Protein AF-A0A7D5QK86-F1 (afdb_monomer)

Organism: NCBI:txid2743089

Radius of gyration: 26.74 Å; Cα contacts (8 Å, |Δi|>4): 424; chains: 1; bounding box: 61×55×65 Å

Solvent-accessible surface area (backbone atoms only — not comparable to full-atom values): 21731 Å² total; per-residue (Å²): 132,88,86,69,81,88,64,60,74,61,50,80,81,49,54,70,57,17,56,50,31,13,65,75,61,63,37,50,57,73,58,20,40,52,40,33,78,75,60,38,50,55,69,46,36,40,68,49,61,46,80,78,53,56,89,67,48,65,63,41,51,27,52,53,59,42,45,62,54,55,44,50,51,56,49,44,68,69,42,47,63,55,55,61,55,54,42,77,72,43,91,57,45,43,80,43,49,79,72,49,91,72,87,74,87,71,64,84,90,59,69,73,78,52,74,47,75,72,59,95,60,34,30,44,35,44,54,61,94,62,78,75,76,84,69,78,78,60,100,58,92,66,85,75,72,88,80,78,80,80,77,47,75,66,58,50,53,52,51,55,53,48,54,57,48,51,52,52,49,53,56,48,39,77,72,67,37,67,66,52,48,49,47,53,51,49,46,52,53,41,52,48,54,51,28,49,54,52,36,49,53,60,68,71,39,93,61,87,60,94,44,57,66,51,43,48,36,51,45,39,67,68,38,45,70,41,71,80,35,29,59,56,46,8,66,43,44,79,50,49,45,74,62,43,59,45,51,38,84,28,50,97,73,43,64,39,61,82,72,76,50,66,73,54,52,49,51,40,36,60,74,42,68,58,23,13,72,61,81,62,47,68,60,67,72,40,81,40,56,62,42,29,53,86,78,29,31,55,91,45,63,89,30,44,44,35,23,21,59,62,58,48,36,41,44,18,42,18,61,41,80,40,97,89,74,50,60,37,70,56,37,90,76,48,57,76,51,93,45,70,64,40,34,64,70,44,58,42,66,48,86,67,90,82,54,76,67,95,86,76,49,84,69,71,70,76,72,77,134

Secondary structure (DSSP, 8-state):
----SSSSGGGGGS-HHHHHHHHHHT--HHHHHHHHHHH-SHHHHIIIIITTPPTTHHHHHHHHHHHHHHHHHHHHHHHHHHHHHHHTTSTTEEEEESS---S----TTS--EEEEE-STTEEEEEE-SSPPP-PPPPSS------------HHHHHHHHHHHHHHHHHHHHHHHH-HHHHHHHHHHHHHHHHHHHHHHHHHHH-SS---SHHHHHHHHHHH-GGGGT-HHHHHHHHT--HHHHHTEEEETTTEEEESSPPHHHHHHHHHHTTTS-TTT---SSEEEEESS-GGGT--SSGGGEEEEEHHHHHHHTTTTPBPTTSSBPPP-TT--SSSSHHHIIIIITTS--TTSPPTT--GGGGSS--

Structure (mmCIF, N/CA/C/O backbone):
data_AF-A0A7D5QK86-F1
#
_entry.id   AF-A0A7D5QK86-F1
#
loop_
_atom_site.group_PDB
_atom_site.id
_atom_site.type_symbol
_atom_site.label_atom_id
_atom_site.label_alt_id
_atom_site.label_comp_id
_atom_site.label_asym_id
_atom_site.label_entity_id
_atom_site.label_seq_id
_atom_site.pdbx_PDB_ins_code
_atom_site.Cartn_x
_atom_site.Cartn_y
_atom_site.Cartn_z
_atom_site.occupancy
_atom_site.B_iso_or_equiv
_atom_site.auth_seq_id
_atom_site.auth_comp_id
_atom_site.auth_asym_id
_atom_site.auth_atom_id
_atom_site.pdbx_PDB_model_num
ATOM 1 N N . MET A 1 1 ? 12.721 19.362 -25.412 1.00 27.14 1 MET A N 1
ATOM 2 C CA . MET A 1 1 ? 12.504 18.311 -26.419 1.00 27.14 1 MET A CA 1
ATOM 3 C C . MET A 1 1 ? 11.408 17.481 -25.824 1.00 27.14 1 MET A C 1
ATOM 5 O O . MET A 1 1 ? 11.578 16.994 -24.716 1.00 27.14 1 MET A O 1
ATOM 9 N N . ASP A 1 2 ? 10.263 17.571 -26.472 1.00 26.70 2 ASP A N 1
ATOM 10 C CA . ASP A 1 2 ? 8.943 17.268 -25.941 1.00 26.70 2 ASP A CA 1
ATOM 11 C C . ASP A 1 2 ? 8.795 15.750 -25.759 1.00 26.70 2 ASP A C 1
ATOM 13 O O . ASP A 1 2 ? 8.960 14.998 -26.715 1.00 26.70 2 ASP A O 1
ATOM 17 N N . GLY A 1 3 ? 8.586 15.311 -24.515 1.00 28.03 3 GLY A N 1
ATOM 18 C CA . GLY A 1 3 ? 8.412 13.908 -24.123 1.00 28.03 3 GLY A CA 1
ATOM 19 C C . GLY A 1 3 ? 6.940 13.563 -23.902 1.00 28.03 3 GLY A C 1
ATOM 20 O O . GLY A 1 3 ? 6.583 13.107 -22.821 1.00 28.03 3 GLY A O 1
ATOM 21 N N . GLU A 1 4 ? 6.075 13.858 -24.877 1.00 33.16 4 GLU A N 1
ATOM 22 C CA . GLU A 1 4 ? 4.616 13.699 -24.728 1.00 33.16 4 GLU A CA 1
ATOM 23 C C . GLU A 1 4 ? 4.048 12.343 -25.197 1.00 33.16 4 GLU A C 1
ATOM 25 O O . GLU A 1 4 ? 2.925 12.020 -24.824 1.00 33.16 4 GLU A O 1
ATOM 30 N N . ASP A 1 5 ? 4.792 11.486 -25.902 1.00 33.25 5 ASP A N 1
ATOM 31 C CA . ASP A 1 5 ? 4.126 10.445 -26.714 1.00 33.25 5 ASP A CA 1
ATOM 32 C C . ASP A 1 5 ? 4.205 8.994 -26.188 1.00 33.25 5 ASP A C 1
ATOM 34 O O . ASP A 1 5 ? 3.712 8.084 -26.840 1.00 33.25 5 ASP A O 1
ATOM 38 N N . GLY A 1 6 ? 4.764 8.737 -24.999 1.00 34.72 6 GLY A N 1
ATOM 39 C CA . GLY A 1 6 ? 4.867 7.363 -24.458 1.00 34.72 6 GLY A CA 1
ATOM 40 C C . GLY A 1 6 ? 3.691 6.891 -23.588 1.00 34.72 6 GLY A C 1
ATOM 41 O O . GLY A 1 6 ? 3.510 5.693 -23.395 1.00 34.72 6 GLY A O 1
ATOM 42 N N . TRP A 1 7 ? 2.900 7.822 -23.043 1.00 40.22 7 TRP A N 1
ATOM 43 C CA . TRP A 1 7 ? 1.901 7.542 -21.992 1.00 40.22 7 TRP A CA 1
ATOM 44 C C . TRP A 1 7 ? 0.485 8.030 -22.332 1.00 40.22 7 TRP A C 1
ATOM 46 O O . TRP A 1 7 ? -0.426 7.912 -21.511 1.00 40.22 7 TRP A O 1
ATOM 56 N N . ALA A 1 8 ? 0.292 8.621 -23.514 1.00 42.47 8 ALA A N 1
ATOM 57 C CA . ALA A 1 8 ? -0.974 9.235 -23.907 1.00 42.47 8 ALA A CA 1
ATOM 58 C C . ALA A 1 8 ? -2.054 8.200 -24.283 1.00 42.47 8 ALA A C 1
ATOM 60 O O . ALA A 1 8 ? -3.235 8.449 -24.047 1.00 42.47 8 ALA A O 1
ATOM 61 N N . GLU A 1 9 ? -1.662 7.036 -24.805 1.00 41.53 9 GLU A N 1
ATOM 62 C CA . GLU A 1 9 ? -2.588 5.996 -25.288 1.00 41.53 9 GLU A CA 1
ATOM 63 C C . GLU A 1 9 ? -3.185 5.148 -24.150 1.00 41.53 9 GLU A C 1
ATOM 65 O O . GLU A 1 9 ? -4.342 4.738 -24.217 1.00 41.53 9 GLU A O 1
ATOM 70 N N . ASP A 1 10 ? -2.475 5.005 -23.026 1.00 49.75 10 ASP A N 1
ATOM 71 C CA . ASP A 1 10 ? -2.983 4.314 -21.832 1.00 49.75 10 ASP A CA 1
ATOM 72 C C . ASP A 1 10 ? -4.040 5.132 -21.066 1.00 49.75 10 ASP A C 1
ATOM 74 O O . ASP A 1 10 ? -4.715 4.613 -20.172 1.00 49.75 10 ASP A O 1
ATOM 78 N N . ALA A 1 11 ? -4.211 6.417 -21.400 1.00 56.53 11 ALA A N 1
ATOM 79 C CA . ALA A 1 11 ? -5.110 7.313 -20.685 1.00 56.53 11 ALA A CA 1
ATOM 80 C C . ALA A 1 11 ? -6.578 6.863 -20.757 1.00 56.53 11 ALA A C 1
ATOM 82 O O . ALA A 1 11 ? -7.319 7.103 -19.806 1.00 56.53 11 ALA A O 1
ATOM 83 N N . GLU A 1 12 ? -7.021 6.196 -21.828 1.00 60.41 12 GLU A N 1
ATOM 84 C CA . GLU A 1 12 ? -8.421 5.765 -21.974 1.00 60.41 12 GLU A CA 1
ATOM 85 C C . GLU A 1 12 ? -8.866 4.752 -20.907 1.00 60.41 12 GLU A C 1
ATOM 87 O O . GLU A 1 12 ? -10.040 4.731 -20.538 1.00 60.41 12 GLU A O 1
ATOM 92 N N . PHE A 1 13 ? -7.932 3.979 -20.346 1.00 64.38 13 PHE A N 1
ATOM 93 C CA . PHE A 1 13 ? -8.212 2.962 -19.326 1.00 64.38 13 PHE A CA 1
ATOM 94 C C . PHE A 1 13 ? -8.319 3.515 -17.904 1.00 64.38 13 PHE A C 1
ATOM 96 O O . PHE A 1 13 ? -8.755 2.804 -16.996 1.00 64.38 13 PHE A O 1
ATOM 103 N N . PHE A 1 14 ? -7.910 4.765 -17.690 1.00 73.06 14 PHE A N 1
ATOM 104 C CA . PHE A 1 14 ? -7.939 5.388 -16.375 1.00 73.06 14 PHE A CA 1
ATOM 105 C C . PHE A 1 14 ? -9.202 6.222 -16.181 1.00 73.06 14 PHE A C 1
ATOM 107 O O . PHE A 1 14 ? -9.638 6.953 -17.076 1.00 73.06 14 PHE A O 1
ATOM 114 N N . ASP A 1 15 ? -9.751 6.141 -14.969 1.00 86.75 15 ASP A N 1
ATOM 115 C CA . ASP A 1 15 ? -10.875 6.964 -14.538 1.00 86.75 15 ASP A CA 1
ATOM 116 C C . ASP A 1 15 ? -10.545 8.461 -14.690 1.00 86.75 15 ASP A C 1
ATOM 118 O O . ASP A 1 15 ? -9.400 8.895 -14.503 1.00 86.75 15 ASP A O 1
ATOM 122 N N . ASP A 1 16 ? -11.546 9.274 -15.021 1.00 90.56 16 ASP A N 1
ATOM 123 C CA . ASP A 1 16 ? -11.359 10.716 -15.183 1.00 90.56 16 ASP A CA 1
ATOM 124 C C . ASP A 1 16 ? -10.868 11.387 -13.890 1.00 90.56 16 ASP A C 1
ATOM 126 O O . ASP A 1 16 ? -10.092 12.347 -13.956 1.00 90.56 16 ASP A O 1
ATOM 130 N N . ALA A 1 17 ? -11.219 10.841 -12.721 1.00 90.56 17 ALA A N 1
ATOM 131 C CA . ALA A 1 17 ? -10.684 11.275 -11.437 1.00 90.56 17 ALA A CA 1
ATOM 132 C C . ALA A 1 17 ? -9.167 11.038 -11.337 1.00 90.56 17 ALA A C 1
ATOM 134 O O . ALA A 1 17 ? -8.430 11.927 -10.903 1.00 90.56 17 ALA A O 1
ATOM 135 N N . ALA A 1 18 ? -8.669 9.887 -11.801 1.00 92.19 18 ALA A N 1
ATOM 136 C CA . ALA A 1 18 ? -7.235 9.593 -11.818 1.00 92.19 18 ALA A CA 1
ATOM 137 C C . ALA A 1 18 ? -6.481 10.534 -12.773 1.00 92.19 18 ALA A C 1
ATOM 139 O O . ALA A 1 18 ? -5.443 11.092 -12.410 1.00 92.19 18 ALA A O 1
ATOM 140 N N . LYS A 1 19 ? -7.037 10.803 -13.963 1.00 93.00 19 LYS A N 1
ATOM 141 C CA . LYS A 1 19 ? -6.471 11.789 -14.905 1.00 93.00 19 LYS A CA 1
ATOM 142 C C . LYS A 1 19 ? -6.410 13.187 -14.297 1.00 93.00 19 LYS A C 1
ATOM 144 O O . LYS A 1 19 ? -5.443 13.915 -14.519 1.00 93.00 19 LYS A O 1
ATOM 149 N N . GLN A 1 20 ? -7.441 13.579 -13.550 1.00 95.12 20 GLN A N 1
ATOM 150 C CA . GLN A 1 20 ? -7.478 14.872 -12.877 1.00 95.12 20 GLN A CA 1
ATOM 151 C C . GLN A 1 20 ? -6.384 14.979 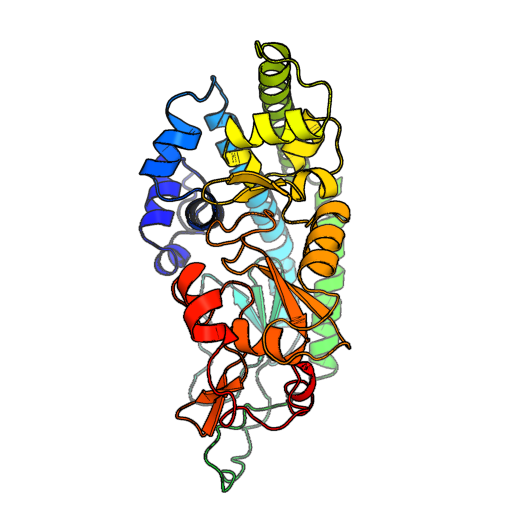-11.809 1.00 95.12 20 GLN A C 1
ATOM 153 O O . GLN A 1 20 ? -5.691 15.995 -11.757 1.00 95.12 20 GLN A O 1
ATOM 158 N N . ILE A 1 21 ? -6.183 13.928 -11.007 1.00 94.12 21 ILE A N 1
ATOM 159 C CA . ILE A 1 21 ? -5.112 13.869 -10.002 1.00 94.12 21 ILE A CA 1
ATOM 160 C C . ILE A 1 21 ? -3.732 13.963 -10.663 1.00 94.12 21 ILE A C 1
ATOM 162 O O . ILE A 1 21 ? -2.907 14.756 -10.209 1.00 94.12 21 ILE A O 1
ATOM 166 N N . ALA A 1 22 ? -3.493 13.216 -11.747 1.00 94.62 22 ALA A N 1
ATOM 167 C CA . ALA A 1 22 ? -2.220 13.245 -12.470 1.00 94.62 22 ALA A CA 1
ATOM 168 C C . ALA A 1 22 ? -1.858 14.663 -12.932 1.00 94.62 22 ALA A C 1
ATOM 170 O O . ALA A 1 22 ? -0.726 15.099 -12.745 1.00 94.62 22 ALA A O 1
ATOM 171 N N . ARG A 1 23 ? -2.831 15.411 -13.470 1.00 94.38 23 ARG A N 1
ATOM 172 C CA . ARG A 1 23 ? -2.630 16.804 -13.906 1.00 94.38 23 ARG A CA 1
ATOM 173 C C . ARG A 1 23 ? -2.416 17.764 -12.741 1.00 94.38 23 ARG A C 1
ATOM 175 O O . ARG A 1 23 ? -1.547 18.618 -12.823 1.00 94.38 23 ARG A O 1
ATOM 182 N N . GLU A 1 24 ? -3.213 17.651 -11.679 1.00 93.50 24 GLU A N 1
ATOM 183 C CA . GLU A 1 24 ? -3.149 18.575 -10.538 1.00 93.50 24 GLU A CA 1
ATOM 184 C C . GLU A 1 24 ? -1.835 18.430 -9.758 1.00 93.50 24 GLU A C 1
ATOM 186 O O . GLU A 1 24 ? -1.233 19.425 -9.362 1.00 93.50 24 GLU A O 1
ATOM 191 N N . TYR A 1 25 ? -1.382 17.195 -9.541 1.00 92.06 25 TYR A N 1
ATOM 192 C CA . TYR A 1 25 ? -0.174 16.913 -8.762 1.00 92.06 25 TYR A CA 1
ATOM 193 C C . TYR A 1 25 ? 1.077 16.733 -9.628 1.00 92.06 25 TYR A C 1
ATOM 195 O O . TYR A 1 25 ? 2.181 16.655 -9.085 1.00 92.06 25 TYR A O 1
ATOM 203 N N . GLU A 1 26 ? 0.912 16.735 -10.954 1.00 94.69 26 GLU A N 1
ATOM 204 C CA . GLU A 1 26 ? 1.945 16.469 -11.960 1.00 94.69 26 GLU A CA 1
ATOM 205 C C . GLU A 1 26 ? 2.678 15.152 -11.669 1.00 94.69 26 GLU A C 1
ATOM 207 O O . GLU A 1 26 ? 3.902 15.114 -11.620 1.00 94.69 26 GLU A O 1
ATOM 212 N N . VAL A 1 27 ? 1.930 14.074 -11.422 1.00 93.94 27 VAL A N 1
ATOM 213 C CA . VAL A 1 27 ? 2.457 12.726 -11.129 1.00 93.94 27 VAL A CA 1
ATOM 214 C C . VAL A 1 27 ? 2.070 11.732 -12.230 1.00 93.94 27 VAL A C 1
ATOM 216 O O . VAL A 1 27 ? 1.080 11.967 -12.929 1.00 93.94 27 VAL A O 1
ATOM 219 N N . PRO A 1 28 ? 2.787 10.601 -12.375 1.00 94.25 28 PRO A N 1
ATOM 220 C CA . PRO A 1 28 ? 2.446 9.574 -13.361 1.00 94.25 28 PRO A CA 1
ATOM 221 C C . PRO A 1 28 ? 1.013 9.048 -13.199 1.00 94.25 28 PRO A C 1
ATOM 223 O O . PRO A 1 28 ? 0.540 8.859 -12.074 1.00 94.25 28 PRO A O 1
ATOM 226 N N . LEU A 1 29 ? 0.334 8.744 -14.312 1.00 90.94 29 LEU A N 1
ATOM 227 C CA . LEU A 1 29 ? -1.047 8.230 -14.315 1.00 90.94 29 LEU A CA 1
AT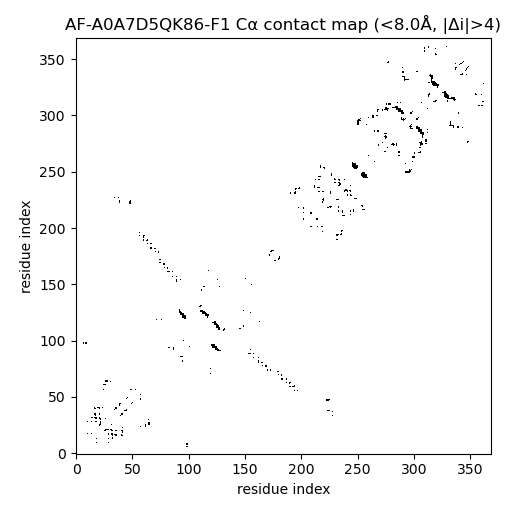OM 228 C C . LEU A 1 29 ? -1.248 6.987 -13.425 1.00 90.94 29 LEU A C 1
ATOM 230 O O . LEU A 1 29 ? -2.188 6.998 -12.628 1.00 90.94 29 LEU A O 1
ATOM 234 N N . PRO A 1 30 ? -0.372 5.957 -13.446 1.00 88.94 30 PRO A N 1
ATOM 235 C CA . PRO A 1 30 ? -0.554 4.797 -12.569 1.00 88.94 30 PRO A CA 1
ATOM 236 C C . PRO A 1 30 ? -0.372 5.139 -11.082 1.00 88.94 30 PRO A C 1
ATOM 238 O O . PRO A 1 30 ? -0.974 4.512 -10.208 1.00 88.94 30 PRO A O 1
ATOM 241 N N . THR A 1 31 ? 0.437 6.156 -10.768 1.00 91.50 31 THR A N 1
ATOM 242 C CA . THR A 1 31 ? 0.529 6.700 -9.407 1.00 91.50 31 THR A CA 1
ATOM 243 C C . THR A 1 31 ? -0.756 7.435 -9.027 1.00 91.50 31 THR A C 1
ATOM 245 O O . THR A 1 31 ? -1.276 7.200 -7.938 1.00 91.50 31 THR A O 1
ATOM 248 N N . ALA A 1 32 ? -1.294 8.273 -9.912 1.00 92.94 32 ALA A N 1
ATOM 249 C CA . ALA A 1 32 ? -2.531 9.011 -9.675 1.00 92.94 32 ALA A CA 1
ATOM 250 C C . ALA A 1 32 ? -3.741 8.088 -9.473 1.00 92.94 32 ALA A C 1
ATOM 252 O O . ALA A 1 32 ? -4.555 8.326 -8.588 1.00 92.94 32 ALA A O 1
ATOM 253 N N . ASP A 1 33 ? -3.833 7.006 -10.241 1.00 90.31 33 ASP A N 1
ATOM 254 C CA . ASP A 1 33 ? -4.858 5.974 -10.086 1.00 90.31 33 ASP A CA 1
ATOM 255 C C . ASP A 1 33 ? -4.733 5.227 -8.748 1.00 90.31 33 ASP A C 1
ATOM 257 O O . ASP A 1 33 ? -5.721 5.045 -8.037 1.00 90.31 33 ASP A O 1
ATOM 261 N N . ARG A 1 34 ? -3.511 4.876 -8.329 1.00 90.62 34 ARG A N 1
ATOM 262 C CA . ARG A 1 34 ? -3.278 4.317 -6.990 1.00 90.62 34 ARG A CA 1
ATOM 263 C C . ARG A 1 34 ? -3.695 5.299 -5.888 1.00 90.62 34 ARG A C 1
ATOM 265 O O . ARG A 1 34 ? -4.339 4.897 -4.920 1.00 90.62 34 ARG A O 1
ATOM 272 N N . TRP A 1 35 ? -3.366 6.583 -6.036 1.00 92.56 35 TRP A N 1
ATOM 273 C CA . TRP A 1 35 ? -3.801 7.624 -5.103 1.00 92.56 35 TRP A CA 1
ATOM 274 C C . TRP A 1 35 ? -5.318 7.784 -5.094 1.00 92.56 35 TRP A C 1
ATOM 276 O O . TRP A 1 35 ? -5.887 7.881 -4.015 1.00 92.56 35 TRP A O 1
ATOM 286 N N . TYR A 1 36 ? -5.980 7.741 -6.249 1.00 91.81 36 TYR A N 1
ATOM 287 C CA . TYR A 1 36 ? -7.436 7.801 -6.332 1.00 91.81 36 TYR A CA 1
ATOM 288 C C . TYR A 1 36 ? -8.093 6.705 -5.486 1.00 91.81 36 TYR A C 1
ATOM 290 O O . TYR A 1 36 ? -8.944 6.982 -4.640 1.00 91.81 36 TYR A O 1
ATOM 298 N N . ARG A 1 37 ? -7.628 5.463 -5.654 1.00 87.88 37 ARG A N 1
ATOM 299 C CA . ARG A 1 37 ? -8.170 4.294 -4.949 1.00 87.88 37 ARG A CA 1
ATOM 300 C C . ARG A 1 37 ? -7.919 4.325 -3.442 1.00 87.88 37 ARG A C 1
ATOM 302 O O . ARG A 1 37 ? -8.759 3.850 -2.685 1.00 87.88 37 ARG A O 1
ATOM 309 N N . ASN A 1 38 ? -6.774 4.857 -3.010 1.00 87.50 38 ASN A N 1
ATOM 310 C CA . ASN A 1 38 ? -6.321 4.722 -1.622 1.00 87.50 38 ASN A CA 1
ATOM 311 C C . ASN A 1 38 ? -6.422 6.008 -0.786 1.00 87.50 38 ASN A C 1
ATOM 313 O O . ASN A 1 38 ? -6.483 5.938 0.440 1.00 87.50 38 ASN A O 1
ATOM 317 N N . LEU A 1 39 ? -6.406 7.177 -1.426 1.00 89.00 39 LEU A N 1
ATOM 318 C CA . LEU A 1 39 ? -6.410 8.498 -0.786 1.00 89.00 39 LEU A CA 1
ATOM 319 C C . LEU A 1 39 ? -7.658 9.326 -1.142 1.00 89.00 39 LEU A C 1
ATOM 321 O O . LEU A 1 39 ? -7.969 10.275 -0.422 1.00 89.00 39 LEU A O 1
ATOM 325 N N . GLY A 1 40 ? -8.384 8.957 -2.203 1.00 90.31 40 GLY A N 1
ATOM 326 C CA . GLY A 1 40 ? -9.630 9.592 -2.635 1.00 90.31 40 GLY A CA 1
ATOM 327 C C . GLY A 1 40 ? -9.482 10.448 -3.894 1.00 90.31 40 GLY A C 1
ATOM 328 O O . GLY A 1 40 ? -8.464 10.425 -4.576 1.00 90.31 40 GLY A O 1
ATOM 329 N N . ASP A 1 41 ? -10.526 11.204 -4.227 1.00 92.62 41 ASP A N 1
ATOM 330 C CA . ASP A 1 41 ? -10.541 12.099 -5.389 1.00 92.62 41 ASP A CA 1
ATOM 331 C C . ASP A 1 41 ? -9.657 13.352 -5.209 1.00 92.62 41 ASP A C 1
ATOM 333 O O . ASP A 1 41 ? -9.034 13.577 -4.169 1.00 92.62 41 ASP A O 1
ATOM 337 N N . VAL A 1 42 ? -9.597 14.209 -6.235 1.00 91.50 42 VAL A N 1
ATOM 338 C CA . VAL A 1 42 ? -8.760 15.419 -6.203 1.00 91.50 42 VAL A CA 1
ATOM 339 C C . VAL A 1 42 ? -9.106 16.355 -5.036 1.00 91.50 42 VAL A C 1
ATOM 341 O O . VAL A 1 42 ? -8.220 17.023 -4.504 1.00 91.50 42 VAL A O 1
ATOM 344 N N . ASP A 1 43 ? -10.372 16.410 -4.617 1.00 91.12 43 ASP A N 1
ATOM 345 C CA . ASP A 1 43 ? -10.816 17.276 -3.527 1.00 91.12 43 ASP A CA 1
ATOM 346 C C . ASP A 1 43 ? -10.372 16.709 -2.175 1.00 91.12 43 ASP A C 1
ATOM 348 O O . ASP A 1 43 ? -9.928 17.465 -1.300 1.00 91.12 43 ASP A O 1
ATOM 352 N N . ALA A 1 44 ? -10.412 15.384 -2.017 1.00 89.88 44 ALA A N 1
ATOM 353 C CA . ALA A 1 44 ? -9.811 14.686 -0.889 1.00 89.88 44 ALA A CA 1
ATOM 354 C C . ALA A 1 44 ? -8.290 14.899 -0.852 1.00 89.88 44 ALA A C 1
ATOM 356 O O . ALA A 1 44 ? -7.741 15.238 0.201 1.00 89.88 44 ALA A O 1
ATOM 357 N N . LEU A 1 45 ? -7.595 14.803 -1.989 1.00 90.12 45 LEU A N 1
ATOM 358 C CA . LEU A 1 45 ? -6.153 15.055 -2.075 1.00 90.12 45 LEU A CA 1
ATOM 359 C C . LEU A 1 45 ? -5.794 16.509 -1.746 1.00 90.12 45 LEU A C 1
ATOM 361 O O . LEU A 1 45 ? -4.835 16.764 -1.016 1.00 90.12 45 LEU A O 1
ATOM 365 N N . LYS A 1 46 ? -6.584 17.490 -2.193 1.00 88.88 46 LYS A N 1
ATOM 366 C CA . LYS A 1 46 ? -6.370 18.907 -1.842 1.00 88.88 46 LYS A CA 1
ATOM 367 C C . LYS A 1 46 ? -6.458 19.143 -0.339 1.00 88.88 46 LYS A C 1
ATOM 369 O O . LYS A 1 46 ? -5.710 19.960 0.206 1.00 88.88 46 LYS A O 1
ATOM 374 N N . GLN A 1 47 ? -7.335 18.410 0.340 1.00 85.00 47 GLN A N 1
ATOM 375 C CA . GLN A 1 47 ? -7.472 18.457 1.794 1.00 85.00 47 GLN A CA 1
ATOM 376 C C . GLN A 1 47 ? -6.344 17.716 2.519 1.00 85.00 47 GLN A C 1
ATOM 378 O O . GLN A 1 47 ? -5.903 18.177 3.570 1.00 85.00 47 GLN A O 1
ATOM 383 N N . THR A 1 48 ? -5.882 16.593 1.969 1.00 79.88 48 THR A N 1
ATOM 384 C CA . THR A 1 48 ? -4.953 15.670 2.639 1.00 79.88 48 THR A CA 1
ATOM 385 C C . THR A 1 48 ? -3.482 15.928 2.319 1.00 79.88 48 THR A C 1
ATOM 387 O O . THR A 1 48 ? -2.655 15.899 3.225 1.00 79.88 48 THR A O 1
ATOM 390 N N . LEU A 1 49 ? -3.145 16.201 1.060 1.00 83.62 49 LEU A N 1
ATOM 391 C CA . LEU A 1 49 ? -1.787 16.477 0.584 1.00 83.62 49 LEU A CA 1
ATOM 392 C C . LEU A 1 49 ? -1.530 17.966 0.362 1.00 83.62 49 LEU A C 1
ATOM 394 O O . LEU A 1 49 ? -0.398 18.404 0.490 1.00 83.62 49 LEU A O 1
ATOM 398 N N . GLY A 1 50 ? -2.551 18.746 0.002 1.00 73.19 50 GLY A N 1
ATOM 399 C CA . GLY A 1 50 ? -2.367 20.128 -0.451 1.00 73.19 50 GLY A CA 1
ATOM 400 C C . GLY A 1 50 ? -2.283 21.161 0.673 1.00 73.19 50 GLY A C 1
ATOM 401 O O . GLY A 1 50 ? -1.227 21.715 0.959 1.00 73.19 50 GLY A O 1
ATOM 402 N N . ARG A 1 51 ? -3.431 21.465 1.290 1.00 63.56 51 ARG A N 1
ATOM 403 C CA . ARG A 1 51 ? -3.706 22.726 2.012 1.00 63.56 51 ARG A CA 1
ATOM 404 C C . ARG A 1 51 ? -2.683 23.145 3.078 1.00 63.56 51 ARG A C 1
ATOM 406 O O . ARG A 1 51 ? -2.590 24.335 3.362 1.00 63.56 51 ARG A O 1
ATOM 413 N N . ASN A 1 52 ? -1.959 22.198 3.671 1.00 65.06 52 ASN A N 1
ATOM 414 C CA . ASN A 1 52 ? -0.998 22.443 4.750 1.00 65.06 52 ASN A CA 1
ATOM 415 C C . ASN A 1 52 ? 0.357 21.749 4.522 1.00 65.06 52 ASN A C 1
ATOM 417 O O . ASN A 1 52 ? 1.097 21.552 5.487 1.00 65.06 52 ASN A O 1
ATOM 421 N N . ALA A 1 53 ? 0.672 21.331 3.293 1.00 78.88 53 ALA A N 1
ATOM 422 C CA . ALA A 1 53 ? 1.976 20.744 3.008 1.00 78.88 53 ALA A CA 1
ATOM 423 C C . ALA A 1 53 ? 3.096 21.752 3.322 1.00 78.88 53 ALA A C 1
ATOM 425 O O . ALA A 1 53 ? 3.017 22.898 2.873 1.00 78.88 53 ALA A O 1
ATOM 426 N N . PRO A 1 54 ? 4.130 21.367 4.091 1.00 83.81 54 PRO A N 1
ATOM 427 C CA . PRO A 1 54 ? 5.284 22.232 4.304 1.00 83.81 54 PRO A CA 1
ATOM 428 C C . PRO A 1 54 ? 6.049 22.392 2.988 1.00 83.81 54 PRO A C 1
ATOM 430 O O . PRO A 1 54 ? 6.174 21.428 2.248 1.00 83.81 54 PRO A O 1
ATOM 433 N N . ASP A 1 55 ? 6.609 23.560 2.686 1.00 82.75 55 ASP A N 1
ATOM 434 C CA . ASP A 1 55 ? 7.543 23.661 1.556 1.00 82.75 55 ASP A CA 1
ATOM 435 C C . ASP A 1 55 ? 8.861 22.933 1.887 1.00 82.75 55 ASP A C 1
ATOM 437 O O . ASP A 1 55 ? 9.366 23.104 3.004 1.00 82.75 55 ASP A O 1
ATOM 441 N N . PRO A 1 56 ? 9.465 22.158 0.956 1.00 89.38 56 PRO A N 1
ATOM 442 C CA . PRO A 1 56 ? 9.051 21.863 -0.430 1.00 89.38 56 PRO A CA 1
ATOM 443 C C . PRO A 1 56 ? 8.405 20.461 -0.607 1.00 89.38 56 PRO A C 1
ATOM 445 O O . PRO A 1 56 ? 8.716 19.721 -1.536 1.00 89.38 56 PRO A O 1
ATOM 448 N N . TYR A 1 57 ? 7.531 20.037 0.306 1.00 93.50 57 TYR A N 1
ATOM 449 C CA . TYR A 1 57 ? 7.006 18.666 0.408 1.00 93.50 57 TYR A CA 1
ATOM 450 C C . TYR A 1 57 ? 6.382 18.107 -0.875 1.00 93.50 57 TYR A C 1
ATOM 452 O O . TYR A 1 57 ? 6.668 16.969 -1.250 1.00 93.50 57 TYR A O 1
ATOM 460 N N . LEU A 1 58 ? 5.525 18.884 -1.544 1.00 92.25 58 LEU A N 1
ATOM 461 C CA . LEU A 1 58 ? 4.828 18.416 -2.745 1.00 92.25 58 LEU A CA 1
ATOM 462 C C . LEU A 1 58 ? 5.784 18.221 -3.924 1.00 92.25 58 LEU A C 1
ATOM 464 O O . LEU A 1 58 ? 5.659 17.223 -4.632 1.00 92.25 58 LEU A O 1
ATOM 468 N N . ASP A 1 59 ? 6.773 19.102 -4.080 1.00 94.00 59 ASP A N 1
ATOM 469 C CA . ASP A 1 59 ? 7.804 18.971 -5.114 1.00 94.00 59 ASP A CA 1
ATOM 470 C C . ASP A 1 59 ? 8.646 17.710 -4.897 1.00 94.00 59 ASP A C 1
ATOM 472 O O . ASP A 1 59 ? 8.945 16.980 -5.844 1.00 94.00 59 ASP A O 1
ATOM 476 N N . LEU A 1 60 ? 8.971 17.403 -3.637 1.00 96.62 60 LEU A N 1
ATOM 477 C CA . LEU A 1 60 ? 9.689 16.182 -3.279 1.00 96.62 60 LEU A CA 1
ATOM 478 C C . LEU A 1 60 ? 8.864 14.923 -3.576 1.00 96.62 60 LEU A C 1
ATOM 480 O O . LEU A 1 60 ? 9.400 13.971 -4.141 1.00 96.62 60 LEU A O 1
ATOM 484 N N . ILE A 1 61 ? 7.567 14.902 -3.240 1.00 95.12 61 ILE A N 1
ATOM 485 C CA . ILE A 1 61 ? 6.693 13.770 -3.597 1.00 95.12 61 ILE A CA 1
ATOM 486 C C . ILE A 1 61 ? 6.652 13.599 -5.110 1.00 95.12 61 ILE A C 1
ATOM 488 O O . ILE A 1 61 ? 6.866 12.495 -5.605 1.00 95.12 61 ILE A O 1
ATOM 492 N N . ARG A 1 62 ? 6.397 14.684 -5.841 1.00 95.00 62 ARG A N 1
ATOM 493 C CA . ARG A 1 62 ? 6.313 14.661 -7.298 1.00 95.00 62 ARG A CA 1
ATOM 494 C C . ARG A 1 62 ? 7.573 14.072 -7.906 1.00 95.00 62 ARG A C 1
ATOM 496 O O . ARG A 1 62 ? 7.492 13.126 -8.686 1.00 95.00 62 ARG A O 1
ATOM 503 N N . ARG A 1 63 ? 8.741 14.590 -7.515 1.00 97.25 63 ARG A N 1
ATOM 504 C CA . ARG A 1 63 ? 10.017 14.112 -8.046 1.00 97.25 63 ARG A CA 1
ATOM 505 C C . ARG A 1 63 ? 10.242 12.639 -7.715 1.00 97.25 63 ARG A C 1
ATOM 507 O O . ARG A 1 63 ? 10.599 11.870 -8.602 1.00 97.25 63 ARG A O 1
ATOM 514 N N . ARG A 1 64 ? 9.958 12.229 -6.475 1.00 97.06 64 ARG A N 1
ATOM 515 C CA . ARG A 1 64 ? 10.046 10.828 -6.043 1.00 97.06 64 ARG A CA 1
ATOM 516 C C . ARG A 1 64 ? 9.191 9.903 -6.905 1.00 97.06 64 ARG A C 1
ATOM 518 O O . ARG A 1 64 ? 9.619 8.787 -7.179 1.00 97.06 64 ARG A O 1
ATOM 525 N N . GLU A 1 65 ? 7.987 10.326 -7.283 1.00 95.19 65 GLU A N 1
ATOM 526 C CA . GLU A 1 65 ? 7.068 9.500 -8.071 1.00 95.19 65 GLU A CA 1
ATOM 527 C C . GLU A 1 65 ? 7.483 9.360 -9.538 1.00 95.19 65 GLU A C 1
ATOM 529 O O . GLU A 1 65 ? 7.164 8.334 -10.125 1.00 95.19 65 GLU A O 1
ATOM 534 N N . TRP A 1 66 ? 8.216 10.319 -10.113 1.00 96.31 66 TRP A N 1
ATOM 535 C CA . TRP A 1 66 ? 8.704 10.240 -11.498 1.00 96.31 66 TRP A CA 1
ATOM 536 C C . TRP A 1 66 ? 9.990 9.433 -11.666 1.00 96.31 66 TRP A C 1
ATOM 538 O O . TRP A 1 66 ? 10.120 8.714 -12.653 1.00 96.31 66 TRP A O 1
ATOM 548 N N . ILE A 1 67 ? 10.921 9.502 -10.709 1.00 96.75 67 ILE A N 1
ATOM 549 C CA . ILE A 1 67 ? 12.239 8.858 -10.848 1.00 96.75 67 ILE A CA 1
ATOM 550 C C . ILE A 1 67 ? 12.158 7.355 -11.199 1.00 96.75 67 ILE A C 1
ATOM 552 O O . ILE A 1 67 ? 12.898 6.934 -12.088 1.00 96.75 67 ILE A O 1
ATOM 556 N N . PRO A 1 68 ? 11.285 6.527 -10.583 1.00 92.56 68 PRO A N 1
ATOM 557 C CA . PRO A 1 68 ? 11.152 5.124 -10.976 1.00 92.56 68 PRO A CA 1
ATOM 558 C C . PRO A 1 68 ? 10.743 4.929 -12.442 1.00 92.56 68 PRO A C 1
ATOM 560 O O . PRO A 1 68 ? 11.222 4.002 -13.081 1.00 92.56 68 PRO A O 1
ATOM 563 N N . TYR A 1 69 ? 9.910 5.815 -12.993 1.00 90.62 69 TYR A N 1
ATOM 564 C CA . TYR A 1 69 ? 9.487 5.738 -14.393 1.00 90.62 69 TYR A CA 1
ATOM 565 C C . TYR A 1 69 ? 10.601 6.180 -15.343 1.00 90.62 69 TYR A C 1
ATOM 567 O O . TYR A 1 69 ? 10.774 5.569 -16.388 1.00 90.62 69 TYR A O 1
ATOM 575 N N . GLU A 1 70 ? 11.399 7.183 -14.966 1.00 93.69 70 GLU A N 1
ATOM 576 C CA . GLU A 1 70 ? 12.600 7.576 -15.723 1.00 93.69 70 GLU A CA 1
ATOM 577 C C . GLU A 1 70 ? 13.662 6.463 -15.712 1.00 93.69 70 GLU A C 1
ATOM 579 O O . GLU A 1 70 ? 14.350 6.230 -16.705 1.00 93.69 70 GLU A O 1
ATOM 584 N N . GLN A 1 71 ? 13.782 5.733 -14.597 1.00 91.81 71 GLN A N 1
ATOM 585 C CA . GLN A 1 71 ? 14.610 4.531 -14.517 1.00 91.81 71 GLN A CA 1
ATOM 586 C C . GLN A 1 71 ? 14.089 3.434 -15.451 1.00 91.81 71 GLN A C 1
ATOM 588 O O . GLN A 1 71 ? 14.870 2.886 -16.230 1.00 91.81 71 GLN A O 1
ATOM 593 N N . ASP A 1 72 ? 12.789 3.141 -15.409 1.00 85.75 72 ASP A N 1
ATOM 594 C CA . ASP A 1 72 ? 12.162 2.149 -16.286 1.00 85.75 72 ASP A CA 1
ATOM 595 C C . ASP A 1 72 ? 12.315 2.531 -17.771 1.00 85.75 72 ASP A C 1
ATOM 597 O O . ASP A 1 72 ? 12.692 1.685 -18.580 1.00 85.75 72 ASP A O 1
ATOM 601 N N . GLU A 1 73 ? 12.128 3.804 -18.134 1.00 86.94 73 GLU A N 1
ATOM 602 C CA . GLU A 1 73 ? 12.347 4.318 -19.494 1.00 86.94 73 GLU A CA 1
ATOM 603 C C . GLU A 1 73 ? 13.801 4.116 -19.941 1.00 86.94 73 GLU A C 1
ATOM 605 O O . GLU A 1 73 ? 14.063 3.599 -21.031 1.00 86.94 73 GLU A O 1
ATOM 610 N N . ARG A 1 74 ? 14.765 4.436 -19.069 1.00 89.38 74 ARG A N 1
ATOM 611 C CA . ARG A 1 74 ? 16.188 4.218 -19.345 1.00 89.38 74 ARG A CA 1
ATOM 612 C C . ARG A 1 74 ? 16.525 2.735 -19.511 1.00 89.38 74 ARG A C 1
ATOM 614 O O . ARG A 1 74 ? 17.349 2.367 -20.352 1.00 89.38 74 ARG A O 1
ATOM 621 N N . GLN A 1 75 ? 15.911 1.868 -18.710 1.00 87.00 75 GLN A N 1
ATOM 622 C CA . GLN A 1 75 ? 16.065 0.423 -18.846 1.00 87.00 75 GLN A CA 1
ATOM 623 C C . GLN A 1 75 ? 15.498 -0.065 -20.182 1.00 87.00 75 GLN A C 1
ATOM 625 O O . GLN A 1 75 ? 16.165 -0.833 -20.880 1.00 87.00 75 GLN A O 1
ATOM 630 N N . GLU A 1 76 ? 14.316 0.411 -20.564 1.00 82.81 76 GLU A N 1
ATOM 631 C CA . GLU A 1 76 ? 13.679 0.068 -21.832 1.00 82.81 76 GLU A CA 1
ATOM 632 C C . GLU A 1 76 ? 14.500 0.505 -23.042 1.00 82.81 76 GLU A C 1
ATOM 634 O O . GLU A 1 76 ? 14.706 -0.299 -23.953 1.00 82.81 76 GLU A O 1
ATOM 639 N N . GLU A 1 77 ? 15.056 1.718 -23.031 1.00 86.06 77 GLU A N 1
ATOM 640 C CA . GLU A 1 77 ? 15.944 2.216 -24.089 1.00 86.06 77 GLU A CA 1
ATOM 641 C C . GLU A 1 77 ? 17.096 1.230 -24.375 1.00 86.06 77 GLU A C 1
ATOM 643 O O . GLU A 1 77 ? 17.413 0.924 -25.531 1.00 86.06 77 GLU A O 1
ATOM 648 N N . LEU A 1 78 ? 17.699 0.680 -23.315 1.00 86.25 78 LEU A N 1
ATOM 649 C CA . LEU A 1 78 ? 18.835 -0.238 -23.405 1.00 86.25 78 LEU A CA 1
ATOM 650 C C . LEU A 1 78 ? 18.432 -1.680 -23.735 1.00 86.25 78 LEU A C 1
ATOM 652 O O . LEU A 1 78 ? 19.203 -2.401 -24.380 1.00 86.25 78 LEU A O 1
ATOM 656 N N . LEU A 1 79 ? 17.246 -2.117 -23.309 1.00 83.62 79 LEU A N 1
ATOM 657 C CA . LEU A 1 79 ? 16.727 -3.457 -23.589 1.00 83.62 79 LEU A CA 1
ATOM 658 C C . LEU A 1 79 ? 16.102 -3.573 -24.983 1.00 83.62 79 LEU A C 1
ATOM 660 O O . LEU A 1 79 ? 16.138 -4.653 -25.578 1.00 83.62 79 LEU A O 1
ATOM 664 N N . LEU A 1 80 ? 15.583 -2.486 -25.553 1.00 80.81 80 LEU A N 1
ATOM 665 C CA . LEU A 1 80 ? 14.854 -2.510 -26.820 1.00 80.81 80 LEU A CA 1
ATOM 666 C C . LEU A 1 80 ? 15.639 -3.146 -27.989 1.00 80.81 80 LEU A C 1
ATOM 668 O O . LEU A 1 80 ? 15.061 -3.961 -28.719 1.00 80.81 80 LEU A O 1
ATOM 672 N N . PRO A 1 81 ? 16.946 -2.871 -28.198 1.00 84.12 81 PRO A N 1
ATOM 673 C CA . PRO A 1 81 ? 17.718 -3.542 -29.246 1.00 84.12 81 PRO A CA 1
ATOM 674 C C . PRO A 1 81 ? 17.855 -5.052 -29.019 1.00 84.12 81 PRO A C 1
ATOM 676 O O . PRO A 1 81 ? 17.810 -5.824 -29.980 1.00 84.12 81 PRO A O 1
ATOM 679 N N . LEU A 1 82 ? 18.014 -5.476 -27.761 1.00 79.50 82 LEU A N 1
ATOM 680 C CA . LEU A 1 82 ? 18.108 -6.884 -27.374 1.00 79.50 82 LEU A CA 1
ATOM 681 C C . LEU A 1 82 ? 16.776 -7.604 -27.625 1.00 79.50 82 LEU A C 1
ATOM 683 O O . LEU A 1 82 ? 16.764 -8.638 -28.296 1.00 79.50 82 LEU A O 1
ATOM 687 N N . LYS A 1 83 ? 15.665 -7.013 -27.174 1.00 76.12 83 LYS A N 1
ATOM 688 C CA . LYS A 1 83 ? 14.295 -7.494 -27.400 1.00 76.12 83 LYS A CA 1
ATOM 689 C C . LYS A 1 83 ? 14.006 -7.671 -28.899 1.00 76.12 83 LYS A C 1
ATOM 691 O O . LYS A 1 83 ? 13.642 -8.760 -29.344 1.00 76.12 83 LYS A O 1
ATOM 696 N N . LYS A 1 84 ? 14.306 -6.655 -29.722 1.00 75.31 84 LYS A N 1
ATOM 697 C CA . LYS A 1 84 ? 14.168 -6.714 -31.196 1.00 75.31 84 LYS A CA 1
ATOM 698 C C . LYS A 1 84 ? 15.069 -7.767 -31.855 1.00 75.31 84 LYS A C 1
ATOM 700 O O . LYS A 1 84 ? 14.715 -8.298 -32.908 1.00 75.31 84 LYS A O 1
ATOM 705 N N . TRP A 1 85 ? 16.245 -8.051 -31.293 1.00 77.12 85 TRP A N 1
ATOM 706 C CA . TRP A 1 85 ? 17.172 -9.057 -31.825 1.00 77.12 85 TRP A CA 1
ATOM 707 C C . TRP A 1 85 ? 16.688 -10.493 -31.575 1.00 77.12 85 TRP A C 1
ATOM 709 O O . TRP A 1 85 ? 16.837 -11.326 -32.470 1.00 77.12 85 TRP A O 1
ATOM 719 N N . ILE A 1 86 ? 16.095 -10.775 -30.408 1.00 69.25 86 ILE A N 1
ATOM 720 C CA . ILE A 1 86 ? 15.626 -12.123 -30.041 1.00 69.25 86 ILE A CA 1
ATOM 721 C C . ILE A 1 86 ? 14.395 -12.543 -30.845 1.00 69.25 86 ILE A C 1
ATOM 723 O O . ILE A 1 86 ? 14.387 -13.638 -31.401 1.00 69.25 86 ILE A O 1
ATOM 727 N N . VAL A 1 87 ? 13.404 -11.661 -31.000 1.00 66.31 87 VAL A N 1
ATOM 728 C CA . VAL A 1 87 ? 12.170 -11.957 -31.762 1.00 66.31 87 VAL A CA 1
ATOM 729 C C . VAL A 1 87 ? 12.454 -12.380 -33.198 1.00 66.31 87 VAL A C 1
ATOM 731 O O . VAL A 1 87 ? 11.815 -13.271 -33.736 1.00 66.31 87 VAL A O 1
ATOM 734 N N . ARG A 1 88 ? 13.475 -11.794 -33.829 1.00 69.75 88 ARG A N 1
ATOM 735 C CA . ARG A 1 88 ? 13.860 -12.118 -35.214 1.00 69.75 88 ARG A CA 1
ATOM 736 C C . ARG A 1 88 ? 14.473 -13.512 -35.378 1.00 69.75 88 ARG A C 1
ATOM 738 O O . ARG A 1 88 ? 14.836 -13.879 -36.493 1.00 69.75 88 ARG A O 1
ATOM 745 N N . ARG A 1 89 ? 14.678 -14.243 -34.283 1.00 69.56 89 ARG A N 1
ATOM 746 C CA . ARG A 1 89 ? 15.443 -15.491 -34.229 1.00 69.56 89 ARG A CA 1
ATOM 747 C C . ARG A 1 89 ? 14.574 -16.730 -34.001 1.00 69.56 89 ARG A C 1
ATOM 749 O O . ARG A 1 89 ? 15.124 -17.822 -34.070 1.00 69.56 89 ARG A O 1
ATOM 756 N N . ALA A 1 90 ? 13.272 -16.556 -33.767 1.00 64.25 90 ALA A N 1
ATOM 757 C CA . ALA A 1 90 ? 12.316 -17.629 -33.514 1.00 64.25 90 ALA A CA 1
ATOM 758 C C . ALA A 1 90 ? 11.063 -17.436 -34.380 1.00 64.25 90 ALA A C 1
ATOM 760 O O . ALA A 1 90 ? 10.385 -16.414 -34.290 1.00 64.25 90 ALA A O 1
ATOM 761 N N . GLU A 1 91 ? 10.766 -18.404 -35.245 1.00 61.84 91 GLU A N 1
ATOM 762 C CA . GLU A 1 91 ? 9.566 -18.377 -36.087 1.00 61.84 91 GLU A CA 1
ATOM 763 C C . GLU A 1 91 ? 8.309 -18.575 -35.216 1.00 61.84 91 GLU A C 1
ATOM 765 O O . GLU A 1 91 ? 8.279 -19.442 -34.345 1.00 61.84 91 GLU A O 1
ATOM 770 N N . GLY A 1 92 ? 7.277 -17.745 -35.410 1.00 60.06 92 GLY A N 1
ATOM 771 C CA . GLY A 1 92 ? 6.029 -17.818 -34.633 1.00 60.06 92 GLY A CA 1
ATOM 772 C C . GLY A 1 92 ? 6.053 -17.140 -33.254 1.00 60.06 92 GLY A C 1
ATOM 773 O O . GLY A 1 92 ? 5.065 -17.245 -32.525 1.00 60.06 92 GLY A O 1
ATOM 774 N N . VAL A 1 93 ? 7.136 -16.436 -32.897 1.00 61.19 93 VAL A N 1
ATOM 775 C CA . VAL A 1 93 ? 7.250 -15.623 -31.670 1.00 61.19 93 VAL A CA 1
ATOM 776 C C . VAL A 1 93 ? 7.208 -14.136 -32.015 1.00 61.19 93 VAL A C 1
ATOM 778 O O . VAL A 1 93 ? 7.956 -13.676 -32.875 1.00 61.19 93 VAL A O 1
ATOM 781 N N . TYR A 1 94 ? 6.376 -13.371 -31.305 1.00 61.22 94 TYR A N 1
ATOM 782 C CA . TYR A 1 94 ? 6.220 -11.924 -31.479 1.00 61.22 94 TYR A CA 1
ATOM 783 C C . TYR A 1 94 ? 6.288 -11.201 -30.130 1.00 61.22 94 TYR A C 1
ATOM 785 O O . TYR A 1 94 ? 5.956 -11.773 -29.092 1.00 61.22 94 TYR A O 1
ATOM 793 N N . LEU A 1 95 ? 6.714 -9.937 -30.145 1.00 58.97 95 LEU A N 1
ATOM 794 C CA . LEU A 1 95 ? 6.642 -9.046 -28.986 1.00 58.97 95 LEU A CA 1
ATOM 795 C C . LEU A 1 95 ? 5.509 -8.046 -29.183 1.00 58.97 95 LEU A C 1
ATOM 797 O O . LEU A 1 95 ? 5.431 -7.413 -30.231 1.00 58.97 95 LEU A O 1
ATOM 801 N N . VAL A 1 96 ? 4.686 -7.886 -28.153 1.00 55.31 96 VAL A N 1
ATOM 802 C CA . VAL A 1 96 ? 3.621 -6.883 -28.095 1.00 55.31 96 VAL A CA 1
ATOM 803 C C . VAL A 1 96 ? 3.931 -5.930 -26.948 1.00 55.31 96 VAL A C 1
ATOM 805 O O . VAL A 1 96 ? 4.141 -6.375 -25.814 1.00 55.31 96 VAL A O 1
ATOM 808 N N . GLN A 1 97 ? 3.989 -4.634 -27.244 1.00 51.75 97 GLN A N 1
ATOM 809 C CA . GLN A 1 97 ? 4.083 -3.577 -26.241 1.00 51.75 97 GLN A CA 1
ATOM 810 C C . GLN A 1 97 ? 2.667 -3.219 -25.787 1.00 51.75 97 GLN A C 1
ATOM 812 O O . GLN A 1 97 ? 1.758 -3.144 -26.605 1.00 51.75 97 GLN A O 1
ATOM 817 N N . ARG A 1 98 ? 2.455 -3.030 -24.482 1.00 47.28 98 ARG A N 1
ATOM 818 C CA . ARG A 1 98 ? 1.111 -2.824 -23.913 1.00 47.28 98 ARG A CA 1
ATOM 819 C C . ARG A 1 98 ? 0.382 -1.576 -24.443 1.00 47.28 98 ARG A C 1
ATOM 821 O O . ARG A 1 98 ? -0.842 -1.588 -24.397 1.00 47.28 98 ARG A O 1
ATOM 828 N N . SER A 1 99 ? 1.113 -0.571 -24.935 1.00 42.50 99 SER A N 1
ATOM 829 C CA . SER A 1 99 ? 0.569 0.685 -25.472 1.00 42.50 99 SER A CA 1
ATOM 830 C C . SER A 1 99 ? 0.328 0.657 -26.989 1.00 42.50 99 SER A C 1
ATOM 832 O O . SER A 1 99 ? -0.651 1.221 -27.449 1.00 42.50 99 SER A O 1
ATOM 834 N N . GLU A 1 100 ? 1.135 -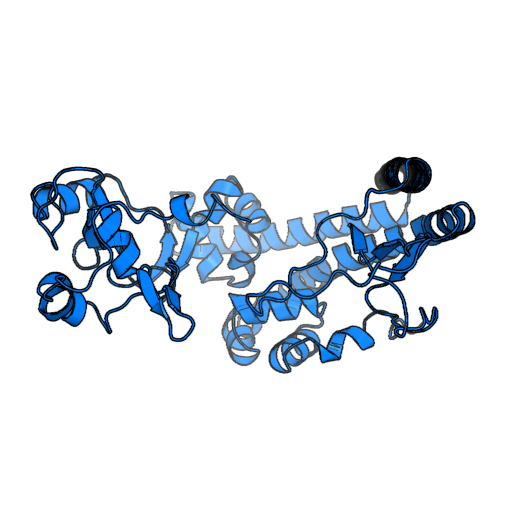0.071 -27.767 1.00 42.59 100 GLU A N 1
ATOM 835 C CA . GLU A 1 100 ? 1.016 -0.114 -29.230 1.00 42.59 100 GLU A CA 1
ATOM 836 C C . GLU A 1 100 ? 0.372 -1.434 -29.688 1.00 42.59 100 GLU A C 1
ATOM 838 O O . GLU A 1 100 ? 1.035 -2.452 -29.906 1.00 42.59 100 GLU A O 1
ATOM 843 N N . HIS A 1 101 ? -0.948 -1.403 -29.884 1.00 43.25 101 HIS A N 1
ATOM 844 C CA . HIS A 1 101 ? -1.656 -2.360 -30.748 1.00 43.25 101 HIS A CA 1
ATOM 845 C C . HIS A 1 101 ? -1.476 -2.053 -32.253 1.00 43.25 101 HIS A C 1
ATOM 847 O O . HIS A 1 101 ? -2.124 -2.671 -33.096 1.00 43.25 101 HIS A O 1
ATOM 853 N N . GLU A 1 102 ? -0.575 -1.141 -32.607 1.00 38.56 102 GLU A N 1
ATOM 854 C CA . GLU A 1 102 ? -0.204 -0.790 -33.977 1.00 38.56 102 GLU A CA 1
ATOM 855 C C . GLU A 1 102 ? 1.311 -1.045 -34.084 1.00 38.56 102 GLU A C 1
ATOM 857 O O . GLU A 1 102 ? 2.112 -0.305 -33.543 1.00 38.56 102 GLU A O 1
ATOM 862 N N . ASP A 1 103 ? 1.843 -2.131 -34.642 1.00 36.19 103 ASP A N 1
ATOM 863 C CA . ASP A 1 103 ? 1.633 -2.580 -36.010 1.00 36.19 103 ASP A CA 1
ATOM 864 C C . ASP A 1 103 ? 2.222 -4.006 -36.165 1.00 36.19 103 ASP A C 1
ATOM 866 O O . ASP A 1 103 ? 3.342 -4.200 -36.632 1.00 36.19 103 ASP A O 1
ATOM 870 N N . PHE A 1 104 ? 1.490 -5.033 -35.728 1.00 38.47 104 PHE A N 1
ATOM 871 C CA . PHE A 1 104 ? 1.636 -6.413 -36.212 1.00 38.47 104 PHE A CA 1
ATOM 872 C C . PHE A 1 104 ? 0.247 -7.043 -36.191 1.00 38.47 104 PHE A C 1
ATOM 874 O O . PHE A 1 104 ? -0.172 -7.645 -35.206 1.00 38.47 104 PHE A O 1
ATOM 881 N N . THR A 1 105 ? -0.492 -6.862 -37.284 1.00 32.53 105 THR A N 1
ATOM 882 C CA . THR A 1 105 ? -1.766 -7.545 -37.517 1.00 32.53 105 THR A CA 1
ATOM 883 C C . THR A 1 105 ? -1.535 -9.055 -37.503 1.00 32.53 105 THR A C 1
ATOM 885 O O . THR A 1 105 ? -1.109 -9.653 -38.490 1.00 32.53 105 THR A O 1
ATOM 888 N N . VAL A 1 106 ? -1.803 -9.689 -36.364 1.00 37.91 106 VAL A N 1
ATOM 889 C CA . VAL A 1 106 ? -2.168 -11.102 -36.350 1.00 37.91 106 VAL A CA 1
ATOM 890 C C . VAL A 1 106 ? -3.625 -11.120 -36.790 1.00 37.91 106 VAL A C 1
ATOM 892 O O . VAL A 1 106 ? -4.487 -10.608 -36.085 1.00 37.91 106 VAL A O 1
ATOM 895 N N . ASP A 1 107 ? -3.874 -11.604 -38.004 1.00 35.34 107 ASP A N 1
ATOM 896 C CA . ASP A 1 107 ? -5.214 -11.795 -38.557 1.00 35.34 107 ASP A CA 1
ATOM 897 C C . ASP A 1 107 ? -6.070 -12.599 -37.558 1.00 35.34 107 ASP A C 1
ATOM 899 O O . ASP A 1 107 ? -5.867 -13.801 -37.386 1.00 35.34 107 ASP A O 1
ATOM 903 N N . GLU A 1 108 ? -6.996 -11.925 -36.862 1.00 39.91 108 GLU A N 1
ATOM 904 C CA . GLU A 1 108 ? -7.864 -12.491 -35.811 1.00 39.91 108 GLU A CA 1
ATOM 905 C C . GLU A 1 108 ? -8.728 -13.664 -36.305 1.00 39.91 108 GLU A C 1
ATOM 907 O O . GLU A 1 108 ? -9.325 -14.387 -35.507 1.00 39.91 108 GLU A O 1
ATOM 912 N N . ALA A 1 109 ? -8.805 -13.884 -37.620 1.00 36.09 109 ALA A N 1
ATOM 913 C CA . ALA A 1 109 ? -9.622 -14.931 -38.212 1.00 36.09 109 ALA A CA 1
ATOM 914 C C . ALA A 1 109 ? -9.058 -16.351 -38.019 1.00 36.09 109 ALA A C 1
ATOM 916 O O . ALA A 1 109 ? -9.707 -17.322 -38.418 1.00 36.09 109 ALA A O 1
ATOM 917 N N . SER A 1 110 ? -7.863 -16.532 -37.451 1.00 34.81 110 SER A N 1
ATOM 918 C CA . SER A 1 110 ? -7.298 -17.861 -37.206 1.00 34.81 110 SER A CA 1
ATOM 919 C C . SER A 1 110 ? -6.307 -17.844 -36.035 1.00 34.81 110 SER A C 1
ATOM 921 O O . SER A 1 110 ? -5.461 -16.967 -35.962 1.00 34.81 110 SER A O 1
ATOM 923 N N . TYR A 1 111 ? -6.347 -18.887 -35.201 1.00 37.72 111 TYR A N 1
ATOM 924 C CA . TYR A 1 111 ? -5.359 -19.267 -34.171 1.00 37.72 111 TYR A CA 1
ATOM 925 C C . TYR A 1 111 ? -5.565 -18.720 -32.747 1.00 37.72 111 TYR A C 1
ATOM 927 O O . TYR A 1 111 ? -5.749 -17.536 -32.501 1.00 37.72 111 TYR A O 1
ATOM 935 N N . GLY A 1 112 ? -5.503 -19.644 -31.780 1.00 42.25 112 GLY A N 1
ATOM 936 C CA . GLY A 1 112 ? -5.499 -19.335 -30.353 1.00 42.25 112 GLY A CA 1
ATOM 937 C C . GLY A 1 112 ? -4.178 -18.696 -29.933 1.00 42.25 112 GLY A C 1
ATOM 938 O O . GLY A 1 112 ? -3.108 -19.236 -30.217 1.00 42.25 112 GLY A O 1
ATOM 939 N N . THR A 1 113 ? -4.279 -17.570 -29.236 1.00 46.81 113 THR A N 1
ATOM 940 C CA . THR A 1 113 ? -3.155 -16.751 -28.776 1.00 46.81 113 THR A CA 1
ATOM 941 C C . THR A 1 113 ? -2.894 -17.025 -27.295 1.00 46.81 113 THR A C 1
ATOM 943 O O . THR A 1 113 ? -3.809 -16.916 -26.482 1.00 46.81 113 THR A O 1
ATOM 946 N N . GLN A 1 114 ? -1.656 -17.358 -26.920 1.00 47.41 114 GLN A N 1
ATOM 947 C CA . GLN A 1 114 ? -1.210 -17.330 -25.522 1.00 47.41 114 GLN A CA 1
ATOM 948 C C . GLN A 1 114 ? -0.041 -16.355 -25.376 1.00 47.41 114 GLN A C 1
ATOM 950 O O . GLN A 1 114 ? 0.844 -16.290 -26.233 1.00 47.41 114 GLN A O 1
ATOM 955 N N . SER A 1 115 ? -0.061 -15.579 -24.292 1.00 50.47 115 SER A N 1
ATOM 956 C CA . SER A 1 115 ? 0.932 -14.544 -24.009 1.00 50.47 115 SER A CA 1
ATOM 957 C C . SER A 1 115 ? 1.566 -14.742 -22.638 1.00 50.47 115 SER A C 1
ATOM 959 O O . SER A 1 115 ? 0.836 -14.928 -21.665 1.00 50.47 115 SER A O 1
ATOM 961 N N . THR A 1 116 ? 2.885 -14.591 -22.544 1.00 40.59 116 THR A N 1
ATOM 962 C CA . THR A 1 116 ? 3.603 -14.491 -21.265 1.00 40.59 116 THR A CA 1
ATOM 963 C C . THR A 1 116 ? 4.138 -13.073 -21.101 1.00 40.59 116 THR A C 1
ATOM 965 O O . THR A 1 116 ? 4.734 -12.509 -22.020 1.00 40.59 116 THR A O 1
ATOM 968 N N . GLY A 1 117 ? 3.890 -12.464 -19.939 1.00 44.53 117 GLY A N 1
ATOM 969 C CA . GLY A 1 117 ? 4.434 -11.147 -19.606 1.00 44.53 117 GLY A CA 1
ATOM 970 C C . GLY A 1 117 ? 5.915 -11.250 -19.251 1.00 44.53 117 GLY A C 1
ATOM 971 O O . GLY A 1 117 ? 6.273 -12.070 -18.414 1.00 44.53 117 GLY A O 1
ATOM 972 N N . ILE A 1 118 ? 6.756 -10.405 -19.847 1.00 45.38 118 ILE A N 1
ATOM 973 C CA . ILE A 1 118 ? 8.221 -10.433 -19.652 1.00 45.38 118 ILE A CA 1
ATOM 974 C C . ILE A 1 118 ? 8.732 -9.278 -18.776 1.00 45.38 118 ILE A C 1
ATOM 976 O O . ILE A 1 118 ? 9.848 -8.798 -18.923 1.00 45.38 118 ILE A O 1
ATOM 980 N N . GLY A 1 119 ? 7.903 -8.790 -17.848 1.00 44.03 119 GLY A N 1
ATOM 981 C CA . GLY A 1 119 ? 8.190 -7.544 -17.128 1.00 44.03 119 GLY A CA 1
ATOM 982 C C . GLY A 1 119 ? 8.217 -6.336 -18.076 1.00 44.03 119 GLY A C 1
ATOM 983 O O . GLY A 1 119 ? 8.116 -6.476 -19.293 1.00 44.03 119 GLY A O 1
ATOM 984 N N . SER A 1 120 ? 8.304 -5.116 -17.543 1.00 46.53 120 SER A N 1
ATOM 985 C CA . SER A 1 120 ? 8.449 -3.873 -18.335 1.00 46.53 120 SER A CA 1
ATOM 986 C C . SER A 1 120 ? 7.352 -3.553 -19.375 1.00 46.53 120 SER A C 1
ATOM 988 O O . SER A 1 120 ? 7.581 -2.805 -20.316 1.00 46.53 120 SER A O 1
ATOM 990 N N . GLY A 1 121 ? 6.141 -4.107 -19.233 1.00 48.22 121 GLY A N 1
ATOM 991 C CA . GLY A 1 121 ? 5.021 -3.788 -20.135 1.00 48.22 121 GLY A CA 1
ATOM 992 C C . GLY A 1 121 ? 5.059 -4.493 -21.497 1.00 48.22 121 GLY A C 1
ATOM 993 O O . GLY A 1 121 ? 4.229 -4.199 -22.353 1.00 48.22 121 GLY A O 1
ATOM 994 N N . TRP A 1 122 ? 5.956 -5.460 -21.690 1.00 52.59 122 TRP A N 1
ATOM 995 C CA . TRP A 1 122 ? 5.999 -6.282 -22.898 1.00 52.59 122 TRP A CA 1
ATOM 996 C C . TRP A 1 122 ? 5.381 -7.664 -22.671 1.00 52.59 122 TRP A C 1
ATOM 998 O O . TRP A 1 122 ? 5.466 -8.245 -21.583 1.00 52.59 122 TRP A O 1
ATOM 1008 N N . ARG A 1 123 ? 4.774 -8.212 -23.725 1.00 55.94 123 ARG A N 1
ATOM 1009 C CA . ARG A 1 123 ? 4.296 -9.596 -23.785 1.00 55.94 123 ARG A CA 1
ATOM 1010 C C . ARG A 1 123 ? 4.968 -10.330 -24.934 1.00 55.94 123 ARG A C 1
ATOM 1012 O O . ARG A 1 123 ? 4.993 -9.832 -26.057 1.00 55.94 123 ARG A O 1
ATOM 1019 N N . VAL A 1 124 ? 5.463 -11.530 -24.656 1.00 57.16 124 VAL A N 1
ATOM 1020 C CA . VAL A 1 124 ? 5.820 -12.495 -25.697 1.00 57.16 124 VAL A CA 1
ATOM 1021 C C . VAL A 1 124 ? 4.549 -13.234 -26.081 1.00 57.16 124 VAL A C 1
ATOM 1023 O O . VAL A 1 124 ? 3.873 -13.793 -25.217 1.00 57.16 124 VAL A O 1
ATOM 1026 N N . VAL A 1 125 ? 4.217 -13.211 -27.367 1.00 55.78 125 VAL A N 1
ATOM 1027 C CA . VAL A 1 125 ? 3.052 -13.883 -27.939 1.00 55.78 125 VAL A CA 1
ATOM 1028 C C . VAL A 1 125 ? 3.529 -15.002 -28.857 1.00 55.78 125 VAL A C 1
ATOM 1030 O O . VAL A 1 125 ? 4.336 -14.770 -29.759 1.00 55.78 125 VAL A O 1
ATOM 1033 N N . ALA A 1 126 ? 3.026 -16.212 -28.620 1.00 55.31 126 ALA A N 1
ATOM 1034 C CA . ALA A 1 126 ? 3.285 -17.384 -29.449 1.00 55.31 126 ALA A CA 1
ATOM 1035 C C . ALA A 1 126 ? 2.049 -17.706 -30.301 1.00 55.31 126 ALA A C 1
ATOM 1037 O O . ALA A 1 126 ? 0.946 -17.845 -29.767 1.00 55.31 126 ALA A O 1
ATOM 1038 N N . LEU A 1 127 ? 2.232 -17.849 -31.617 1.00 53.66 127 LEU A N 1
ATOM 1039 C CA . LEU A 1 127 ? 1.183 -18.312 -32.532 1.00 53.66 127 LEU A CA 1
ATOM 1040 C C . LEU A 1 127 ? 1.308 -19.825 -32.751 1.00 53.66 127 LEU A C 1
ATOM 1042 O O . LEU A 1 127 ? 2.412 -20.342 -32.934 1.00 53.66 127 LEU A O 1
ATOM 1046 N N . LYS A 1 128 ? 0.181 -20.553 -32.738 1.00 50.12 128 LYS A N 1
ATOM 1047 C CA . LYS A 1 128 ? 0.173 -21.989 -33.071 1.00 50.12 128 LYS A CA 1
ATOM 1048 C C . LYS A 1 128 ? 0.612 -22.205 -34.522 1.00 50.12 128 LYS A C 1
ATOM 1050 O O . LYS A 1 128 ? 0.144 -21.515 -35.420 1.00 50.12 128 LYS A O 1
ATOM 1055 N N . SER A 1 129 ? 1.438 -23.226 -34.755 1.00 42.06 129 SER A N 1
ATOM 1056 C CA . SER A 1 129 ? 1.810 -23.675 -36.104 1.00 42.06 129 SER A CA 1
ATOM 1057 C C . SER A 1 129 ? 0.726 -24.515 -36.795 1.00 42.06 129 SER A C 1
ATOM 1059 O O . SER A 1 129 ? 0.808 -24.721 -38.002 1.00 42.06 129 SER A O 1
ATOM 1061 N N . GLU A 1 130 ? -0.279 -25.006 -36.057 1.00 44.31 130 GLU A N 1
ATOM 1062 C CA . GLU A 1 130 ? -1.398 -25.792 -36.596 1.00 44.31 130 GLU A CA 1
ATOM 1063 C C . GLU A 1 130 ? -2.761 -25.170 -36.242 1.00 44.31 130 GLU A C 1
ATOM 1065 O O . GLU A 1 130 ? -2.903 -24.593 -35.154 1.00 44.31 130 GLU A O 1
ATOM 1070 N N . PRO A 1 131 ? -3.773 -25.267 -37.135 1.00 42.25 131 PRO A N 1
ATOM 1071 C CA . PRO A 1 131 ? -5.133 -24.819 -36.844 1.00 42.25 131 PRO A CA 1
ATOM 1072 C C . PRO A 1 131 ? -5.656 -25.520 -35.592 1.00 42.25 131 PRO A C 1
ATOM 1074 O O . PRO A 1 131 ? -5.381 -26.699 -35.380 1.00 42.25 131 PRO A O 1
ATOM 1077 N N . LEU A 1 132 ? -6.420 -24.809 -34.759 1.00 44.88 132 LEU A N 1
ATOM 1078 C CA . LEU A 1 132 ? -7.182 -25.463 -33.698 1.00 44.88 132 LEU A CA 1
ATOM 1079 C C . LEU A 1 132 ? -8.091 -26.507 -34.362 1.00 44.88 132 LEU A C 1
ATOM 1081 O O . LEU A 1 132 ? -8.943 -26.132 -35.165 1.00 44.88 132 LEU A O 1
ATOM 1085 N N . GLU A 1 133 ? -7.899 -27.798 -34.071 1.00 40.34 133 GLU A N 1
ATOM 1086 C CA . GLU A 1 133 ? -8.904 -28.798 -34.432 1.00 40.34 133 GLU A CA 1
ATOM 1087 C C . GLU A 1 133 ? -10.220 -28.369 -33.773 1.00 40.34 133 GLU A C 1
ATOM 1089 O O . GLU A 1 133 ? -10.273 -28.179 -32.554 1.00 40.34 133 GLU A O 1
ATOM 1094 N N . GLU A 1 134 ? -11.268 -28.175 -34.577 1.00 40.44 134 GLU A N 1
ATOM 1095 C CA . GLU A 1 134 ? -12.627 -27.991 -34.074 1.00 40.44 134 GLU A CA 1
ATOM 1096 C C . GLU A 1 134 ? -12.997 -29.239 -33.271 1.00 40.44 134 GLU A C 1
ATOM 1098 O O . GLU A 1 134 ? -13.368 -30.280 -33.817 1.00 40.44 134 GLU A O 1
ATOM 1103 N N . ARG A 1 135 ? -12.850 -29.169 -31.951 1.00 40.31 135 ARG A N 1
ATOM 1104 C CA . ARG A 1 135 ? -13.375 -30.204 -31.074 1.00 40.31 135 ARG A CA 1
ATOM 1105 C C . ARG A 1 135 ? -14.884 -30.009 -31.017 1.00 40.31 135 ARG A C 1
ATOM 1107 O O . ARG A 1 135 ? -15.341 -28.906 -30.720 1.00 40.31 135 ARG A O 1
ATOM 1114 N N . GLU A 1 136 ? -15.644 -31.064 -31.321 1.00 35.94 136 GLU A N 1
ATOM 1115 C CA . GLU A 1 136 ? -17.104 -30.999 -31.232 1.00 35.94 136 GLU A CA 1
ATOM 1116 C C . GLU A 1 136 ? -17.522 -30.461 -29.854 1.00 35.94 136 GLU A C 1
ATOM 1118 O O . GLU A 1 136 ? -16.931 -30.862 -28.841 1.00 35.94 136 GLU A O 1
ATOM 1123 N N . PRO A 1 137 ? -18.503 -29.542 -29.805 1.00 38.06 137 PRO A N 1
ATOM 1124 C CA . PRO A 1 137 ? -18.922 -28.921 -28.563 1.00 38.06 137 PRO A CA 1
ATOM 1125 C C . PRO A 1 137 ? -19.339 -30.001 -27.568 1.00 38.06 137 PRO A C 1
ATOM 1127 O O . PRO A 1 137 ? -20.091 -30.924 -27.891 1.00 38.06 137 PRO A O 1
ATOM 1130 N N . SER A 1 138 ? -18.830 -29.880 -26.343 1.00 42.72 138 SER A N 1
ATOM 1131 C CA . SER A 1 138 ? -19.295 -30.687 -25.222 1.00 42.72 138 SER A CA 1
ATOM 1132 C C . SER A 1 138 ? -20.820 -30.545 -25.101 1.00 42.72 138 SER A C 1
ATOM 1134 O O . SER A 1 138 ? -21.372 -29.462 -25.296 1.00 42.72 138 SER A O 1
ATOM 1136 N N . ALA A 1 139 ? -21.513 -31.642 -24.779 1.00 42.88 139 ALA A N 1
ATOM 1137 C CA . ALA A 1 139 ? -22.976 -31.691 -24.657 1.00 42.88 139 ALA A CA 1
ATOM 1138 C C . ALA A 1 139 ? -23.551 -30.756 -23.568 1.00 42.88 139 ALA A C 1
ATOM 1140 O O . ALA A 1 139 ? -24.768 -30.597 -23.465 1.00 42.88 139 ALA A O 1
ATOM 1141 N N . HIS A 1 140 ? -22.684 -30.129 -22.775 1.00 40.94 140 HIS A N 1
ATOM 1142 C CA . HIS A 1 140 ? -23.003 -29.098 -21.802 1.00 40.94 140 HIS A CA 1
ATOM 1143 C C . HIS A 1 140 ? -22.298 -27.819 -22.260 1.00 40.94 140 HIS A C 1
ATOM 1145 O O . HIS A 1 140 ? -21.077 -27.812 -22.395 1.00 40.94 140 HIS A O 1
ATOM 1151 N N . GLY A 1 141 ? -23.085 -26.795 -22.605 1.00 37.12 141 GLY A N 1
ATOM 1152 C CA . GLY A 1 141 ? -22.682 -25.585 -23.335 1.00 37.12 141 GLY A CA 1
ATOM 1153 C C . GLY A 1 141 ? -21.771 -24.619 -22.578 1.00 37.12 141 GLY A C 1
ATOM 1154 O O . GLY A 1 141 ? -21.985 -23.412 -22.644 1.00 37.12 141 GLY A O 1
ATOM 1155 N N . GLU A 1 142 ? -20.770 -25.131 -21.877 1.00 31.83 142 GLU A N 1
ATOM 1156 C CA . GLU A 1 142 ? -19.676 -24.338 -21.342 1.00 31.83 142 GLU A CA 1
ATOM 1157 C C . GLU A 1 142 ? -18.609 -24.158 -22.430 1.00 31.83 142 GLU A C 1
ATOM 1159 O O . GLU A 1 142 ? -18.199 -25.138 -23.068 1.00 31.83 142 GLU A O 1
ATOM 1164 N N . PRO A 1 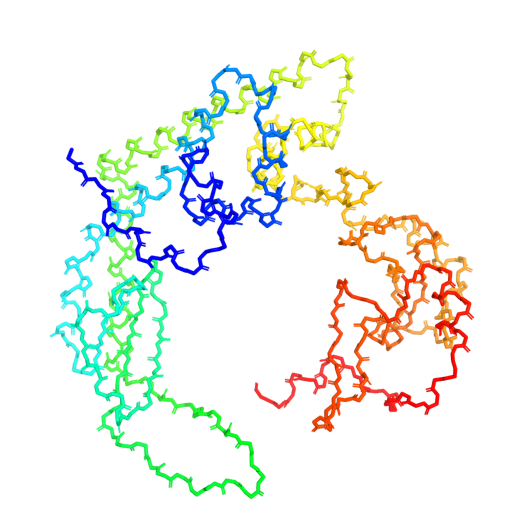143 ? -18.143 -22.921 -22.679 1.00 35.00 143 PRO A N 1
ATOM 1165 C CA . PRO A 1 143 ? -16.946 -22.715 -23.467 1.00 35.00 143 PRO A CA 1
ATOM 1166 C C . PRO A 1 143 ? -15.778 -23.283 -22.663 1.00 35.00 143 PRO A C 1
ATOM 1168 O O . PRO A 1 143 ? -15.312 -22.667 -21.711 1.00 35.00 143 PRO A O 1
ATOM 1171 N N . THR A 1 144 ? -15.310 -24.476 -23.024 1.00 38.50 144 THR A N 1
ATOM 1172 C CA . THR A 1 144 ? -14.046 -24.984 -22.496 1.00 38.50 144 THR A CA 1
ATOM 1173 C C . THR A 1 144 ? -12.951 -24.049 -22.994 1.00 38.50 144 THR A C 1
ATOM 1175 O O . THR A 1 144 ? -12.660 -24.041 -24.196 1.00 38.50 144 THR A O 1
ATOM 1178 N N . GLU A 1 145 ? -12.367 -23.243 -22.106 1.00 38.44 145 GLU A N 1
ATOM 1179 C CA . GLU A 1 145 ? -11.148 -22.508 -22.430 1.00 38.44 145 GLU A CA 1
ATOM 1180 C C . GLU A 1 145 ? -10.115 -23.502 -22.988 1.00 38.44 145 GLU A C 1
ATOM 1182 O O . GLU A 1 145 ? -9.996 -24.620 -22.471 1.00 38.44 145 GLU A O 1
ATOM 1187 N N . PRO A 1 146 ? -9.389 -23.161 -24.067 1.00 40.97 146 PRO A N 1
ATOM 1188 C CA . PRO A 1 146 ? -8.381 -24.047 -24.624 1.00 40.97 146 PRO A CA 1
ATOM 1189 C C . PRO A 1 146 ? -7.229 -24.203 -23.623 1.00 40.97 146 PRO A C 1
ATOM 1191 O O . PRO A 1 146 ? -6.261 -23.442 -23.625 1.00 40.97 146 PRO A O 1
ATOM 1194 N N . THR A 1 147 ? -7.319 -25.218 -22.768 1.00 37.53 147 THR A N 1
ATOM 1195 C CA . THR A 1 147 ? -6.232 -25.636 -21.892 1.00 37.53 147 THR A CA 1
ATOM 1196 C C . THR A 1 147 ? -5.164 -26.338 -22.730 1.00 37.53 147 THR A C 1
ATOM 1198 O O . THR A 1 147 ? -5.381 -27.382 -23.342 1.00 37.53 147 THR A O 1
ATOM 1201 N N . GLY A 1 148 ? -3.980 -25.726 -22.768 1.00 41.41 148 GLY A N 1
ATOM 1202 C CA . GLY A 1 148 ? -2.743 -26.364 -23.211 1.00 41.41 148 GLY A CA 1
ATOM 1203 C C . GLY A 1 148 ? -2.325 -26.054 -24.647 1.00 41.41 148 GLY A C 1
ATOM 1204 O O . GLY A 1 148 ? -2.602 -26.808 -25.579 1.00 41.41 148 GLY A O 1
ATOM 1205 N N . ILE A 1 149 ? -1.533 -24.995 -24.815 1.00 45.56 149 ILE A N 1
ATOM 1206 C CA . ILE A 1 149 ? -0.469 -25.002 -25.822 1.00 45.56 149 ILE A CA 1
ATOM 1207 C C . ILE A 1 149 ? 0.795 -25.465 -25.101 1.00 45.56 149 ILE A C 1
ATOM 1209 O O . ILE A 1 149 ? 1.198 -24.872 -24.104 1.00 45.56 149 ILE A O 1
ATOM 1213 N N . THR A 1 150 ? 1.430 -26.531 -25.579 1.00 52.06 150 THR A N 1
ATOM 1214 C CA . THR A 1 150 ? 2.788 -26.869 -25.150 1.00 52.06 150 THR A CA 1
ATOM 1215 C C . THR A 1 150 ? 3.749 -25.901 -25.830 1.00 52.06 150 THR A C 1
ATOM 1217 O O . THR A 1 150 ? 3.891 -25.962 -27.053 1.00 52.06 150 THR A O 1
ATOM 1220 N N . TRP A 1 151 ? 4.393 -25.017 -25.062 1.00 55.34 151 TRP A N 1
ATOM 1221 C CA . TRP A 1 151 ? 5.551 -24.246 -25.525 1.00 55.34 151 TRP A CA 1
ATOM 1222 C C . TRP A 1 151 ? 6.502 -25.180 -26.274 1.00 55.34 151 TRP A C 1
ATOM 1224 O O . TRP A 1 151 ? 6.867 -26.242 -25.757 1.00 55.34 151 TRP A O 1
ATOM 1234 N N . THR A 1 152 ? 6.881 -24.833 -27.507 1.00 69.56 152 THR A N 1
ATOM 1235 C CA . THR A 1 152 ? 7.907 -25.623 -28.192 1.00 69.56 152 THR A CA 1
ATOM 1236 C C . THR A 1 152 ? 9.223 -25.467 -27.430 1.00 69.56 152 THR A C 1
ATOM 1238 O O . THR A 1 152 ? 9.481 -24.433 -26.810 1.00 69.56 152 THR A O 1
ATOM 1241 N N . ALA A 1 153 ? 10.085 -26.484 -27.477 1.00 74.38 153 ALA A N 1
ATOM 1242 C CA . ALA A 1 153 ? 11.403 -26.394 -26.846 1.00 74.38 153 ALA A CA 1
ATOM 1243 C C . ALA A 1 153 ? 12.228 -25.211 -27.393 1.00 74.38 153 ALA A C 1
ATOM 1245 O O . ALA A 1 153 ? 13.046 -24.645 -26.675 1.00 74.38 153 ALA A O 1
ATOM 1246 N N . GLU A 1 154 ? 11.990 -24.823 -28.650 1.00 71.75 154 GLU A N 1
ATOM 1247 C CA . GLU A 1 154 ? 12.604 -23.654 -29.278 1.00 71.75 154 GLU A CA 1
ATOM 1248 C C . GLU A 1 154 ? 12.068 -22.341 -28.693 1.00 71.75 154 GLU A C 1
ATOM 1250 O O . GLU A 1 154 ? 12.860 -21.487 -28.305 1.00 71.75 154 GLU A O 1
ATOM 1255 N N . MET A 1 155 ? 10.746 -22.203 -28.543 1.00 70.50 155 MET A N 1
ATOM 1256 C CA . MET A 1 155 ? 10.124 -21.028 -27.919 1.00 70.50 155 MET A CA 1
ATOM 1257 C C . MET A 1 155 ? 10.573 -20.846 -26.467 1.00 70.50 155 MET A C 1
ATOM 1259 O O . MET A 1 155 ? 10.917 -19.733 -26.073 1.00 70.50 155 MET A O 1
ATOM 1263 N N . GLN A 1 156 ? 10.635 -21.934 -25.691 1.00 75.81 156 GLN A N 1
ATOM 1264 C CA . GLN A 1 156 ? 11.114 -21.875 -24.310 1.00 75.81 156 GLN A CA 1
ATOM 1265 C C . GLN A 1 156 ? 12.593 -21.472 -24.246 1.00 75.81 156 GLN A C 1
ATOM 1267 O O . GLN A 1 156 ? 12.955 -20.593 -23.475 1.00 75.81 156 GLN A O 1
ATOM 1272 N N . ALA A 1 157 ? 13.448 -22.049 -25.098 1.00 78.56 157 ALA A N 1
ATOM 1273 C CA . ALA A 1 157 ? 14.868 -21.698 -25.130 1.00 78.56 157 ALA A CA 1
ATOM 1274 C C . ALA A 1 157 ? 15.104 -20.217 -25.480 1.00 78.56 157 ALA A C 1
ATOM 1276 O O . ALA A 1 157 ? 16.029 -19.592 -24.962 1.00 78.56 157 ALA A O 1
ATOM 1277 N N . VAL A 1 158 ? 14.266 -19.652 -26.351 1.00 75.56 158 VAL A N 1
ATOM 1278 C CA . VAL A 1 158 ? 14.309 -18.239 -26.751 1.00 75.56 158 VAL A CA 1
ATOM 1279 C C . VAL A 1 158 ? 13.861 -17.328 -25.607 1.00 75.56 158 VAL A C 1
ATOM 1281 O O . VAL A 1 158 ? 14.492 -16.293 -25.385 1.00 75.56 158 VAL A O 1
ATOM 1284 N N . GLN A 1 159 ? 12.818 -17.715 -24.865 1.00 74.94 159 GLN A N 1
ATOM 1285 C CA . GLN A 1 159 ? 12.387 -17.001 -23.663 1.00 74.94 159 GLN A CA 1
ATOM 1286 C C . GLN A 1 159 ? 13.478 -17.019 -22.584 1.00 74.94 159 GLN A C 1
ATOM 1288 O O . GLN A 1 159 ? 13.863 -15.958 -22.097 1.00 74.94 159 GLN A O 1
ATOM 1293 N N . ASP A 1 160 ? 14.039 -18.190 -22.277 1.00 80.94 160 ASP A N 1
ATOM 1294 C CA . ASP A 1 160 ? 15.099 -18.330 -21.274 1.00 80.94 160 ASP A CA 1
ATOM 1295 C C . ASP A 1 160 ? 16.345 -17.496 -21.651 1.00 80.94 160 ASP A C 1
ATOM 1297 O O . ASP A 1 160 ? 16.979 -16.867 -20.799 1.00 80.94 160 ASP A O 1
ATOM 1301 N N . GLU A 1 161 ? 16.708 -17.455 -22.943 1.00 82.88 161 GLU A N 1
ATOM 1302 C CA . GLU A 1 161 ? 17.818 -16.629 -23.438 1.00 82.88 161 GLU A CA 1
ATOM 1303 C C . GLU A 1 161 ? 17.529 -15.124 -23.309 1.00 82.88 161 GLU A C 1
ATOM 1305 O O . GLU A 1 161 ? 18.451 -14.353 -23.015 1.00 82.88 161 GLU A O 1
ATOM 1310 N N . LEU A 1 162 ? 16.280 -14.697 -23.527 1.00 78.75 162 LEU A N 1
ATOM 1311 C CA . LEU A 1 162 ? 15.852 -13.312 -23.326 1.00 78.75 162 LEU A CA 1
ATOM 1312 C C . LEU A 1 162 ? 15.967 -12.923 -21.860 1.00 78.75 162 LEU A C 1
ATOM 1314 O O . LEU A 1 162 ? 16.722 -12.001 -21.558 1.00 78.75 162 LEU A O 1
ATOM 1318 N N . GLU A 1 163 ? 15.321 -13.669 -20.969 1.00 81.06 163 GLU A N 1
ATOM 1319 C CA . GLU A 1 163 ? 15.324 -13.400 -19.529 1.00 81.06 163 GLU A CA 1
ATOM 1320 C C . GLU A 1 163 ? 16.757 -13.327 -18.977 1.00 81.06 163 GLU A C 1
ATOM 1322 O O . GLU A 1 163 ? 17.126 -12.360 -18.306 1.00 81.06 163 GLU A O 1
ATOM 1327 N N . ALA A 1 164 ? 17.626 -14.274 -19.354 1.00 85.69 164 ALA A N 1
ATOM 1328 C CA . ALA A 1 164 ? 19.024 -14.282 -18.919 1.00 85.69 164 ALA A CA 1
ATOM 1329 C C . ALA A 1 164 ? 19.824 -13.059 -19.410 1.00 85.69 164 ALA A C 1
ATOM 1331 O O . ALA A 1 164 ? 20.722 -12.556 -18.721 1.00 85.69 164 ALA A O 1
ATOM 1332 N N . LYS A 1 165 ? 19.548 -12.569 -20.624 1.00 85.12 165 LYS A N 1
ATOM 1333 C CA . LYS A 1 165 ? 20.230 -11.384 -21.160 1.00 85.12 165 LYS A CA 1
ATOM 1334 C C . LYS A 1 165 ? 19.663 -10.092 -20.593 1.00 85.12 165 LYS A C 1
ATOM 1336 O O . LYS A 1 165 ? 20.452 -9.186 -20.322 1.00 85.12 165 LYS A O 1
ATOM 1341 N N . GLU A 1 166 ? 18.354 -10.007 -20.390 1.00 85.50 166 GLU A N 1
ATOM 1342 C CA . GLU A 1 166 ? 17.711 -8.875 -19.726 1.00 85.50 166 GLU A CA 1
ATOM 1343 C C . GLU A 1 166 ? 18.221 -8.725 -18.293 1.00 85.50 166 GLU A C 1
ATOM 1345 O O . GLU A 1 166 ? 18.603 -7.622 -17.895 1.00 85.50 166 GLU A O 1
ATOM 1350 N N . GLU A 1 167 ? 18.341 -9.827 -17.548 1.00 87.25 167 GLU A N 1
ATOM 1351 C CA . GLU A 1 167 ? 18.921 -9.827 -16.204 1.00 87.25 167 GLU A CA 1
ATOM 1352 C C . GLU A 1 167 ? 20.351 -9.270 -16.223 1.00 87.25 167 GLU A C 1
ATOM 1354 O O . GLU A 1 167 ? 20.702 -8.390 -15.432 1.00 87.25 167 GLU A O 1
ATOM 1359 N N . ARG A 1 168 ? 21.176 -9.713 -17.180 1.00 89.62 168 ARG A N 1
ATOM 1360 C CA . ARG A 1 168 ? 22.551 -9.225 -17.330 1.00 89.62 168 ARG A CA 1
ATOM 1361 C C . ARG A 1 168 ? 22.616 -7.739 -17.688 1.00 89.62 168 ARG A C 1
ATOM 1363 O O . ARG A 1 168 ? 23.453 -7.031 -17.128 1.00 89.62 168 ARG A O 1
ATOM 1370 N N . VAL A 1 169 ? 21.786 -7.260 -18.617 1.00 87.44 169 VAL A N 1
ATOM 1371 C CA . VAL A 1 169 ? 21.744 -5.832 -18.978 1.00 87.44 169 VAL A CA 1
ATOM 1372 C C . VAL A 1 169 ? 21.294 -5.005 -17.780 1.00 87.44 169 VAL A C 1
ATOM 1374 O O . VAL A 1 169 ? 21.958 -4.033 -17.437 1.00 87.44 169 VAL A O 1
ATOM 1377 N N . THR A 1 170 ? 20.244 -5.437 -17.085 1.00 88.12 170 THR A N 1
ATOM 1378 C CA . THR A 1 170 ? 19.729 -4.780 -15.876 1.00 88.12 170 THR A CA 1
ATOM 1379 C C . THR A 1 170 ? 20.785 -4.722 -14.770 1.00 88.12 170 THR A C 1
ATOM 1381 O O . THR A 1 170 ? 20.922 -3.713 -14.078 1.00 88.12 170 THR A O 1
ATOM 1384 N N . HIS A 1 171 ? 21.570 -5.788 -14.603 1.00 91.31 171 HIS A N 1
ATOM 1385 C CA . HIS A 1 171 ? 22.670 -5.836 -13.645 1.00 91.31 171 HIS A CA 1
ATOM 1386 C C . HIS A 1 171 ? 23.778 -4.822 -13.969 1.00 91.31 171 HIS A C 1
ATOM 1388 O O . HIS A 1 171 ? 24.261 -4.128 -13.076 1.00 91.31 171 HIS A O 1
ATOM 1394 N N . GLU A 1 172 ? 24.175 -4.730 -15.239 1.00 92.56 172 GLU A N 1
ATOM 1395 C CA . GLU A 1 172 ? 25.191 -3.786 -15.717 1.00 92.56 172 GLU A CA 1
ATOM 1396 C C . GLU A 1 172 ? 24.702 -2.331 -15.635 1.00 92.56 172 GLU A C 1
ATOM 1398 O O . GLU A 1 172 ? 25.427 -1.467 -15.136 1.00 92.56 172 GLU A O 1
ATOM 1403 N N . LEU A 1 173 ? 23.452 -2.082 -16.038 1.00 91.38 173 LEU A N 1
ATOM 1404 C CA . LEU A 1 173 ? 22.746 -0.803 -15.928 1.00 91.38 173 LEU A CA 1
ATOM 1405 C C . LEU A 1 173 ? 22.828 -0.255 -14.501 1.00 91.38 173 LEU A C 1
ATOM 1407 O O . LEU A 1 173 ? 23.384 0.818 -14.274 1.00 91.38 173 LEU A O 1
ATOM 1411 N N . LYS A 1 174 ? 22.401 -1.058 -13.520 1.00 91.75 174 LYS A N 1
ATOM 1412 C CA . LYS A 1 174 ? 22.381 -0.688 -12.096 1.00 91.75 174 LYS A CA 1
ATOM 1413 C C . LYS A 1 174 ? 23.761 -0.412 -11.488 1.00 91.75 174 LYS A C 1
ATOM 1415 O O . LYS A 1 174 ? 23.828 0.115 -10.382 1.00 91.75 174 LYS A O 1
ATOM 1420 N N . GLN A 1 175 ?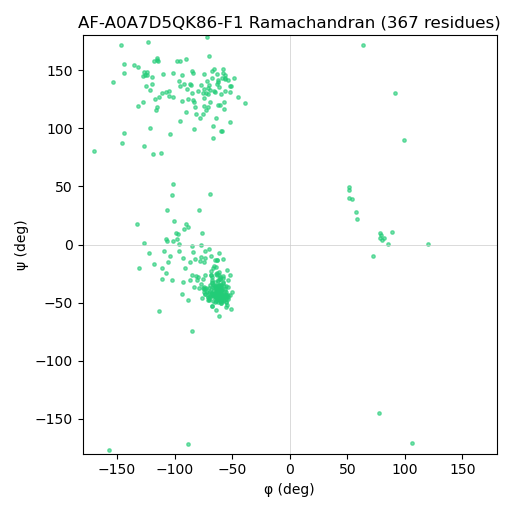 24.853 -0.781 -12.160 1.00 93.38 175 GLN A N 1
ATOM 1421 C CA . GLN A 1 175 ? 26.219 -0.621 -11.645 1.00 93.38 175 GLN A CA 1
ATOM 1422 C C . GLN A 1 175 ? 27.057 0.414 -12.381 1.00 93.38 175 GLN A C 1
ATOM 1424 O O . GLN A 1 175 ? 27.996 0.951 -11.793 1.00 93.38 175 GLN A O 1
ATOM 1429 N N . LYS A 1 176 ? 26.804 0.619 -13.674 1.00 94.88 176 LYS A N 1
ATOM 1430 C CA . LYS A 1 176 ? 27.740 1.332 -14.549 1.00 94.88 176 LYS A CA 1
ATOM 1431 C C . LYS A 1 176 ? 27.091 2.424 -15.378 1.00 94.88 176 LYS A C 1
ATOM 1433 O O . LYS A 1 176 ? 27.824 3.291 -15.849 1.00 94.88 176 LYS A O 1
ATOM 1438 N N . ASP A 1 177 ? 25.776 2.389 -15.578 1.00 95.81 177 ASP A N 1
ATOM 1439 C CA . ASP A 1 177 ? 25.111 3.414 -16.372 1.00 95.81 177 ASP A CA 1
ATOM 1440 C C . ASP A 1 177 ? 25.017 4.723 -15.568 1.00 95.81 177 ASP A C 1
ATOM 1442 O O . ASP A 1 177 ? 24.434 4.742 -14.481 1.00 95.81 177 ASP A O 1
ATOM 1446 N N . PRO A 1 178 ? 25.624 5.819 -16.051 1.00 96.38 178 PRO A N 1
ATOM 1447 C CA . PRO A 1 178 ? 25.713 7.054 -15.282 1.00 96.38 178 PRO A CA 1
ATOM 1448 C C . PRO A 1 178 ? 24.352 7.727 -15.077 1.00 96.38 178 PRO A C 1
ATOM 1450 O O . PRO A 1 178 ? 24.155 8.348 -14.036 1.00 96.38 178 PRO A O 1
ATOM 1453 N N . GLU A 1 179 ? 23.425 7.600 -16.030 1.00 95.81 179 GLU A N 1
ATOM 1454 C CA . GLU A 1 179 ? 22.083 8.187 -15.938 1.00 95.81 179 GLU A CA 1
ATOM 1455 C C . GLU A 1 179 ? 21.244 7.443 -14.896 1.00 95.81 179 GLU A C 1
ATOM 1457 O O . GLU A 1 179 ? 20.710 8.068 -13.981 1.00 95.81 179 GLU A O 1
ATOM 1462 N N . TRP A 1 180 ? 21.235 6.107 -14.936 1.00 95.06 180 TRP A N 1
ATOM 1463 C CA . TRP A 1 180 ? 20.583 5.294 -13.909 1.00 95.06 180 TRP A CA 1
ATOM 1464 C C . TRP A 1 180 ? 21.125 5.579 -12.506 1.00 95.06 180 TRP A C 1
ATOM 1466 O O . TRP A 1 180 ? 20.357 5.733 -11.554 1.00 95.06 180 TRP A O 1
ATOM 1476 N N . LEU A 1 181 ? 22.452 5.641 -12.359 1.00 96.31 181 LEU A N 1
ATOM 1477 C CA . LEU A 1 181 ? 23.089 5.928 -11.073 1.00 96.31 181 LEU A CA 1
ATOM 1478 C C . LEU A 1 181 ? 22.760 7.341 -10.577 1.00 96.31 181 LEU A C 1
ATOM 1480 O O . LEU A 1 181 ? 22.558 7.521 -9.378 1.00 96.31 181 LEU A O 1
ATOM 1484 N N . ALA A 1 182 ? 22.685 8.331 -11.470 1.00 97.75 182 ALA A N 1
ATOM 1485 C CA . ALA A 1 182 ? 22.271 9.686 -11.116 1.00 97.75 182 ALA A CA 1
ATOM 1486 C C . ALA A 1 182 ? 20.827 9.709 -10.595 1.00 97.75 182 ALA A C 1
ATOM 1488 O O . ALA A 1 182 ? 20.595 10.236 -9.510 1.00 97.75 182 ALA A O 1
ATOM 1489 N N . LEU A 1 183 ? 19.898 9.055 -11.298 1.00 97.62 183 LEU A N 1
ATOM 1490 C CA . LEU A 1 183 ? 18.504 8.909 -10.868 1.00 97.62 183 LEU A CA 1
ATOM 1491 C C . LEU A 1 183 ? 18.387 8.176 -9.526 1.00 97.62 183 LEU A C 1
ATOM 1493 O O . LEU A 1 183 ? 17.639 8.592 -8.645 1.00 97.62 183 LEU A O 1
ATOM 1497 N N . ALA A 1 184 ? 19.157 7.103 -9.327 1.00 96.38 184 ALA A N 1
ATOM 1498 C CA . ALA A 1 184 ? 19.157 6.356 -8.071 1.00 96.38 184 ALA A CA 1
ATOM 1499 C C . ALA A 1 184 ? 19.656 7.204 -6.886 1.00 96.38 184 ALA A C 1
ATOM 1501 O O . ALA A 1 184 ? 19.077 7.146 -5.800 1.00 96.38 184 ALA A O 1
ATOM 1502 N N . ASN A 1 185 ? 20.706 8.004 -7.096 1.00 97.81 185 ASN A N 1
ATOM 1503 C CA . ASN A 1 185 ? 21.210 8.931 -6.083 1.00 97.81 185 ASN A CA 1
ATOM 1504 C C . ASN A 1 185 ? 20.193 10.038 -5.791 1.00 97.81 185 ASN A C 1
ATOM 1506 O O . ASN A 1 185 ? 19.932 10.333 -4.629 1.00 97.81 185 ASN A O 1
ATOM 1510 N N . GLU A 1 186 ? 19.576 10.605 -6.827 1.00 98.38 186 GLU A N 1
ATOM 1511 C CA . GLU A 1 186 ? 18.547 11.630 -6.666 1.00 98.38 186 GLU A CA 1
ATOM 1512 C C . GLU A 1 186 ? 17.340 11.098 -5.883 1.00 98.38 186 GLU A C 1
ATOM 1514 O O . GLU A 1 186 ? 16.861 11.762 -4.966 1.00 98.38 186 GLU A O 1
ATOM 1519 N N . LEU A 1 187 ? 16.893 9.868 -6.159 1.00 97.75 187 LEU A N 1
ATOM 1520 C CA . LEU A 1 187 ? 15.822 9.231 -5.392 1.00 97.75 187 LEU A CA 1
ATOM 1521 C C . LEU A 1 187 ? 16.190 9.134 -3.911 1.00 97.75 187 LEU A C 1
ATOM 1523 O O . LEU A 1 187 ? 15.374 9.454 -3.049 1.00 97.75 187 LEU A O 1
ATOM 1527 N N . GLN A 1 188 ? 17.425 8.730 -3.610 1.00 97.50 188 GLN A N 1
ATOM 1528 C CA . GLN A 1 188 ? 17.911 8.646 -2.238 1.00 97.50 188 GLN A CA 1
ATOM 1529 C C . GLN A 1 188 ? 17.930 10.021 -1.549 1.00 97.50 188 GLN A C 1
ATOM 1531 O O . GLN A 1 188 ? 17.550 10.119 -0.381 1.00 97.50 188 GLN A O 1
ATOM 1536 N N . GLU A 1 189 ? 18.351 11.074 -2.249 1.00 98.25 189 GLU A N 1
ATOM 1537 C CA . GLU A 1 189 ? 18.369 12.449 -1.734 1.00 98.25 189 GLU A CA 1
ATOM 1538 C C . GLU A 1 189 ? 16.953 12.980 -1.471 1.00 98.25 189 GLU A C 1
ATOM 1540 O O . GLU A 1 189 ? 16.682 13.523 -0.397 1.00 98.25 189 GLU A O 1
ATOM 1545 N N . VAL A 1 190 ? 16.029 12.766 -2.410 1.00 98.31 190 VAL A N 1
ATOM 1546 C CA . VAL A 1 190 ? 14.620 13.158 -2.276 1.00 98.31 190 VAL A CA 1
ATOM 1547 C C . VAL A 1 190 ? 13.955 12.418 -1.114 1.00 98.31 190 VAL A C 1
ATOM 1549 O O . VAL A 1 190 ? 13.273 13.032 -0.290 1.00 98.31 190 VAL A O 1
ATOM 1552 N N . GLU A 1 191 ? 14.169 11.105 -0.997 1.00 97.81 191 GLU A N 1
ATOM 1553 C CA . GLU A 1 191 ? 13.635 10.322 0.118 1.00 97.81 191 GLU A CA 1
ATOM 1554 C C . GLU A 1 191 ? 14.232 10.751 1.464 1.00 97.81 191 GLU A C 1
ATOM 1556 O O . GLU A 1 191 ? 13.503 10.800 2.455 1.00 97.81 191 GLU A O 1
ATOM 1561 N N . ALA A 1 192 ? 15.520 11.104 1.514 1.00 98.00 192 ALA A N 1
ATOM 1562 C CA . ALA A 1 192 ? 16.147 11.639 2.720 1.00 98.00 192 ALA A CA 1
ATOM 1563 C C . ALA A 1 192 ? 15.520 12.979 3.137 1.00 98.00 192 ALA A C 1
ATOM 1565 O O . ALA A 1 192 ? 15.163 13.144 4.302 1.00 98.00 192 ALA A O 1
ATOM 1566 N N . ALA A 1 193 ? 15.291 13.892 2.189 1.00 97.94 193 ALA A N 1
ATOM 1567 C CA . ALA A 1 193 ? 14.628 15.167 2.459 1.00 97.94 193 ALA A CA 1
ATOM 1568 C C . ALA A 1 193 ? 13.185 14.983 2.969 1.00 97.94 193 ALA A C 1
ATOM 1570 O O . ALA A 1 193 ? 12.761 15.661 3.907 1.00 97.94 193 ALA A O 1
ATOM 1571 N N . LEU A 1 194 ? 12.431 14.031 2.405 1.00 97.50 194 LEU A N 1
ATOM 1572 C CA . LEU A 1 194 ? 11.100 13.674 2.907 1.00 97.50 194 LEU A CA 1
ATOM 1573 C C . LEU A 1 194 ? 11.165 13.116 4.334 1.00 97.50 194 LEU A C 1
ATOM 1575 O O . LEU A 1 194 ? 10.366 13.506 5.187 1.00 97.50 194 LEU A O 1
ATOM 1579 N N . VAL A 1 195 ? 12.116 12.219 4.609 1.00 97.69 195 VAL A N 1
ATOM 1580 C CA . VAL A 1 195 ? 12.325 11.655 5.950 1.00 97.69 195 VAL A CA 1
ATOM 1581 C C . VAL A 1 195 ? 12.649 12.746 6.968 1.00 97.69 195 VAL A C 1
ATOM 1583 O O . VAL A 1 195 ? 12.073 12.715 8.057 1.00 97.69 195 VAL A O 1
ATOM 1586 N N . ASP A 1 196 ? 13.480 13.726 6.615 1.00 97.31 196 ASP A N 1
ATOM 1587 C CA . ASP A 1 196 ? 13.789 14.869 7.477 1.00 97.31 196 ASP A CA 1
ATOM 1588 C C . ASP A 1 196 ? 12.526 15.672 7.817 1.00 97.31 196 ASP A C 1
ATOM 1590 O O . ASP A 1 196 ? 12.268 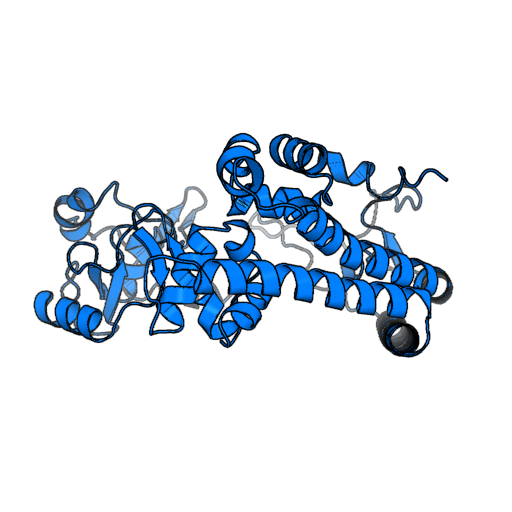15.922 8.995 1.00 97.31 196 ASP A O 1
ATOM 1594 N N . ILE A 1 197 ? 11.667 15.978 6.833 1.00 96.12 197 ILE A N 1
ATOM 1595 C CA . ILE A 1 197 ? 10.373 16.652 7.068 1.00 96.12 197 ILE A CA 1
ATOM 1596 C C . ILE A 1 197 ? 9.523 15.876 8.085 1.00 96.12 197 ILE A C 1
ATOM 1598 O O . ILE A 1 197 ? 8.982 16.454 9.033 1.00 96.12 197 ILE A O 1
ATOM 1602 N N . TYR A 1 198 ? 9.412 14.555 7.921 1.00 95.75 198 TYR A N 1
ATOM 1603 C CA . TYR A 1 198 ? 8.624 13.713 8.822 1.00 95.75 198 TYR A CA 1
ATOM 1604 C C . TYR A 1 198 ? 9.219 13.647 10.231 1.00 95.75 198 TYR A C 1
ATOM 1606 O O . TYR A 1 198 ? 8.486 13.674 11.224 1.00 95.75 198 TYR A O 1
ATOM 1614 N N . GLN A 1 199 ? 10.543 13.565 10.340 1.00 96.31 199 GLN A N 1
ATOM 1615 C CA . GLN A 1 199 ? 11.228 13.551 11.627 1.00 96.31 199 GLN A CA 1
ATOM 1616 C C . GLN A 1 199 ? 11.098 14.894 12.347 1.00 96.31 199 GLN A C 1
ATOM 1618 O O . GLN A 1 199 ? 10.808 14.893 13.543 1.00 96.31 199 GLN A O 1
ATOM 1623 N N . THR A 1 200 ? 11.231 16.017 11.639 1.00 95.25 200 THR A N 1
ATOM 1624 C CA . THR A 1 200 ? 10.989 17.358 12.184 1.00 95.25 200 THR A CA 1
ATOM 1625 C C . THR A 1 200 ? 9.557 17.489 12.691 1.00 95.25 200 THR A C 1
ATOM 1627 O O . THR A 1 200 ? 9.360 17.884 13.836 1.00 95.25 200 THR A O 1
ATOM 1630 N N . TYR A 1 201 ? 8.556 17.050 11.919 1.00 93.62 201 TYR A N 1
ATOM 1631 C CA . TYR A 1 201 ? 7.161 17.051 12.373 1.00 93.62 201 TYR A CA 1
ATOM 1632 C C . TYR A 1 201 ? 6.961 16.274 13.686 1.00 93.62 201 TYR A C 1
ATOM 1634 O O . TYR A 1 201 ? 6.250 16.725 14.585 1.00 93.62 201 TYR A O 1
ATOM 1642 N N . LEU A 1 202 ? 7.595 15.105 13.823 1.00 94.50 202 LEU A N 1
ATOM 1643 C CA . LEU A 1 202 ? 7.518 14.308 15.049 1.00 94.50 202 LEU A CA 1
ATOM 1644 C C . LEU A 1 202 ? 8.240 14.959 16.235 1.00 94.50 202 LEU A C 1
ATOM 1646 O O . LEU A 1 202 ? 7.797 14.783 17.368 1.00 94.50 202 LEU A O 1
ATOM 1650 N N . GLN A 1 203 ? 9.350 15.656 15.989 1.00 93.19 203 GLN A N 1
ATOM 1651 C CA . GLN A 1 203 ? 10.148 16.330 17.018 1.00 93.19 203 GLN A CA 1
ATOM 1652 C C . GLN A 1 203 ? 9.475 17.609 17.526 1.00 93.19 203 GLN A C 1
ATOM 1654 O O . GLN A 1 203 ? 9.466 17.846 18.732 1.00 93.19 203 GLN A O 1
ATOM 1659 N N . ASP A 1 204 ? 8.876 18.385 16.622 1.00 93.31 204 ASP A N 1
ATOM 1660 C CA . ASP A 1 204 ? 8.223 19.663 16.926 1.00 93.31 204 ASP A CA 1
ATOM 1661 C C . ASP A 1 204 ? 6.781 19.493 17.427 1.00 93.31 204 ASP A C 1
ATOM 1663 O O . ASP A 1 204 ? 6.131 20.458 17.840 1.00 93.31 204 ASP A O 1
ATOM 1667 N N . SER A 1 205 ? 6.256 18.264 17.404 1.00 89.88 205 SER A N 1
ATOM 1668 C CA . SER A 1 205 ? 4.908 17.985 17.878 1.00 89.88 205 SER A CA 1
ATOM 1669 C C . SER A 1 205 ? 4.760 18.322 19.369 1.00 89.88 205 SER A C 1
ATOM 1671 O O . SER A 1 205 ? 5.585 17.907 20.186 1.00 89.88 205 SER A O 1
ATOM 1673 N N . PRO A 1 206 ? 3.666 18.995 19.780 1.00 86.88 206 PRO A N 1
ATOM 1674 C CA . PRO A 1 206 ? 3.387 19.234 21.197 1.00 86.88 206 PRO A CA 1
ATOM 1675 C C . PRO A 1 206 ? 3.092 17.933 21.962 1.00 86.88 206 PRO A C 1
ATOM 1677 O O . PRO A 1 206 ? 3.157 17.905 23.192 1.00 86.88 206 PRO A O 1
ATOM 1680 N N . ASN A 1 207 ? 2.755 16.859 21.243 1.00 85.38 207 ASN A N 1
ATOM 1681 C CA . ASN A 1 207 ? 2.507 15.543 21.806 1.00 85.38 207 ASN A CA 1
ATOM 1682 C C . ASN A 1 207 ? 3.809 14.738 21.859 1.00 85.38 207 ASN A C 1
ATOM 1684 O O . ASN A 1 207 ? 4.544 14.646 20.881 1.00 85.38 207 ASN A O 1
ATOM 1688 N N . SER A 1 208 ? 4.068 14.085 22.992 1.00 86.00 208 SER A N 1
ATOM 1689 C CA . SER A 1 208 ? 5.173 13.130 23.089 1.00 86.00 208 SER A CA 1
ATOM 1690 C C . SER A 1 208 ? 4.772 11.784 22.482 1.00 86.00 208 SER A C 1
ATOM 1692 O O . SER A 1 208 ? 3.727 11.236 22.833 1.00 86.00 208 SER A O 1
ATOM 1694 N N . PHE A 1 209 ? 5.628 11.225 21.622 1.00 91.56 209 PHE A N 1
ATOM 1695 C CA . PHE A 1 209 ? 5.443 9.907 21.001 1.00 91.56 209 PHE A CA 1
ATOM 1696 C C . PHE A 1 209 ? 6.485 8.899 21.521 1.00 91.56 209 PHE A C 1
ATOM 1698 O O . PHE A 1 209 ? 7.494 8.642 20.850 1.00 91.56 209 PHE A O 1
ATOM 1705 N N . PRO A 1 210 ? 6.290 8.334 22.728 1.00 86.06 210 PRO A N 1
ATOM 1706 C CA . PRO A 1 210 ? 7.266 7.440 23.348 1.00 86.06 210 PRO A CA 1
ATOM 1707 C C . PRO A 1 210 ? 7.402 6.104 22.608 1.00 86.06 210 PRO A C 1
ATOM 1709 O O . PRO A 1 210 ? 8.462 5.479 22.669 1.00 86.06 210 PRO A O 1
ATOM 1712 N N . TYR A 1 211 ? 6.364 5.659 21.891 1.00 93.31 211 TYR A N 1
ATOM 1713 C CA . TYR A 1 211 ? 6.379 4.393 21.165 1.00 93.31 211 TYR A CA 1
ATOM 1714 C C . TYR A 1 211 ? 6.415 4.597 19.647 1.00 93.31 211 TYR A C 1
ATOM 1716 O O . TYR A 1 211 ? 5.789 5.504 19.098 1.00 93.31 211 TYR A O 1
ATOM 1724 N N . LYS A 1 212 ? 7.087 3.678 18.935 1.00 94.38 212 LYS A N 1
ATOM 1725 C CA . LYS A 1 212 ? 7.162 3.678 17.458 1.00 94.38 212 LYS A CA 1
ATOM 1726 C C . LYS A 1 212 ? 5.772 3.668 16.805 1.00 94.38 212 LYS A C 1
ATOM 1728 O O . LYS A 1 212 ? 5.570 4.343 15.806 1.00 94.38 212 LYS A O 1
ATOM 1733 N N . LYS A 1 213 ? 4.799 2.967 17.405 1.00 93.94 213 LYS A N 1
ATOM 1734 C CA . LYS A 1 213 ? 3.405 2.938 16.923 1.00 93.94 213 LYS A CA 1
ATOM 1735 C C . LYS A 1 213 ? 2.753 4.326 16.918 1.00 93.94 213 LYS A C 1
ATOM 1737 O O . LYS A 1 213 ? 2.048 4.645 15.972 1.00 93.94 213 LYS A O 1
ATOM 1742 N N . ASP A 1 214 ? 3.019 5.151 17.934 1.00 93.88 214 ASP A N 1
ATOM 1743 C CA . ASP A 1 214 ? 2.381 6.464 18.059 1.00 93.88 214 ASP A CA 1
ATOM 1744 C C . ASP A 1 214 ? 2.956 7.416 17.009 1.00 93.88 214 ASP A C 1
ATOM 1746 O O . ASP A 1 214 ? 2.215 8.165 16.385 1.00 93.88 214 ASP A O 1
ATOM 1750 N N . LYS A 1 215 ? 4.266 7.304 16.738 1.00 96.38 215 LYS A N 1
ATOM 1751 C CA . LYS A 1 215 ? 4.929 8.012 15.636 1.00 96.38 215 LYS A CA 1
ATOM 1752 C C . LYS A 1 215 ? 4.350 7.617 14.276 1.00 96.38 215 LYS A C 1
ATOM 1754 O O . LYS A 1 215 ? 4.049 8.490 13.472 1.00 96.38 215 LYS A O 1
ATOM 1759 N N . ILE A 1 216 ? 4.169 6.316 14.024 1.00 96.81 216 ILE A N 1
ATOM 1760 C CA . ILE A 1 216 ? 3.586 5.805 12.770 1.00 96.81 216 ILE A CA 1
ATOM 1761 C C . ILE A 1 216 ? 2.168 6.347 12.570 1.00 96.81 216 ILE A C 1
ATOM 1763 O O . ILE A 1 216 ? 1.852 6.853 11.495 1.00 96.81 216 ILE A O 1
ATOM 1767 N N . ILE A 1 217 ? 1.328 6.256 13.606 1.00 94.12 217 ILE A N 1
ATOM 1768 C CA . ILE A 1 217 ? -0.051 6.756 13.585 1.00 94.12 217 ILE A CA 1
ATOM 1769 C C . ILE A 1 217 ? -0.057 8.261 13.315 1.00 94.12 217 ILE A C 1
ATOM 1771 O O . ILE A 1 217 ? -0.723 8.700 12.381 1.00 94.12 217 ILE A O 1
ATOM 1775 N N . ALA A 1 218 ? 0.737 9.032 14.063 1.00 93.81 218 ALA A N 1
ATOM 1776 C CA . ALA A 1 218 ? 0.821 10.480 13.907 1.00 93.81 218 ALA A CA 1
ATOM 1777 C C . ALA A 1 218 ? 1.265 10.886 12.495 1.00 93.81 218 ALA A C 1
ATOM 1779 O O . ALA A 1 218 ? 0.668 11.784 11.905 1.00 93.81 218 ALA A O 1
ATOM 1780 N N . LEU A 1 219 ? 2.265 10.203 11.930 1.00 94.75 219 LEU A N 1
ATOM 1781 C CA . LEU A 1 219 ? 2.734 10.460 10.571 1.00 94.75 219 LEU A CA 1
ATOM 1782 C C . LEU A 1 219 ? 1.676 10.139 9.515 1.00 94.75 219 LEU A C 1
ATOM 1784 O O . LEU A 1 219 ? 1.405 10.982 8.671 1.00 94.75 219 LEU A O 1
ATOM 1788 N N . LYS A 1 220 ? 1.041 8.963 9.560 1.00 94.44 220 LYS A N 1
ATOM 1789 C CA . LYS A 1 220 ? 0.007 8.582 8.577 1.00 94.44 220 LYS A CA 1
ATOM 1790 C C . LYS A 1 220 ? -1.277 9.412 8.697 1.00 94.44 220 LYS A C 1
ATOM 1792 O O . LYS A 1 220 ? -2.049 9.499 7.740 1.00 94.44 220 LYS A O 1
ATOM 1797 N N . GLN A 1 221 ? -1.527 9.999 9.865 1.00 90.88 221 GLN A N 1
ATOM 1798 C CA . GLN A 1 221 ? -2.607 10.965 10.064 1.00 90.88 221 GLN A CA 1
ATOM 1799 C C . GLN A 1 221 ? -2.252 12.332 9.476 1.00 90.88 221 GLN A C 1
ATOM 1801 O O . GLN A 1 221 ? -3.076 12.913 8.779 1.00 90.88 221 GLN A O 1
ATOM 1806 N N . ALA A 1 222 ? -1.041 12.825 9.743 1.00 90.06 222 ALA A N 1
ATOM 1807 C CA . ALA A 1 222 ? -0.598 14.152 9.324 1.00 90.06 222 ALA A CA 1
ATOM 1808 C C . ALA A 1 222 ? -0.225 14.237 7.840 1.00 90.06 222 ALA A C 1
ATOM 1810 O O . ALA A 1 222 ? -0.460 15.260 7.208 1.00 90.06 222 ALA A O 1
ATOM 1811 N N . PHE A 1 223 ? 0.329 13.155 7.295 1.00 92.25 223 PHE A N 1
ATOM 1812 C CA . PHE A 1 223 ? 0.798 13.042 5.918 1.00 92.25 223 PHE A CA 1
ATOM 1813 C C . PHE A 1 223 ? 0.151 11.821 5.254 1.00 92.25 223 PHE A C 1
ATOM 1815 O O . PHE A 1 223 ? 0.734 10.735 5.245 1.00 92.25 223 PHE A O 1
ATOM 1822 N N . PRO A 1 224 ? -1.064 11.953 4.700 1.00 89.31 224 PRO A N 1
ATOM 1823 C CA . PRO A 1 224 ? -1.809 10.830 4.131 1.00 89.31 224 PRO A CA 1
ATOM 1824 C C . PRO A 1 224 ? -1.080 10.077 3.013 1.00 89.31 224 PRO A C 1
ATOM 1826 O O . PRO A 1 224 ? -1.246 8.867 2.908 1.00 89.31 224 PRO A O 1
ATOM 1829 N N . TYR A 1 225 ? -0.172 10.725 2.274 1.00 91.25 225 TYR A N 1
ATOM 1830 C CA . TYR A 1 225 ? 0.719 10.056 1.313 1.00 91.25 225 TYR A CA 1
ATOM 1831 C C . TYR A 1 225 ? 1.517 8.889 1.936 1.00 91.25 225 TYR A C 1
ATOM 1833 O O . TYR A 1 225 ? 1.774 7.874 1.291 1.00 91.25 225 TYR A O 1
ATOM 1841 N N . LEU A 1 226 ? 1.846 8.958 3.230 1.00 93.88 226 LEU A N 1
ATOM 1842 C CA . LEU A 1 226 ? 2.535 7.882 3.948 1.00 93.88 226 LEU A CA 1
ATOM 1843 C C . LEU A 1 226 ? 1.696 6.609 4.144 1.00 93.88 226 LEU A C 1
ATOM 1845 O O . LEU A 1 226 ? 2.234 5.576 4.557 1.00 93.88 226 LEU A O 1
ATOM 1849 N N . ARG A 1 227 ? 0.392 6.645 3.852 1.00 90.75 227 ARG A N 1
ATOM 1850 C CA . ARG A 1 227 ? -0.458 5.444 3.792 1.00 90.75 227 ARG A CA 1
ATOM 1851 C C . ARG A 1 227 ? -0.047 4.548 2.617 1.00 90.75 227 ARG A C 1
ATOM 1853 O O . ARG A 1 227 ? -0.010 3.331 2.796 1.00 90.75 227 ARG A O 1
ATOM 1860 N N . GLU A 1 228 ? 0.416 5.153 1.520 1.00 89.81 228 GLU A N 1
ATOM 1861 C CA . GLU A 1 228 ? 0.946 4.473 0.330 1.00 89.81 228 GLU A CA 1
ATOM 1862 C C . GLU A 1 228 ? 2.426 4.101 0.451 1.00 89.81 228 GLU A C 1
ATOM 1864 O O . GLU A 1 228 ? 2.889 3.143 -0.167 1.00 89.81 228 GLU A O 1
ATOM 1869 N N . ASN A 1 229 ? 3.187 4.828 1.273 1.00 94.06 229 ASN A N 1
ATOM 1870 C CA . ASN A 1 229 ? 4.638 4.688 1.328 1.00 94.06 229 ASN A CA 1
ATOM 1871 C C . ASN A 1 229 ? 5.151 4.251 2.711 1.00 94.06 229 ASN A C 1
ATOM 1873 O O . ASN A 1 229 ? 5.678 5.033 3.504 1.00 94.06 229 ASN A O 1
ATOM 1877 N N . ASN A 1 230 ? 5.013 2.952 2.998 1.00 95.62 230 ASN A N 1
ATOM 1878 C CA . ASN A 1 230 ? 5.450 2.360 4.270 1.00 95.62 230 ASN A CA 1
ATOM 1879 C C . ASN A 1 230 ? 6.975 2.372 4.470 1.00 95.62 230 ASN A C 1
ATOM 1881 O O . ASN A 1 230 ? 7.429 2.245 5.606 1.00 95.62 230 ASN A O 1
ATOM 1885 N N . ASP A 1 231 ? 7.754 2.505 3.397 1.00 96.94 231 ASP A N 1
ATOM 1886 C CA . ASP A 1 231 ? 9.211 2.599 3.474 1.00 96.94 231 ASP A CA 1
ATOM 1887 C C . ASP A 1 231 ? 9.654 3.938 4.083 1.00 96.94 231 ASP A C 1
ATOM 1889 O O . ASP A 1 231 ? 10.388 3.954 5.073 1.00 96.94 231 ASP A O 1
ATOM 1893 N N . LEU A 1 232 ? 9.091 5.054 3.610 1.00 97.56 232 LEU A N 1
ATOM 1894 C CA . LEU A 1 232 ? 9.319 6.371 4.214 1.00 97.56 232 LEU A CA 1
ATOM 1895 C C . LEU A 1 232 ? 8.856 6.427 5.677 1.00 97.56 232 LEU A C 1
ATOM 1897 O O . LEU A 1 232 ? 9.557 6.981 6.525 1.00 97.56 232 LEU A O 1
ATOM 1901 N N . VAL A 1 233 ? 7.721 5.797 6.007 1.00 97.62 233 VAL A N 1
ATOM 1902 C CA . VAL A 1 233 ? 7.264 5.663 7.404 1.00 97.62 233 VAL A CA 1
ATOM 1903 C C . VAL A 1 233 ? 8.288 4.907 8.245 1.00 97.62 233 VAL A C 1
ATOM 1905 O O . VAL A 1 233 ? 8.620 5.333 9.354 1.00 97.62 233 VAL A O 1
ATOM 1908 N N . ALA A 1 234 ? 8.778 3.775 7.744 1.00 98.00 234 ALA A N 1
ATOM 1909 C CA . ALA A 1 234 ? 9.749 2.942 8.438 1.00 98.00 234 ALA A CA 1
ATOM 1910 C C . ALA A 1 234 ? 11.042 3.721 8.719 1.00 98.00 234 ALA A C 1
ATOM 1912 O O . ALA A 1 234 ? 11.472 3.787 9.874 1.00 98.00 234 ALA A O 1
ATOM 1913 N N . LYS A 1 235 ? 11.583 4.406 7.703 1.00 97.88 235 LYS A N 1
ATOM 1914 C CA . LYS A 1 235 ? 12.761 5.281 7.811 1.00 97.88 235 LYS A CA 1
ATOM 1915 C C . LYS A 1 235 ? 12.551 6.417 8.824 1.00 97.88 235 LYS A C 1
ATOM 1917 O O . LYS A 1 235 ? 13.369 6.600 9.721 1.00 97.88 235 LYS A O 1
ATOM 1922 N N . ALA A 1 236 ? 11.429 7.137 8.751 1.00 97.38 236 ALA A N 1
ATOM 1923 C CA . ALA A 1 236 ? 11.142 8.269 9.639 1.00 97.38 236 ALA A CA 1
ATOM 1924 C C . ALA A 1 236 ? 10.902 7.870 11.107 1.00 97.38 236 ALA A C 1
ATOM 1926 O O . ALA A 1 236 ? 11.121 8.667 12.019 1.00 97.38 236 ALA A O 1
ATOM 1927 N N . THR A 1 237 ? 10.451 6.639 11.357 1.00 96.94 237 THR A N 1
ATOM 1928 C CA . THR A 1 237 ? 10.077 6.167 12.703 1.00 96.94 237 THR A CA 1
ATOM 1929 C C . THR A 1 237 ? 11.078 5.199 13.327 1.00 96.94 237 THR A C 1
ATOM 1931 O O . THR A 1 237 ? 10.825 4.710 14.434 1.00 96.94 237 THR A O 1
ATOM 1934 N N . ASP A 1 238 ? 12.198 4.931 12.645 1.00 96.00 238 ASP A N 1
ATOM 1935 C CA . ASP A 1 238 ? 13.155 3.878 13.002 1.00 96.00 238 ASP A CA 1
ATOM 1936 C C . ASP A 1 238 ? 12.437 2.525 13.189 1.00 96.00 238 ASP A C 1
ATOM 1938 O O . ASP A 1 238 ? 12.577 1.840 14.195 1.00 96.00 238 ASP A O 1
ATOM 1942 N N . SER A 1 239 ? 11.555 2.139 12.270 1.00 96.56 239 SER A N 1
ATOM 1943 C CA . SER A 1 239 ? 10.812 0.874 12.356 1.00 96.56 239 SER A CA 1
ATOM 1944 C C . SER A 1 239 ? 11.027 -0.001 11.126 1.00 96.56 239 SER A C 1
ATOM 1946 O O . SER A 1 239 ? 11.703 0.390 10.181 1.00 96.56 239 SER A O 1
ATOM 1948 N N . SER A 1 240 ? 10.504 -1.230 11.144 1.00 97.00 240 SER A N 1
ATOM 1949 C CA . SER A 1 240 ? 10.518 -2.082 9.953 1.00 97.00 240 SER A CA 1
ATOM 1950 C C . SER A 1 240 ? 9.321 -1.771 9.053 1.00 97.00 240 SER A C 1
ATOM 1952 O O . SER A 1 240 ? 8.234 -1.456 9.540 1.00 97.00 240 SER A O 1
ATOM 1954 N N . ILE A 1 241 ? 9.485 -1.954 7.739 1.00 95.88 241 ILE A N 1
ATOM 1955 C CA . ILE A 1 241 ? 8.405 -1.790 6.747 1.00 95.88 241 ILE A CA 1
ATOM 1956 C C . ILE A 1 241 ? 7.198 -2.666 7.104 1.00 95.88 241 ILE A C 1
ATOM 1958 O O . ILE A 1 241 ? 6.057 -2.211 7.065 1.00 95.88 241 ILE A O 1
ATOM 1962 N N . SER A 1 242 ? 7.445 -3.920 7.506 1.00 94.44 242 SER A N 1
ATOM 1963 C CA . SER A 1 242 ? 6.385 -4.840 7.936 1.00 94.44 242 SER A CA 1
ATOM 1964 C C . SER A 1 242 ? 5.627 -4.313 9.155 1.00 94.44 242 SER A C 1
ATOM 1966 O O . SER A 1 242 ? 4.409 -4.450 9.204 1.00 94.44 242 SER A O 1
ATOM 1968 N N . TYR A 1 243 ? 6.309 -3.672 10.109 1.00 94.38 243 TYR A N 1
ATOM 1969 C CA . TYR A 1 243 ? 5.659 -3.077 11.275 1.00 94.38 243 TYR A CA 1
ATOM 1970 C C . TYR A 1 243 ? 4.841 -1.835 10.900 1.00 94.38 243 TYR A C 1
ATOM 1972 O O . TYR A 1 243 ? 3.680 -1.745 11.285 1.00 94.38 243 TYR A O 1
ATOM 1980 N N . ALA A 1 244 ? 5.387 -0.926 10.084 1.00 95.56 244 ALA A N 1
ATOM 1981 C CA . ALA A 1 244 ? 4.660 0.243 9.575 1.00 95.56 244 ALA A CA 1
ATOM 1982 C C . ALA A 1 244 ? 3.397 -0.141 8.779 1.00 95.56 244 ALA A C 1
ATOM 1984 O O . ALA A 1 244 ? 2.342 0.481 8.942 1.00 95.56 244 ALA A O 1
ATOM 1985 N N . ARG A 1 245 ? 3.477 -1.214 7.981 1.00 93.44 245 ARG A N 1
ATOM 1986 C CA . ARG A 1 245 ? 2.364 -1.754 7.184 1.00 93.44 245 ARG A CA 1
ATOM 1987 C C . ARG A 1 245 ? 1.190 -2.250 8.032 1.00 93.44 245 ARG A C 1
ATOM 1989 O O . ARG A 1 245 ? 0.066 -2.273 7.542 1.00 93.44 245 ARG A O 1
ATOM 1996 N N . GLN A 1 246 ? 1.417 -2.628 9.293 1.00 92.19 246 GLN A N 1
ATOM 1997 C CA . GLN A 1 246 ? 0.335 -3.086 10.175 1.00 92.19 246 GLN A CA 1
ATOM 1998 C C . GLN A 1 246 ? -0.686 -1.985 10.470 1.00 92.19 246 GLN A C 1
ATOM 2000 O O . GLN A 1 246 ? -1.827 -2.311 10.777 1.00 92.19 246 GLN A O 1
ATOM 2005 N N . PHE A 1 247 ? -0.288 -0.713 10.386 1.00 92.88 247 PHE A N 1
ATOM 2006 C CA . PHE A 1 247 ? -1.126 0.442 10.695 1.00 92.88 247 PHE A CA 1
ATOM 2007 C C . PHE A 1 247 ? -1.753 0.990 9.412 1.00 92.88 247 PHE A C 1
ATOM 2009 O O . PHE A 1 247 ? -1.058 1.606 8.603 1.00 92.88 247 PHE A O 1
ATOM 2016 N N . LYS A 1 248 ? -3.050 0.763 9.223 1.00 90.38 248 LYS A N 1
ATOM 2017 C CA . LYS A 1 248 ? -3.827 1.159 8.042 1.00 90.38 248 LYS A CA 1
ATOM 2018 C C . LYS A 1 248 ? -4.869 2.200 8.427 1.00 90.38 248 LYS A C 1
ATOM 2020 O O . LYS A 1 248 ? -5.242 2.286 9.594 1.00 90.38 248 LYS A O 1
ATOM 2025 N N . GLU A 1 249 ? -5.334 2.974 7.457 1.00 87.62 249 GLU A N 1
ATOM 2026 C CA . GLU A 1 249 ? -6.538 3.776 7.649 1.00 87.62 249 GLU A CA 1
ATOM 2027 C C . GLU A 1 249 ? -7.769 2.880 7.643 1.00 87.62 249 GLU A C 1
ATOM 2029 O O . GLU A 1 249 ? -7.926 2.029 6.772 1.00 87.62 249 GLU A O 1
ATOM 2034 N N . ILE A 1 250 ? -8.607 3.056 8.658 1.00 84.31 250 ILE A N 1
ATOM 2035 C CA . ILE A 1 250 ? -9.831 2.300 8.868 1.00 84.31 250 ILE A CA 1
ATOM 2036 C C . ILE A 1 250 ? -10.953 3.319 9.052 1.00 84.31 250 ILE A C 1
ATOM 2038 O O . ILE A 1 250 ? -10.848 4.172 9.949 1.00 84.31 250 ILE A O 1
ATOM 2042 N N . PRO A 1 251 ? -12.012 3.271 8.224 1.00 82.06 251 PRO A N 1
ATOM 2043 C CA . PRO A 1 251 ? -13.109 4.226 8.314 1.00 82.06 251 PRO A CA 1
ATOM 2044 C C . PRO A 1 251 ? -13.663 4.311 9.745 1.00 82.06 251 PRO A C 1
ATOM 2046 O O . PRO A 1 251 ? -13.869 3.303 10.410 1.00 82.06 251 PRO A O 1
ATOM 2049 N N . GLY A 1 252 ? -13.829 5.522 10.280 1.00 79.75 252 GLY A N 1
ATOM 2050 C CA . GLY A 1 252 ? -14.351 5.737 11.639 1.00 79.75 252 GLY A CA 1
ATOM 2051 C C . GLY A 1 252 ? -13.414 5.391 12.816 1.00 79.75 252 GLY A C 1
ATOM 2052 O O . GLY A 1 252 ? -13.723 5.767 13.949 1.00 79.75 252 GLY A O 1
ATOM 2053 N N . GLU A 1 253 ? -12.271 4.733 12.589 1.00 81.00 253 GLU A N 1
ATOM 2054 C CA . GLU A 1 253 ? -11.243 4.451 13.614 1.00 81.00 253 GLU A CA 1
ATOM 2055 C C . GLU A 1 253 ? -9.940 5.240 13.381 1.00 81.00 253 GLU A C 1
ATOM 2057 O O . GLU A 1 253 ? -9.167 5.462 14.314 1.00 81.00 253 GLU A O 1
ATOM 2062 N N . GLY A 1 254 ? -9.713 5.725 12.157 1.00 87.06 254 GLY A N 1
ATOM 2063 C CA . GLY A 1 254 ? -8.475 6.397 11.774 1.00 87.06 254 GLY A CA 1
ATOM 2064 C C . GLY A 1 254 ? -7.352 5.391 11.523 1.00 87.06 254 GLY A C 1
ATOM 2065 O O . GLY A 1 254 ? -7.590 4.307 10.999 1.00 87.06 254 GLY A O 1
ATOM 2066 N N . ILE A 1 255 ? -6.108 5.744 11.862 1.00 90.12 255 ILE A N 1
ATOM 2067 C CA . ILE A 1 255 ? -4.960 4.854 11.639 1.00 90.12 255 ILE A CA 1
ATOM 2068 C C . ILE A 1 255 ? -4.868 3.821 12.767 1.00 90.12 255 ILE A C 1
ATOM 2070 O O . ILE A 1 255 ? -4.535 4.164 13.902 1.00 90.12 255 ILE A O 1
ATOM 2074 N N . ALA A 1 256 ? -5.105 2.551 12.447 1.00 88.06 256 ALA A N 1
ATOM 2075 C CA . ALA A 1 256 ? -5.124 1.461 13.415 1.00 88.06 256 ALA A CA 1
ATOM 2076 C C . ALA A 1 256 ? -4.615 0.139 12.829 1.00 88.06 256 ALA A C 1
ATOM 2078 O O . ALA A 1 256 ? -4.342 0.021 11.635 1.00 88.06 256 ALA A O 1
ATOM 2079 N N . THR A 1 257 ? -4.439 -0.869 13.688 1.00 85.88 257 THR A N 1
ATOM 2080 C CA . THR A 1 257 ? -4.035 -2.202 13.239 1.00 85.88 257 THR A CA 1
ATOM 2081 C C . THR A 1 257 ? -5.234 -3.035 12.837 1.00 85.88 257 THR A C 1
ATOM 2083 O O . THR A 1 257 ? -6.232 -3.092 13.555 1.00 85.88 257 THR A O 1
ATOM 2086 N N . ASP A 1 258 ? -5.093 -3.761 11.736 1.00 75.88 258 ASP A N 1
ATOM 2087 C CA . ASP A 1 258 ? -6.070 -4.771 11.316 1.00 75.88 258 ASP A CA 1
ATOM 2088 C C . ASP A 1 258 ? -6.101 -5.963 12.290 1.00 75.88 258 ASP A C 1
ATOM 2090 O O . ASP A 1 258 ? -7.128 -6.570 12.570 1.00 75.88 258 ASP A O 1
ATOM 2094 N N . ARG A 1 259 ? -4.945 -6.244 12.902 1.00 82.19 259 ARG A N 1
ATOM 2095 C CA . ARG A 1 259 ? -4.758 -7.355 13.830 1.00 82.19 259 ARG A CA 1
ATOM 2096 C C . ARG A 1 259 ? -5.636 -7.214 15.076 1.00 82.19 259 ARG A C 1
ATOM 2098 O O . ARG A 1 259 ? -5.443 -6.298 15.879 1.00 82.19 259 ARG A O 1
ATOM 2105 N N . LEU A 1 260 ? -6.500 -8.203 15.284 1.00 85.69 260 LEU A N 1
ATOM 2106 C CA . LEU A 1 260 ? -7.218 -8.396 16.537 1.00 85.69 260 LEU A CA 1
ATOM 2107 C C . LEU A 1 260 ? -6.238 -8.762 17.665 1.00 85.69 260 LEU A C 1
ATOM 2109 O O . LEU A 1 260 ? -5.364 -9.620 17.507 1.00 85.69 260 LEU A O 1
ATOM 2113 N N . LYS A 1 261 ? -6.360 -8.098 18.819 1.00 88.88 261 LYS A N 1
ATOM 2114 C CA . LYS A 1 261 ? -5.547 -8.409 20.004 1.00 88.88 261 LYS A CA 1
ATOM 2115 C C . LYS A 1 261 ? -5.991 -9.740 20.604 1.00 88.88 261 LYS A C 1
ATOM 2117 O O . LYS A 1 261 ? -7.188 -9.965 20.748 1.00 88.88 261 LYS A O 1
ATOM 2122 N N . ASN A 1 262 ? -5.039 -10.557 21.060 1.00 91.38 262 ASN A N 1
ATOM 2123 C CA . ASN A 1 262 ? -5.351 -11.834 21.714 1.00 91.38 262 ASN A CA 1
ATOM 2124 C C . ASN A 1 262 ? -6.289 -11.661 22.914 1.00 91.38 262 ASN A C 1
ATOM 2126 O O . ASN A 1 262 ? -7.235 -12.419 23.029 1.00 91.38 262 ASN A O 1
ATOM 2130 N N . SER A 1 263 ? -6.100 -10.624 23.736 1.00 92.75 263 SER A N 1
ATOM 2131 C CA . SER A 1 263 ? -6.987 -10.350 24.875 1.00 92.75 263 SER A CA 1
ATOM 2132 C C . SER A 1 263 ? -8.432 -10.073 24.453 1.00 92.75 263 SER A C 1
ATOM 2134 O O . SER A 1 263 ? -9.361 -10.492 25.126 1.00 92.75 263 SER A O 1
ATOM 2136 N N . THR A 1 264 ? -8.629 -9.367 23.336 1.00 93.25 264 THR A N 1
ATOM 2137 C CA . THR A 1 264 ? -9.969 -9.110 22.791 1.00 93.25 264 THR A CA 1
ATOM 2138 C C . THR A 1 264 ? -10.551 -10.383 22.193 1.00 93.25 264 THR A C 1
ATOM 2140 O O . THR A 1 264 ? -11.717 -10.678 22.408 1.00 93.25 264 THR A O 1
ATOM 2143 N N . ARG A 1 265 ? -9.731 -11.171 21.486 1.00 94.44 265 ARG A N 1
ATOM 2144 C CA . ARG A 1 265 ? -10.133 -12.485 20.977 1.00 94.44 265 ARG A CA 1
ATOM 2145 C C . ARG A 1 265 ? -10.593 -13.399 22.116 1.00 94.44 265 ARG A C 1
ATOM 2147 O O . ARG A 1 265 ? -11.640 -14.012 21.995 1.00 94.44 265 ARG A O 1
ATOM 2154 N N . GLU A 1 266 ? -9.826 -13.481 23.200 1.00 95.81 266 GLU A N 1
ATOM 2155 C CA . GLU A 1 266 ? -10.150 -14.270 24.395 1.00 95.81 266 GLU A CA 1
ATOM 2156 C C . GLU A 1 266 ? -11.447 -13.784 25.048 1.00 95.81 266 GLU A C 1
ATOM 2158 O O . GLU A 1 266 ? -12.330 -14.597 25.283 1.00 95.81 266 GLU A O 1
ATOM 2163 N N . ALA A 1 267 ? -11.622 -12.471 25.231 1.00 96.69 267 ALA A N 1
ATOM 2164 C CA . ALA A 1 267 ? -12.854 -11.914 25.792 1.00 96.69 267 ALA A CA 1
ATOM 2165 C C . ALA A 1 267 ? -14.103 -12.258 24.959 1.00 96.69 267 ALA A C 1
ATOM 2167 O O . ALA A 1 267 ? -15.126 -12.643 25.519 1.00 96.69 267 ALA A O 1
ATOM 2168 N N . VAL A 1 268 ? -14.011 -12.179 23.625 1.00 97.12 268 VAL A N 1
ATOM 2169 C CA . VAL A 1 268 ? -15.108 -12.564 22.718 1.00 97.12 268 VAL A CA 1
ATOM 2170 C C . VAL A 1 268 ? -15.376 -14.069 22.781 1.00 97.12 268 VAL A C 1
ATOM 2172 O O . VAL A 1 268 ? -16.530 -14.474 22.875 1.00 97.12 268 VAL A O 1
ATOM 2175 N N . MET A 1 269 ? -14.324 -14.896 22.799 1.00 96.94 269 MET A N 1
ATOM 2176 C CA . MET A 1 269 ? -14.454 -16.350 22.958 1.00 96.94 269 MET A CA 1
ATOM 2177 C C . MET A 1 269 ? -15.130 -16.728 24.280 1.00 96.94 269 MET A C 1
ATOM 2179 O O . MET A 1 269 ? -15.992 -17.602 24.287 1.00 96.94 269 MET A O 1
ATOM 2183 N N . ASP A 1 270 ? -14.769 -16.066 25.379 1.00 97.00 270 ASP A N 1
ATOM 2184 C CA . ASP A 1 270 ? -15.351 -16.313 26.699 1.00 97.00 270 ASP A CA 1
ATOM 2185 C C . ASP A 1 270 ? -16.811 -15.839 26.771 1.00 97.00 270 ASP A C 1
ATOM 2187 O O . ASP A 1 270 ? -17.664 -16.550 27.306 1.00 97.00 270 ASP A O 1
ATOM 2191 N N . ARG A 1 271 ? -17.118 -14.663 26.203 1.00 96.81 271 ARG A N 1
ATOM 2192 C CA . ARG A 1 271 ? -18.485 -14.122 26.113 1.00 96.81 271 ARG A CA 1
ATOM 2193 C C . ARG A 1 271 ? -19.413 -15.070 25.355 1.00 96.81 271 ARG A C 1
ATOM 2195 O O . ARG A 1 271 ? -20.526 -15.315 25.815 1.00 96.81 271 ARG A O 1
ATOM 2202 N N . ASP A 1 272 ? -18.937 -15.621 24.242 1.00 97.38 272 ASP A N 1
ATOM 2203 C CA . ASP A 1 272 ? -19.704 -16.510 23.360 1.00 97.38 272 ASP A CA 1
ATOM 2204 C C . ASP A 1 272 ? -19.590 -17.990 23.784 1.00 97.38 272 ASP A C 1
ATOM 2206 O O . ASP A 1 272 ? -19.953 -18.913 23.050 1.00 97.38 272 ASP A O 1
ATOM 2210 N N . THR A 1 273 ? -19.103 -18.237 25.006 1.00 97.06 273 THR A N 1
ATOM 2211 C CA . THR A 1 273 ? -19.013 -19.559 25.650 1.00 97.06 273 THR A CA 1
ATOM 2212 C C . THR A 1 273 ? -18.208 -20.598 24.870 1.00 97.06 273 THR A C 1
ATOM 2214 O O . THR A 1 273 ? -18.431 -21.792 25.023 1.00 97.06 273 THR A O 1
ATOM 2217 N N . GLN A 1 274 ? -17.243 -20.149 24.063 1.00 96.69 274 GLN A N 1
ATOM 2218 C CA . GLN A 1 274 ? -16.458 -20.991 23.157 1.00 96.69 274 GLN A CA 1
ATOM 2219 C C . GLN A 1 274 ? -17.334 -21.833 22.218 1.00 96.69 274 GLN A C 1
ATOM 2221 O O . GLN A 1 274 ? -17.015 -22.983 21.941 1.00 96.69 274 GLN A O 1
ATOM 2226 N N . THR A 1 275 ? -18.429 -21.253 21.727 1.00 96.44 275 THR A N 1
ATOM 2227 C CA . THR A 1 275 ? -19.333 -21.899 20.768 1.00 96.44 275 THR A CA 1
ATOM 2228 C C . THR A 1 275 ? -19.704 -20.929 19.654 1.00 96.44 275 THR A C 1
ATOM 2230 O O . THR A 1 275 ? -19.685 -19.712 19.842 1.00 96.44 275 THR A O 1
ATOM 2233 N N . CYS A 1 276 ? -20.050 -21.454 18.482 1.00 95.69 276 CYS A N 1
ATOM 2234 C CA . CYS A 1 276 ? -20.626 -20.662 17.406 1.00 95.69 276 CYS A CA 1
ATOM 2235 C C . CYS A 1 276 ? -21.951 -20.036 17.870 1.00 95.69 276 CYS A C 1
ATOM 2237 O O . CYS A 1 276 ? -22.899 -20.765 18.161 1.00 95.69 276 CYS A O 1
ATOM 2239 N N . VAL A 1 277 ? -22.064 -18.703 17.861 1.00 95.38 277 VAL A N 1
ATOM 2240 C CA . VAL A 1 277 ? -23.289 -18.006 18.311 1.00 95.38 277 VAL A CA 1
ATOM 2241 C C . VAL A 1 277 ? -24.509 -18.302 17.435 1.00 95.38 277 VAL A C 1
ATOM 2243 O O . VAL A 1 277 ? -25.641 -18.106 17.862 1.00 95.38 277 VAL A O 1
ATOM 2246 N N . CYS A 1 278 ? -24.271 -18.777 16.211 1.00 92.25 278 CYS A N 1
ATOM 2247 C CA . CYS A 1 278 ? -25.288 -19.080 15.212 1.00 92.25 278 CYS A CA 1
ATOM 2248 C C . CYS A 1 278 ? -25.823 -20.519 15.329 1.00 92.25 278 CYS A C 1
ATOM 2250 O O . CYS A 1 278 ? -27.034 -20.719 15.338 1.00 92.25 278 CYS A O 1
ATOM 2252 N N . CYS A 1 279 ? -24.950 -21.528 15.444 1.00 91.19 279 CYS A N 1
ATOM 2253 C CA . CYS A 1 279 ? -25.364 -22.940 15.415 1.00 91.19 279 CYS A CA 1
ATOM 2254 C C . CYS A 1 279 ? -24.974 -23.766 16.651 1.00 91.19 279 CYS A C 1
ATOM 2256 O O . CYS A 1 279 ? -25.397 -24.915 16.764 1.00 91.19 279 CYS A O 1
ATOM 2258 N N . GLY A 1 280 ? -24.175 -23.212 17.567 1.00 92.38 280 GLY A N 1
ATOM 2259 C CA . GLY A 1 280 ? -23.709 -23.892 18.778 1.00 92.38 280 GLY A CA 1
ATOM 2260 C C . GLY A 1 280 ? -22.560 -24.888 18.583 1.00 92.38 280 GLY A C 1
ATOM 2261 O O . GLY A 1 280 ? -22.202 -25.562 19.540 1.00 92.38 280 GLY A O 1
ATOM 2262 N N . GLU A 1 281 ? -21.985 -25.001 17.380 1.00 93.00 281 GLU A N 1
ATOM 2263 C CA . GLU A 1 281 ? -20.795 -25.832 17.122 1.00 93.00 281 GLU A CA 1
ATOM 2264 C C . GLU A 1 281 ? -19.606 -25.387 17.990 1.00 93.00 281 GLU A C 1
ATOM 2266 O O . GLU A 1 281 ? -19.434 -24.188 18.220 1.00 93.00 281 GLU A O 1
ATOM 2271 N N . GLU A 1 282 ? -18.792 -26.335 18.456 1.00 95.19 282 GLU A N 1
ATOM 2272 C CA . GLU A 1 282 ? -17.658 -26.075 19.366 1.00 95.19 282 GLU A CA 1
ATOM 2273 C C . GLU A 1 282 ? -16.296 -26.166 18.650 1.00 95.19 282 GLU A C 1
ATOM 2275 O O . GLU A 1 282 ? -15.282 -25.679 19.156 1.00 95.19 282 GLU A O 1
ATOM 2280 N N . ASP A 1 283 ? -16.274 -26.746 17.447 1.00 91.12 283 ASP A N 1
ATOM 2281 C CA . ASP A 1 283 ? -15.074 -26.952 16.640 1.00 91.12 283 ASP A CA 1
ATOM 2282 C C . ASP A 1 283 ? -14.875 -25.863 15.563 1.00 91.12 283 ASP A C 1
ATOM 2284 O O . ASP A 1 283 ? -15.799 -25.161 15.147 1.00 91.12 283 ASP A O 1
ATOM 2288 N N . GLU A 1 284 ? -13.623 -25.712 15.109 1.00 92.06 284 GLU A N 1
ATOM 2289 C CA . GLU A 1 284 ? -13.209 -24.795 14.026 1.00 92.06 284 GLU A CA 1
ATOM 2290 C C . GLU A 1 284 ? -13.672 -23.336 14.196 1.00 92.06 284 GLU A C 1
ATOM 2292 O O . GLU A 1 284 ? -14.055 -22.650 13.245 1.00 92.06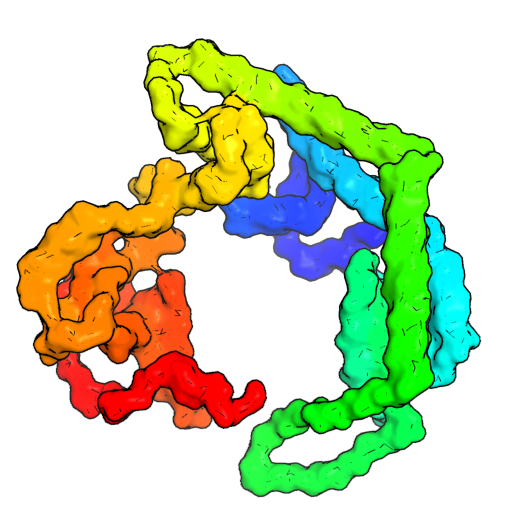 284 GLU A O 1
ATOM 2297 N N . LEU A 1 285 ? -13.616 -22.845 15.435 1.00 95.25 285 LEU A N 1
ATOM 2298 C CA . LEU A 1 285 ? -14.101 -21.519 15.800 1.00 95.25 285 LEU A CA 1
ATOM 2299 C C . LEU A 1 285 ? -13.187 -20.382 15.335 1.00 95.25 285 LEU A C 1
ATOM 2301 O O . LEU A 1 285 ? -11.971 -20.363 15.565 1.00 95.25 285 LEU A O 1
ATOM 2305 N N . GLN A 1 286 ? -13.821 -19.368 14.762 1.00 94.81 286 GLN A N 1
ATOM 2306 C CA . GLN A 1 286 ? -13.217 -18.151 14.250 1.00 94.81 286 GLN A CA 1
ATOM 2307 C C . GLN A 1 286 ? -13.921 -16.936 14.856 1.00 94.81 286 GLN A C 1
ATOM 2309 O O . GLN A 1 286 ? -15.126 -16.951 15.101 1.00 94.81 286 GLN A O 1
ATOM 2314 N N . VAL A 1 287 ? -13.156 -15.873 15.110 1.00 95.56 287 VAL A N 1
ATOM 2315 C CA . VAL A 1 287 ? -13.737 -14.592 15.521 1.00 95.56 287 VAL A CA 1
ATOM 2316 C C . VAL A 1 287 ? -14.013 -13.786 14.263 1.00 95.56 287 VAL A C 1
ATOM 2318 O O . VAL A 1 287 ? -13.079 -13.395 13.566 1.00 95.56 287 VAL A O 1
ATOM 2321 N N . HIS A 1 288 ? -15.293 -13.564 14.008 1.00 94.25 288 HIS A N 1
ATOM 2322 C CA . HIS A 1 288 ? -15.828 -12.837 12.874 1.00 94.25 288 HIS A CA 1
ATOM 2323 C C . HIS A 1 288 ? -16.003 -11.357 13.212 1.00 94.25 288 HIS A C 1
ATOM 2325 O O . HIS A 1 288 ? -16.492 -11.025 14.294 1.00 94.25 288 HIS A O 1
ATOM 2331 N N . HIS A 1 289 ? -15.641 -10.470 12.287 1.00 93.38 289 HIS A N 1
ATOM 2332 C CA . HIS A 1 289 ? -16.023 -9.062 12.351 1.00 93.38 289 HIS A CA 1
ATOM 2333 C C . HIS A 1 289 ? -17.428 -8.892 11.802 1.00 93.38 289 HIS A C 1
ATOM 2335 O O . HIS A 1 289 ? -17.637 -9.131 10.621 1.00 93.38 289 HIS A O 1
ATOM 2341 N N . ILE A 1 290 ? -18.351 -8.418 12.639 1.00 94.75 290 ILE A N 1
ATOM 2342 C CA . ILE A 1 290 ? -19.734 -8.189 12.230 1.00 94.75 290 ILE A CA 1
ATOM 2343 C C . ILE A 1 290 ? -19.747 -7.147 11.109 1.00 94.75 290 ILE A C 1
ATOM 2345 O O . ILE A 1 290 ? -20.069 -7.460 9.975 1.00 94.75 290 ILE A O 1
ATOM 2349 N N . ILE A 1 291 ? -19.288 -5.926 11.363 1.00 91.38 291 ILE A N 1
ATOM 2350 C CA . ILE A 1 291 ? -18.956 -4.993 10.285 1.00 91.38 291 ILE A CA 1
ATOM 2351 C C . ILE A 1 291 ? -17.492 -5.223 9.889 1.00 91.38 291 ILE A C 1
ATOM 2353 O O . ILE A 1 291 ? -16.624 -5.140 10.770 1.00 91.38 291 ILE A O 1
ATOM 2357 N N . PRO A 1 292 ? -17.175 -5.478 8.604 1.00 88.88 292 PRO A N 1
ATOM 2358 C CA . PRO A 1 292 ? -15.798 -5.650 8.151 1.00 88.88 292 PRO A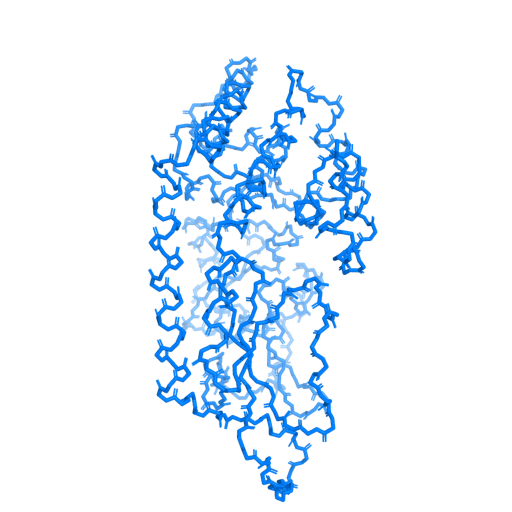 CA 1
ATOM 2359 C C . PRO A 1 292 ? -14.915 -4.433 8.444 1.00 88.88 292 PRO A C 1
ATOM 2361 O O . PRO A 1 292 ? -15.365 -3.283 8.435 1.00 88.88 292 PRO A O 1
ATOM 2364 N N . ARG A 1 293 ? -13.610 -4.667 8.637 1.00 84.94 293 ARG A N 1
ATOM 2365 C CA . ARG A 1 293 ? -12.620 -3.593 8.867 1.00 84.94 293 ARG A CA 1
ATOM 2366 C C . ARG A 1 293 ? -12.555 -2.609 7.695 1.00 84.94 293 ARG A C 1
ATOM 2368 O O . ARG A 1 293 ? -12.427 -1.409 7.924 1.00 84.94 293 ARG A O 1
ATOM 2375 N N . SER A 1 294 ? -12.702 -3.097 6.463 1.00 78.00 294 SER A N 1
ATOM 2376 C CA . SER A 1 294 ? -12.774 -2.278 5.241 1.00 78.00 294 SER A CA 1
ATOM 2377 C C . SER A 1 294 ? -13.955 -1.304 5.238 1.00 78.00 294 SER A C 1
ATOM 2379 O O . SER A 1 294 ? -13.855 -0.232 4.652 1.00 78.00 294 SER A O 1
ATOM 2381 N N . GLN A 1 295 ? -15.040 -1.639 5.939 1.00 82.06 295 GLN A N 1
ATOM 2382 C CA . GLN A 1 295 ? -16.249 -0.820 6.055 1.00 82.06 295 GLN A CA 1
ATOM 2383 C C . GLN A 1 295 ? -16.298 -0.011 7.365 1.00 82.06 295 GLN A C 1
ATOM 2385 O O . GLN A 1 295 ? -17.312 0.598 7.697 1.00 82.06 295 GLN A O 1
ATOM 2390 N N . GLY A 1 296 ? -15.194 0.021 8.119 1.00 80.38 296 GLY A N 1
ATOM 2391 C CA . GLY A 1 296 ? -15.069 0.798 9.354 1.00 80.38 296 GLY A CA 1
ATOM 2392 C C . GLY A 1 296 ? -15.494 0.083 10.634 1.00 80.38 296 GLY A C 1
ATOM 2393 O O . GLY A 1 296 ? -15.588 0.707 11.695 1.00 80.38 296 GLY A O 1
ATOM 2394 N N . GLY A 1 297 ? -15.722 -1.229 10.573 1.00 85.50 297 GLY A N 1
ATOM 2395 C CA . GLY A 1 297 ? -15.965 -2.024 11.766 1.00 85.50 297 GLY A CA 1
ATOM 2396 C C . GLY A 1 297 ? -14.768 -2.010 12.712 1.00 85.50 297 GLY A C 1
ATOM 2397 O O . GLY A 1 297 ? -13.612 -2.058 12.290 1.00 85.50 297 GLY A O 1
ATOM 2398 N N . LYS A 1 298 ? -15.025 -1.928 14.018 1.00 86.69 298 LYS A N 1
ATOM 2399 C CA . LYS A 1 298 ? -13.979 -1.832 15.046 1.00 86.69 298 LYS A CA 1
ATOM 2400 C C . LYS A 1 298 ? -13.539 -3.207 15.536 1.00 86.69 298 LYS A C 1
ATOM 2402 O O . LYS A 1 298 ? -14.286 -4.176 15.470 1.00 86.69 298 LYS A O 1
ATOM 2407 N N . ASN A 1 299 ? -12.349 -3.270 16.130 1.00 89.38 299 ASN A N 1
ATOM 2408 C CA . ASN A 1 299 ? -11.907 -4.410 16.946 1.00 89.38 299 ASN A CA 1
ATOM 2409 C C . ASN A 1 299 ? -12.518 -4.378 18.370 1.00 89.38 299 ASN A C 1
ATOM 2411 O O . ASN A 1 299 ? -11.863 -4.790 19.327 1.00 89.38 299 ASN A O 1
ATOM 2415 N N . SER A 1 300 ? -13.719 -3.816 18.548 1.00 89.88 300 SER A N 1
ATOM 2416 C CA . SER A 1 300 ? -14.448 -3.854 19.822 1.00 89.88 300 SER A CA 1
ATOM 2417 C C . SER A 1 300 ? -15.220 -5.161 19.936 1.00 89.88 300 SER A C 1
ATOM 2419 O O . SER A 1 300 ? -15.697 -5.679 18.935 1.00 89.88 300 SER A O 1
ATOM 2421 N N . GLU A 1 301 ? -15.376 -5.679 21.155 1.00 92.31 301 GLU A N 1
ATOM 2422 C CA . GLU A 1 301 ? -16.109 -6.931 21.399 1.00 92.31 301 GLU A CA 1
ATOM 2423 C C . GLU A 1 301 ? -17.523 -6.894 20.800 1.00 92.31 301 GLU A C 1
ATOM 2425 O O . GLU A 1 301 ? -17.985 -7.881 20.247 1.00 92.31 301 GLU A O 1
ATOM 2430 N N . GLU A 1 302 ? -18.181 -5.735 20.837 1.00 91.88 302 GLU A N 1
ATOM 2431 C CA . GLU A 1 302 ? -19.509 -5.498 20.261 1.00 91.88 302 GLU A CA 1
ATOM 2432 C C . GLU A 1 302 ? -19.578 -5.836 18.761 1.00 91.88 302 GLU A C 1
ATOM 2434 O O . GLU A 1 302 ? -20.574 -6.399 18.315 1.00 91.88 302 GLU A O 1
ATOM 2439 N N . ASN A 1 303 ? -18.522 -5.530 18.000 1.00 93.56 303 ASN A N 1
ATOM 2440 C CA . ASN A 1 303 ? -18.435 -5.763 16.556 1.00 93.56 303 ASN A CA 1
ATOM 2441 C C . ASN A 1 303 ? -17.813 -7.130 16.211 1.00 93.56 303 ASN A C 1
ATOM 2443 O O . ASN A 1 303 ? -17.392 -7.355 15.078 1.00 93.56 303 ASN A O 1
ATOM 2447 N N . LEU A 1 304 ? -17.690 -8.027 17.187 1.00 95.88 304 LEU A N 1
ATOM 2448 C CA . LEU A 1 304 ? -17.078 -9.338 17.015 1.00 95.88 304 LEU A CA 1
ATOM 2449 C C . LEU A 1 304 ? -18.037 -10.433 17.477 1.00 95.88 304 LEU A C 1
ATOM 2451 O O . LEU A 1 304 ? -18.762 -10.248 18.456 1.00 95.88 304 LEU A O 1
ATOM 2455 N N . ALA A 1 305 ? -18.001 -11.585 16.815 1.00 97.12 305 ALA A N 1
ATOM 2456 C CA . ALA A 1 305 ? -18.768 -12.770 17.192 1.00 97.12 305 ALA A CA 1
ATOM 2457 C C . ALA A 1 305 ? -17.973 -14.051 16.925 1.00 97.12 305 ALA A C 1
ATOM 2459 O O . ALA A 1 305 ? -17.186 -14.110 15.980 1.00 97.12 305 ALA A O 1
ATOM 2460 N N . VAL A 1 306 ? -18.170 -15.084 17.740 1.00 97.75 306 VAL A N 1
ATOM 2461 C CA . VAL A 1 306 ? -17.613 -16.416 17.478 1.00 97.75 306 VAL A CA 1
ATOM 2462 C C . VAL A 1 306 ? -18.513 -17.179 16.511 1.00 97.75 306 VAL A C 1
ATOM 2464 O O . VAL A 1 306 ? -19.683 -17.419 16.800 1.00 97.75 306 VAL A O 1
ATOM 2467 N N . LEU A 1 307 ? -17.954 -17.609 15.380 1.00 95.88 307 LEU A N 1
ATOM 2468 C CA . LEU A 1 307 ? -18.614 -18.463 14.391 1.00 95.88 307 LEU A CA 1
ATOM 2469 C C . LEU A 1 307 ? -17.747 -19.695 14.102 1.00 95.88 307 LEU A C 1
ATOM 2471 O O . LEU A 1 307 ? -16.522 -19.606 14.134 1.00 95.88 307 LEU A O 1
ATOM 2475 N N . CYS A 1 308 ? -18.354 -20.839 13.787 1.00 93.88 308 CYS A N 1
ATOM 2476 C CA . CYS A 1 308 ? -17.612 -21.949 13.178 1.00 93.88 308 CYS A CA 1
ATOM 2477 C C . CYS A 1 308 ? -17.220 -21.600 11.731 1.00 93.88 308 CYS A C 1
ATOM 2479 O O . CYS A 1 308 ? -17.817 -20.700 11.133 1.00 93.88 308 CYS A O 1
ATOM 2481 N N . ALA A 1 309 ? -16.253 -22.321 11.157 1.00 91.00 309 ALA A N 1
ATOM 2482 C CA . ALA A 1 309 ? -15.754 -22.083 9.797 1.00 91.00 309 ALA A CA 1
ATOM 2483 C C . ALA A 1 309 ? -16.873 -21.980 8.741 1.00 91.00 309 ALA A C 1
ATOM 2485 O O . ALA A 1 309 ? -16.850 -21.096 7.888 1.00 91.00 309 ALA A O 1
ATOM 2486 N N . GLU A 1 310 ? -17.889 -22.834 8.850 1.00 87.56 310 GLU A N 1
ATOM 2487 C CA . GLU A 1 310 ? -19.041 -22.851 7.951 1.00 87.56 310 GLU A CA 1
ATOM 2488 C C . GLU A 1 310 ? -19.911 -21.589 8.098 1.00 87.56 310 GLU A C 1
ATOM 2490 O O . GLU A 1 310 ? -20.149 -20.875 7.127 1.00 87.56 310 GLU A O 1
ATOM 2495 N N . CYS A 1 311 ? -20.342 -21.248 9.319 1.00 90.56 311 CYS A N 1
ATOM 2496 C CA . CYS A 1 311 ? -21.138 -20.036 9.548 1.00 90.56 311 CYS A CA 1
ATOM 2497 C C . CYS A 1 311 ? -20.363 -18.766 9.176 1.00 90.56 311 CYS A C 1
ATOM 2499 O O . CYS A 1 311 ? -20.956 -17.821 8.667 1.00 90.56 311 CYS A O 1
ATOM 2501 N N . HIS A 1 312 ? -19.047 -18.757 9.395 1.00 92.44 312 HIS A N 1
ATOM 2502 C CA . HIS A 1 312 ? -18.171 -17.661 8.999 1.00 92.44 312 HIS A CA 1
ATOM 2503 C C . HIS A 1 312 ? -18.139 -17.473 7.473 1.00 92.44 312 HIS A C 1
ATOM 2505 O O . HIS A 1 312 ? -18.181 -16.344 6.989 1.00 92.44 312 HIS A O 1
ATOM 2511 N N . TYR A 1 313 ? -18.091 -18.565 6.704 1.00 88.19 313 TYR A N 1
ATOM 2512 C CA . TYR A 1 313 ? -18.141 -18.524 5.241 1.00 88.19 313 TYR A CA 1
ATOM 2513 C C . TYR A 1 313 ? -19.472 -17.952 4.729 1.00 88.19 313 TYR A C 1
ATOM 2515 O O . TYR A 1 313 ? -19.473 -17.046 3.895 1.00 88.19 313 TYR A O 1
ATOM 2523 N N . TYR A 1 314 ? -20.598 -18.405 5.293 1.00 87.75 314 TYR A N 1
ATOM 2524 C CA . TYR A 1 314 ? -21.926 -17.880 4.955 1.00 87.75 314 TYR A CA 1
ATOM 2525 C C . TYR A 1 314 ? -22.111 -16.413 5.347 1.00 87.75 314 TYR A C 1
ATOM 2527 O O . TYR A 1 314 ? -22.775 -15.670 4.632 1.00 87.75 314 TYR A O 1
ATOM 2535 N N . ALA A 1 315 ? -21.532 -15.979 6.471 1.00 89.69 315 ALA A N 1
ATOM 2536 C CA . ALA A 1 315 ? -21.616 -14.584 6.904 1.00 89.69 315 ALA A CA 1
ATOM 2537 C C . ALA A 1 315 ? -21.002 -13.625 5.871 1.00 89.69 315 ALA A C 1
ATOM 2539 O O . ALA A 1 315 ? -21.485 -12.507 5.727 1.00 89.69 315 ALA A O 1
ATOM 2540 N N . HIS A 1 316 ? -20.005 -14.095 5.114 1.00 89.31 316 HIS A N 1
ATOM 2541 C CA . HIS A 1 316 ? -19.364 -13.392 4.000 1.00 89.31 316 HIS A CA 1
ATOM 2542 C C . HIS A 1 316 ? -20.020 -13.650 2.627 1.00 89.31 316 HIS A C 1
ATOM 2544 O O . HIS A 1 316 ? -19.383 -13.434 1.595 1.00 89.31 316 HIS A O 1
ATOM 2550 N N . GLY A 1 317 ? -21.258 -14.154 2.599 1.00 85.00 317 GLY A N 1
ATOM 2551 C CA . GLY A 1 317 ? -22.043 -14.375 1.376 1.00 85.00 317 GLY A CA 1
ATOM 2552 C C . GLY A 1 317 ? -21.706 -15.643 0.596 1.00 85.00 317 GLY A C 1
ATOM 2553 O O . GLY A 1 317 ? -22.277 -15.901 -0.464 1.00 85.00 317 GLY A O 1
ATOM 2554 N N . GLY A 1 318 ? -20.806 -16.477 1.117 1.00 83.50 318 GLY A N 1
ATOM 2555 C CA . GLY A 1 318 ? -20.498 -17.765 0.511 1.00 83.50 318 GLY A CA 1
ATOM 2556 C C . GLY A 1 318 ? -21.672 -18.741 0.602 1.00 83.50 318 GLY A C 1
ATOM 2557 O O . GLY A 1 318 ? -22.443 -18.708 1.553 1.00 83.50 318 GLY A O 1
ATOM 2558 N N . GLY A 1 319 ? -21.813 -19.637 -0.373 1.00 77.38 319 GLY A N 1
ATOM 2559 C CA . GLY A 1 319 ? -22.767 -20.746 -0.330 1.00 77.38 319 GLY A CA 1
ATOM 2560 C C . GLY A 1 319 ? -24.220 -20.383 -0.660 1.00 77.38 319 GLY A C 1
ATOM 2561 O O . GLY A 1 319 ? -25.093 -21.239 -0.527 1.00 77.38 319 GLY A O 1
ATOM 2562 N N . GLN A 1 320 ? -24.501 -19.157 -1.115 1.00 77.06 320 GLN A N 1
ATOM 2563 C CA . GLN A 1 320 ? -25.824 -18.801 -1.639 1.00 77.06 320 GLN A CA 1
ATOM 2564 C C . GLN A 1 320 ? -26.037 -19.348 -3.057 1.00 77.06 320 GLN A C 1
ATOM 2566 O O . GLN A 1 320 ? -25.129 -19.235 -3.878 1.00 77.06 320 GLN A O 1
ATOM 2571 N N . PRO A 1 321 ? -27.210 -19.915 -3.387 1.00 74.31 321 PRO A N 1
ATOM 2572 C CA . PRO A 1 321 ? -27.483 -20.401 -4.733 1.00 74.31 321 PRO A CA 1
ATOM 2573 C C . PRO A 1 321 ? -27.494 -19.246 -5.741 1.00 74.31 321 PRO A C 1
ATOM 2575 O O . PRO A 1 321 ? -28.149 -18.223 -5.540 1.00 74.31 321 PRO A O 1
ATOM 2578 N N . ARG A 1 322 ? -26.778 -19.430 -6.846 1.00 79.75 322 ARG A N 1
ATOM 2579 C CA . ARG A 1 322 ? -26.721 -18.508 -7.982 1.00 79.75 322 ARG A CA 1
ATOM 2580 C C . ARG A 1 322 ? -27.715 -18.935 -9.061 1.00 79.75 322 ARG A C 1
ATOM 2582 O O . ARG A 1 322 ? -28.105 -20.098 -9.150 1.00 79.75 322 ARG A O 1
ATOM 2589 N N . GLU A 1 323 ? -28.105 -17.994 -9.920 1.00 77.88 323 GLU A N 1
ATOM 2590 C CA . GLU A 1 323 ? -29.040 -18.254 -11.030 1.00 77.88 323 GLU A CA 1
ATOM 2591 C C . GLU A 1 323 ? -28.504 -19.282 -12.044 1.00 77.88 323 GLU A C 1
ATOM 2593 O O . GLU A 1 323 ? -29.286 -19.979 -12.689 1.00 77.88 323 GLU A O 1
ATOM 2598 N N . ASP A 1 324 ? -27.178 -19.397 -12.155 1.00 80.75 324 ASP A N 1
ATOM 2599 C CA . ASP A 1 324 ? -26.462 -20.350 -13.013 1.00 80.75 324 ASP A CA 1
ATOM 2600 C C . ASP A 1 324 ? -26.423 -21.785 -12.442 1.00 80.75 324 ASP A C 1
ATOM 2602 O O . ASP A 1 324 ? -25.899 -22.691 -13.087 1.00 80.75 324 ASP A O 1
ATOM 2606 N N . GLY A 1 325 ? -27.014 -22.017 -11.264 1.00 76.44 325 GLY A N 1
ATOM 2607 C CA . GLY A 1 325 ? -27.023 -23.315 -10.588 1.00 76.44 325 GLY A CA 1
ATOM 2608 C C . GLY A 1 325 ? -25.788 -23.586 -9.723 1.00 76.44 325 GLY A C 1
ATOM 2609 O O . GLY A 1 325 ? -25.718 -24.653 -9.112 1.00 76.44 325 GLY A O 1
ATOM 2610 N N . GLY A 1 326 ? -24.843 -22.642 -9.646 1.00 77.12 326 GLY A N 1
ATOM 2611 C CA . GLY A 1 326 ? -23.698 -22.690 -8.738 1.00 77.12 326 GLY A CA 1
ATOM 2612 C C . GLY A 1 326 ? -23.984 -22.075 -7.365 1.00 77.12 326 GLY A C 1
ATOM 2613 O O . GLY A 1 326 ? -25.111 -21.695 -7.046 1.00 77.12 326 GLY A O 1
ATOM 2614 N N . TYR A 1 327 ? -22.934 -21.934 -6.555 1.00 77.88 327 TYR A N 1
ATOM 2615 C CA . TYR A 1 327 ? -22.989 -21.270 -5.252 1.00 77.88 327 TYR A CA 1
ATOM 2616 C C . TYR A 1 327 ? -22.054 -20.057 -5.215 1.00 77.88 327 TYR A C 1
ATOM 2618 O O . TYR A 1 327 ? -20.984 -20.063 -5.822 1.00 77.88 327 TYR A O 1
ATOM 2626 N N . ALA A 1 328 ? -22.466 -18.994 -4.527 1.00 79.44 328 ALA A N 1
ATOM 2627 C CA . ALA A 1 328 ? -21.674 -17.790 -4.331 1.00 79.44 328 ALA A CA 1
ATOM 2628 C C . ALA A 1 328 ? -20.403 -18.096 -3.530 1.00 79.44 328 ALA A C 1
ATOM 2630 O O . ALA A 1 328 ? -20.401 -18.957 -2.651 1.00 79.44 328 ALA A O 1
ATOM 2631 N N . ILE A 1 329 ? -19.325 -17.378 -3.832 1.00 80.75 329 ILE A N 1
ATOM 2632 C CA . ILE A 1 329 ? -18.081 -17.449 -3.066 1.00 80.75 329 ILE A CA 1
ATOM 2633 C C . ILE A 1 329 ? -18.070 -16.359 -1.998 1.00 80.75 329 ILE A C 1
ATOM 2635 O O . ILE A 1 329 ? -18.602 -15.271 -2.210 1.00 80.75 329 ILE A O 1
ATOM 2639 N N . ALA A 1 330 ? -17.459 -16.656 -0.853 1.00 81.19 330 ALA A N 1
ATOM 2640 C CA . ALA A 1 330 ? -17.324 -15.689 0.226 1.00 81.19 330 ALA A CA 1
ATOM 2641 C C . ALA A 1 330 ? -16.323 -14.581 -0.133 1.00 81.19 330 ALA A C 1
ATOM 2643 O O . ALA A 1 330 ? -15.202 -14.868 -0.562 1.00 81.19 330 ALA A O 1
ATOM 2644 N N . TYR A 1 331 ? -16.691 -13.329 0.142 1.00 79.75 331 TYR A N 1
ATOM 2645 C CA . TYR A 1 331 ? -15.786 -12.183 0.052 1.00 79.75 331 TYR A CA 1
ATOM 2646 C C . TYR A 1 331 ? -15.571 -11.579 1.441 1.00 79.75 331 TYR A C 1
ATOM 2648 O O . TYR A 1 331 ? -16.509 -11.109 2.083 1.00 79.75 331 TYR A O 1
ATOM 2656 N N . TRP A 1 332 ? -14.319 -11.589 1.909 1.00 76.75 332 TRP A N 1
ATOM 2657 C CA . TRP A 1 332 ? -13.924 -11.211 3.277 1.00 76.75 332 TRP A CA 1
ATOM 2658 C C . TRP A 1 332 ? -14.203 -9.744 3.649 1.00 76.75 332 TRP A C 1
ATOM 2660 O O . TRP A 1 332 ? -14.134 -9.376 4.821 1.00 76.75 332 TRP A O 1
ATOM 2670 N N . ASP A 1 333 ? -14.497 -8.897 2.667 1.00 79.94 333 ASP A N 1
ATOM 2671 C CA . ASP A 1 333 ? -14.875 -7.492 2.824 1.00 79.94 333 ASP A CA 1
ATOM 2672 C C . ASP A 1 333 ? -16.388 -7.243 2.694 1.00 79.94 333 ASP A C 1
ATOM 2674 O O . ASP A 1 333 ? -16.820 -6.092 2.797 1.00 79.94 333 ASP A O 1
ATOM 2678 N N . SER A 1 334 ? -17.182 -8.300 2.518 1.00 84.38 334 SER A N 1
ATOM 2679 C CA . SER A 1 334 ? -18.640 -8.266 2.380 1.00 84.38 334 SER A CA 1
ATOM 2680 C C . SER A 1 334 ? -19.331 -9.027 3.510 1.00 84.38 334 SER A C 1
ATOM 2682 O O . SER A 1 334 ? -18.712 -9.882 4.146 1.00 84.38 334 SER A O 1
ATOM 2684 N N . VAL A 1 335 ? -20.602 -8.710 3.766 1.00 88.25 335 VAL A N 1
ATOM 2685 C CA . VAL A 1 335 ? -21.449 -9.412 4.738 1.00 88.25 335 VAL A CA 1
ATOM 2686 C C . VAL A 1 335 ? -22.897 -9.492 4.253 1.00 88.25 335 VAL A C 1
ATOM 2688 O O . VAL A 1 335 ? -23.337 -8.639 3.486 1.00 88.25 335 VAL A O 1
ATOM 2691 N N . GLU A 1 336 ? -23.640 -10.491 4.732 1.00 85.44 336 GLU A N 1
ATOM 2692 C CA . GLU A 1 336 ? -25.044 -10.757 4.351 1.00 85.44 336 GLU A CA 1
ATOM 2693 C C . GLU A 1 336 ? -26.096 -9.963 5.142 1.00 85.44 336 GLU A C 1
ATOM 2695 O O . GLU A 1 336 ? -27.299 -10.100 4.925 1.00 85.44 336 GLU A O 1
ATOM 2700 N N . TYR A 1 337 ? -25.671 -9.145 6.096 1.00 89.06 337 TYR A N 1
ATOM 2701 C CA . TYR A 1 337 ? -26.559 -8.387 6.974 1.00 89.06 337 TYR A CA 1
ATOM 2702 C C . TYR A 1 337 ? -26.251 -6.893 6.884 1.00 89.06 337 TYR A C 1
ATOM 2704 O O . TYR A 1 337 ? -25.117 -6.481 6.647 1.00 89.06 337 TYR A O 1
ATOM 2712 N N . ALA A 1 338 ? -27.285 -6.069 7.060 1.00 85.06 338 ALA A N 1
ATOM 2713 C CA . ALA A 1 338 ? -27.197 -4.632 6.806 1.00 85.06 338 ALA A CA 1
ATOM 2714 C C . ALA A 1 338 ? -26.332 -3.888 7.833 1.00 85.06 338 ALA A C 1
ATOM 2716 O O . ALA A 1 338 ? -25.630 -2.937 7.493 1.00 85.06 338 ALA A O 1
ATOM 2717 N N . ASP A 1 339 ? -26.408 -4.307 9.095 1.00 89.25 339 ASP A N 1
ATOM 2718 C CA . ASP A 1 339 ? -25.693 -3.694 10.201 1.00 89.25 339 ASP A CA 1
ATOM 2719 C C . ASP A 1 339 ? -25.504 -4.679 11.369 1.00 89.25 339 ASP A C 1
ATOM 2721 O O . ASP A 1 339 ? -25.857 -5.860 11.308 1.00 89.25 339 ASP A O 1
ATOM 2725 N N . GLN A 1 340 ? -24.914 -4.177 12.452 1.00 90.00 340 GLN A N 1
ATOM 2726 C CA . GLN A 1 340 ? -24.622 -4.960 13.644 1.00 90.00 340 GLN A CA 1
ATOM 2727 C C . GLN A 1 340 ? -25.885 -5.455 14.365 1.00 90.00 340 GLN A C 1
ATOM 2729 O O . GLN A 1 340 ? -25.859 -6.522 14.974 1.00 90.00 340 GLN A O 1
ATOM 2734 N N . GLU A 1 341 ? -26.980 -4.697 14.321 1.00 91.50 341 GLU A N 1
ATOM 2735 C CA . GLU A 1 341 ? -28.238 -5.086 14.955 1.00 91.50 341 GLU A CA 1
ATOM 2736 C C . GLU A 1 341 ? -28.919 -6.196 14.147 1.00 91.50 341 GLU A C 1
ATOM 2738 O O . GLU A 1 341 ? -29.344 -7.200 14.723 1.00 91.50 341 GLU A O 1
ATOM 2743 N N . ALA A 1 342 ? -28.930 -6.071 12.817 1.00 92.06 342 ALA A N 1
ATOM 2744 C CA . ALA A 1 342 ? -29.425 -7.093 11.902 1.00 92.06 342 ALA A CA 1
ATOM 2745 C C . ALA A 1 342 ? -28.650 -8.415 12.039 1.00 92.06 342 ALA A C 1
ATOM 2747 O O . ALA A 1 342 ? -29.259 -9.485 12.021 1.00 92.06 342 ALA A O 1
ATOM 2748 N N . PHE A 1 343 ? -27.330 -8.369 12.257 1.00 94.12 343 PHE A N 1
ATOM 2749 C CA . PHE A 1 343 ? -26.548 -9.578 12.536 1.00 94.12 343 PHE A CA 1
ATOM 2750 C C . PHE A 1 343 ? -27.103 -10.355 13.736 1.00 94.12 343 PHE A C 1
ATOM 2752 O O . PHE A 1 343 ? -27.395 -11.544 13.626 1.00 94.12 343 PHE A O 1
ATOM 2759 N N . TRP A 1 344 ? -27.270 -9.688 14.880 1.00 93.38 344 TRP A N 1
ATOM 2760 C CA . TRP A 1 344 ? -27.690 -10.356 16.112 1.00 93.38 344 TRP A CA 1
ATOM 2761 C C . TRP A 1 344 ? -29.167 -10.746 16.103 1.00 93.38 344 TRP A C 1
ATOM 2763 O O . TRP A 1 344 ? -29.513 -11.837 16.546 1.00 93.38 344 TRP A O 1
ATOM 2773 N N . ASN A 1 345 ? -30.038 -9.864 15.617 1.00 91.19 345 ASN A N 1
ATOM 2774 C CA . ASN A 1 345 ? -31.482 -10.045 15.743 1.00 91.19 345 ASN A CA 1
ATOM 2775 C C . ASN A 1 345 ? -32.081 -10.888 14.617 1.00 91.19 345 ASN A C 1
ATOM 2777 O O . ASN A 1 345 ? -33.087 -11.564 14.836 1.00 91.19 345 ASN A O 1
ATOM 2781 N N . GLU A 1 346 ? -31.493 -10.830 13.424 1.00 88.88 346 GLU A N 1
ATOM 2782 C CA . GLU A 1 346 ? -32.057 -11.442 12.223 1.00 88.88 346 GLU A CA 1
ATOM 2783 C C . GLU A 1 346 ? -31.175 -12.584 11.743 1.00 88.88 346 GLU A C 1
ATOM 2785 O O . GLU A 1 346 ? -31.639 -13.719 11.687 1.00 88.88 346 GLU A O 1
ATOM 2790 N N . TRP A 1 347 ? -29.898 -12.311 11.463 1.00 90.81 347 TRP A N 1
ATOM 2791 C CA . TRP A 1 347 ? -29.009 -13.288 10.840 1.00 90.81 347 TRP A CA 1
ATOM 2792 C C . TRP A 1 347 ? -28.708 -14.461 11.775 1.00 90.81 347 TRP A C 1
ATOM 2794 O O . TRP A 1 347 ? -28.968 -15.602 11.418 1.00 90.81 347 TRP A O 1
ATOM 2804 N N . VAL A 1 348 ? -28.252 -14.216 13.009 1.00 89.75 348 VAL A N 1
ATOM 2805 C CA . VAL A 1 348 ? -27.941 -15.279 13.988 1.00 89.75 348 VAL A CA 1
ATOM 2806 C C . VAL A 1 348 ? -29.152 -16.176 14.278 1.00 89.75 348 VAL A C 1
ATOM 2808 O O . VAL A 1 348 ? -28.989 -17.371 14.517 1.00 89.75 348 VAL A O 1
ATOM 2811 N N . HIS A 1 349 ? -30.360 -15.613 14.243 1.00 82.56 349 HIS A N 1
ATOM 2812 C CA . HIS A 1 349 ? -31.609 -16.320 14.531 1.00 82.56 349 HIS A CA 1
ATOM 2813 C C . HIS A 1 349 ? -32.338 -16.844 13.287 1.00 82.56 349 HIS A C 1
ATOM 2815 O O . HIS A 1 349 ? -33.407 -17.449 13.420 1.00 82.56 349 HIS A O 1
ATOM 2821 N N . GLN A 1 350 ? -31.794 -16.623 12.091 1.00 76.62 350 GLN A N 1
ATOM 2822 C CA . GLN A 1 350 ? -32.396 -17.083 10.850 1.00 76.62 350 GLN A CA 1
ATOM 2823 C C . GLN A 1 350 ? -32.471 -18.618 10.832 1.00 76.62 350 GLN A C 1
ATOM 2825 O O . GLN A 1 350 ? -31.576 -19.314 11.306 1.00 76.62 350 GLN A O 1
ATOM 2830 N N . SER A 1 351 ? -33.560 -19.170 10.290 1.00 66.31 351 SER A N 1
ATOM 2831 C CA . SER A 1 351 ? -33.632 -20.610 10.016 1.00 66.31 351 SER A CA 1
ATOM 2832 C C . SER A 1 351 ? -32.674 -20.934 8.869 1.00 66.31 351 SER A C 1
ATOM 2834 O O . SER A 1 351 ? -32.775 -20.359 7.788 1.00 66.31 351 SER A O 1
ATOM 2836 N N . PHE A 1 352 ? -31.730 -21.837 9.129 1.00 66.31 352 PHE A N 1
ATOM 2837 C CA . PHE A 1 352 ? -30.657 -22.211 8.205 1.00 66.31 352 PHE A CA 1
ATOM 2838 C C . PHE A 1 352 ? -30.914 -23.531 7.467 1.00 66.31 35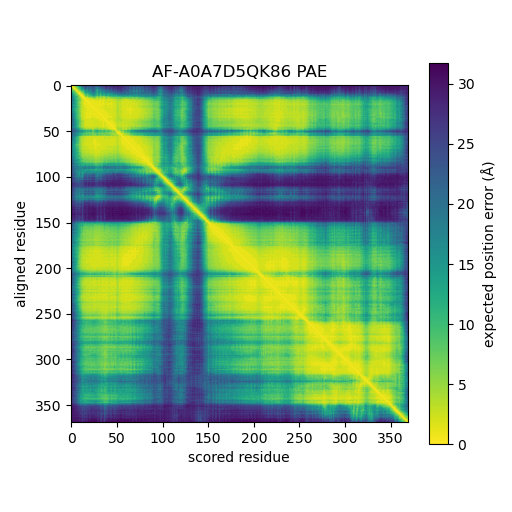2 PHE A C 1
ATOM 2840 O O . PHE A 1 352 ? -29.975 -24.135 6.950 1.00 66.31 352 PHE A O 1
ATOM 2847 N N . ASP A 1 353 ? -32.175 -23.969 7.398 1.00 58.72 353 ASP A N 1
ATOM 2848 C CA . ASP A 1 353 ? -32.573 -25.231 6.755 1.00 58.72 353 ASP A CA 1
ATOM 2849 C C . ASP A 1 353 ? -32.312 -25.248 5.228 1.00 58.72 353 ASP A C 1
ATOM 2851 O O . ASP A 1 353 ? -32.311 -26.320 4.625 1.00 58.72 353 ASP A O 1
ATOM 2855 N N . ASP A 1 354 ? -32.027 -24.088 4.620 1.00 55.53 354 ASP A N 1
ATOM 2856 C CA . ASP A 1 354 ? -31.739 -23.920 3.186 1.00 55.53 354 ASP A CA 1
ATOM 2857 C C . ASP A 1 354 ? -30.231 -23.865 2.839 1.00 55.53 354 ASP A C 1
ATOM 2859 O O . ASP A 1 354 ? -29.869 -23.634 1.682 1.00 55.53 354 ASP A O 1
ATOM 2863 N N . ARG A 1 355 ? -29.320 -24.057 3.808 1.00 62.41 355 ARG A N 1
ATOM 2864 C CA . ARG A 1 355 ? -27.871 -24.082 3.525 1.00 62.41 355 ARG A CA 1
ATOM 2865 C C . ARG A 1 355 ? -27.454 -25.397 2.844 1.00 62.41 355 ARG A C 1
ATOM 2867 O O . ARG A 1 355 ? -28.016 -26.451 3.161 1.00 62.41 355 ARG A O 1
ATOM 2874 N N . PRO A 1 356 ? -26.446 -25.378 1.948 1.00 52.94 356 PRO A N 1
ATOM 2875 C CA . PRO A 1 356 ? -25.789 -26.600 1.503 1.00 52.94 356 PRO A CA 1
ATOM 2876 C C . PRO A 1 356 ? -25.408 -27.483 2.708 1.00 52.94 356 PRO A C 1
ATOM 2878 O O . PRO A 1 356 ? -25.052 -26.958 3.765 1.00 52.94 356 PRO A O 1
ATOM 2881 N N . PRO A 1 357 ? -25.510 -28.818 2.594 1.00 53.19 357 PRO A N 1
ATOM 2882 C CA . PRO A 1 357 ? -25.253 -29.718 3.712 1.00 53.19 357 PRO A CA 1
ATOM 2883 C C . PRO A 1 357 ? -23.836 -29.545 4.280 1.00 53.19 357 PRO A C 1
ATOM 2885 O O . PRO A 1 357 ? -22.894 -29.283 3.530 1.00 53.19 357 PRO A O 1
ATOM 2888 N N . LYS A 1 358 ? -23.697 -29.759 5.601 1.00 49.84 358 LYS A N 1
ATOM 2889 C CA . LYS A 1 358 ? -22.416 -29.776 6.335 1.00 49.84 358 LYS A CA 1
ATOM 2890 C C . LYS A 1 358 ? -21.322 -30.457 5.502 1.00 49.84 358 LYS A C 1
ATOM 2892 O O . LYS A 1 358 ? -21.458 -31.634 5.163 1.00 49.84 358 LYS A O 1
ATOM 2897 N N . GLY A 1 359 ? -20.241 -29.727 5.228 1.00 51.62 359 GLY A N 1
ATOM 2898 C CA . GLY A 1 359 ? -19.095 -30.208 4.447 1.00 51.62 359 GLY A CA 1
ATOM 2899 C C . GLY A 1 359 ? -18.784 -29.417 3.176 1.00 51.62 359 GLY A C 1
ATOM 2900 O O . GLY A 1 359 ? -17.831 -29.780 2.508 1.00 51.62 359 GLY A O 1
ATOM 2901 N N . PHE A 1 360 ? -19.538 -28.357 2.863 1.00 54.50 360 PHE A N 1
ATOM 2902 C CA . PHE A 1 360 ? -19.208 -27.410 1.792 1.00 54.50 360 PHE A CA 1
ATOM 2903 C C . PHE A 1 360 ? -18.212 -26.375 2.338 1.00 54.50 360 PHE A C 1
ATOM 2905 O O . PHE A 1 360 ? -18.583 -25.463 3.079 1.00 54.50 360 PHE A O 1
ATOM 2912 N N . THR A 1 361 ? -16.927 -26.557 2.054 1.00 48.97 361 THR A N 1
ATOM 2913 C CA . THR A 1 361 ? -15.847 -25.668 2.507 1.00 48.97 361 THR A CA 1
ATOM 2914 C C . THR A 1 361 ? -15.188 -24.992 1.310 1.00 48.97 361 THR A C 1
ATOM 2916 O O . THR A 1 361 ? -15.282 -25.460 0.180 1.00 48.97 361 THR A O 1
ATOM 2919 N N . ALA A 1 362 ? -14.483 -23.880 1.540 1.00 47.03 362 ALA A N 1
ATOM 2920 C CA . ALA A 1 362 ? -13.769 -23.166 0.477 1.00 47.03 362 ALA A CA 1
ATOM 2921 C C . ALA A 1 362 ? -12.786 -24.056 -0.319 1.00 47.03 362 ALA A C 1
ATOM 2923 O O . ALA A 1 362 ? -12.480 -23.734 -1.460 1.00 47.03 362 ALA A O 1
ATOM 2924 N N . THR A 1 363 ? -12.328 -25.184 0.240 1.00 44.31 363 THR A N 1
ATOM 2925 C CA . THR A 1 363 ? -11.438 -26.133 -0.448 1.00 44.31 363 THR A CA 1
ATOM 2926 C C . THR A 1 363 ? -12.135 -26.982 -1.512 1.00 44.31 363 THR A C 1
ATOM 2928 O O . THR A 1 363 ? -11.449 -27.579 -2.335 1.00 44.31 363 THR A O 1
ATOM 2931 N N . ASP A 1 364 ? -13.470 -27.032 -1.532 1.00 43.84 364 ASP A N 1
ATOM 2932 C CA . ASP A 1 364 ? -14.230 -27.753 -2.563 1.00 43.84 364 ASP A CA 1
ATOM 2933 C C . ASP A 1 364 ? -14.290 -26.985 -3.898 1.00 43.84 364 ASP A C 1
ATOM 2935 O O . ASP A 1 364 ? -14.668 -27.556 -4.917 1.00 43.84 364 ASP A O 1
ATOM 2939 N N . PHE A 1 365 ? -13.865 -25.714 -3.917 1.00 44.31 365 PHE A N 1
ATOM 2940 C CA . PHE A 1 365 ? -13.710 -24.915 -5.139 1.00 44.31 365 PHE A CA 1
ATOM 2941 C C . PHE A 1 365 ? -12.339 -25.089 -5.818 1.00 44.31 365 PHE A C 1
ATOM 2943 O O . PHE A 1 365 ? -12.211 -24.753 -6.989 1.00 44.31 365 PHE A O 1
ATOM 2950 N N . ASP A 1 366 ? -11.341 -25.660 -5.129 1.00 33.38 366 ASP A N 1
ATOM 2951 C CA . ASP A 1 366 ? -9.976 -25.848 -5.657 1.00 33.38 366 ASP A CA 1
ATOM 2952 C C . ASP A 1 366 ? -9.735 -27.263 -6.239 1.00 33.38 366 ASP A C 1
ATOM 2954 O O . ASP A 1 366 ? -8.595 -27.632 -6.533 1.00 33.38 366 ASP A O 1
ATOM 2958 N N . ALA A 1 367 ? -10.777 -28.095 -6.386 1.00 27.44 367 ALA A N 1
ATOM 2959 C CA . ALA A 1 367 ? -10.624 -29.502 -6.779 1.00 27.44 367 ALA A CA 1
ATOM 2960 C C . ALA A 1 367 ? -10.984 -29.837 -8.238 1.00 27.44 367 ALA A C 1
ATOM 2962 O O . ALA A 1 367 ? -10.642 -30.932 -8.682 1.00 27.44 367 ALA A O 1
ATOM 2963 N N . GLU A 1 368 ? -11.581 -28.930 -9.011 1.00 29.59 368 GLU A N 1
ATOM 2964 C CA . GLU A 1 368 ? -11.746 -29.112 -10.461 1.00 29.59 368 GLU A CA 1
ATOM 2965 C C . GLU A 1 368 ? -11.589 -27.769 -11.192 1.00 29.59 368 GLU A C 1
ATOM 2967 O O . GLU A 1 368 ? -12.545 -27.004 -11.299 1.00 29.59 368 GLU A O 1
ATOM 2972 N N . GLY A 1 369 ? -10.377 -27.499 -11.702 1.00 27.72 369 GLY A N 1
ATOM 2973 C CA . GLY A 1 369 ? -10.097 -26.398 -12.635 1.00 27.72 369 GLY A CA 1
ATOM 2974 C C . GLY A 1 369 ? -8.699 -25.820 -12.536 1.00 27.72 369 GLY A C 1
ATOM 2975 O O . GLY A 1 369 ? -8.617 -24.635 -12.160 1.00 27.72 369 GLY A O 1
#

Foldseek 3Di:
DDPPPPQPQVVVVADPQLVVQCVVLVADSVVSRVCCVAQNGPVSCCVFVNDDHDPPQSVLVRLLRCLVVVLLVVLCVQLVVVVVVLQVVDPQKDKDAQRDPPDDDPPPPFFDWDWDDLPSRMIIIGTDPDTDDPDPQDPDPDPPDPPDDDQDPRNVVSSVVSNVVSVVSVVCCCPPPPVSVVSVVVSVVSLVVNLVVLLVCQVPDPDPDPDLVSSLQVSCRNRVVCLVVLPSSCSNSVHDSVVSPQFHQFPPPGTDGPDQDPVLVVVQCVVQVCAALQPRHNPQKDKAQQQARNRRGDSHSLRIHIHHQVLNFVQQQFQPQDPVRDTDGGDNNHGPADDSVCCNPPVSPDDPPPGDDPPDHPVVVVPDD

InterPro domains:
  IPR002711 HNH endonuclease [PF01844] (276-312)
  IPR003615 HNH nuclease [SM00507] (263-313)
  IPR003615 HNH nuclease [cd00085] (262-316)
  IPR052892 Nucleic_acid-targeting_endonuclease [PTHR33877] (259-312)

pLDDT: mean 78.09, std 20.78, range [26.7, 98.38]

Sequence (369 aa):
MDGEDGWAEDAEFFDDAAKQIAREYEVPLPTADRWYRNLGDVDALKQTLGRNAPDPYLDLIRRREWIPYEQDERQEELLLPLKKWIVRRAEGVYLVQRSEHEDFTVDEASYGTQSTGIGSGWRVVALKSEPLEEREPSAHGEPTEPTGITWTAEMQAVQDELEAKEERVTHELKQKDPEWLALANELQEVEAALVDIYQTYLQDSPNSFPYKKDKIIALKQAFPYLRENNDLVAKATDSSISYARQFKEIPGEGIATDRLKNSTREAVMDRDTQTCVCCGEEDELQVHHIIPRSQGGKNSEENLAVLCAECHYYAHGGGQPREDGGYAIAYWDSVEYADQEAFWNEWVHQSFDDRPPKGFTATDFDAEG

Mean predicted aligned error: 13.01 Å